Protein AF-A0A4Z0A6S7-F1 (afdb_monomer_lite)

Organism: NCBI:txid135208

Foldseek 3Di:
DAAELAPGQDDLVVLVVLVVVDPDDQLVQQCPCNHYNPRDNLLSQQLLLLLLVDDPVCSSVSSSVSNNVSVVVCVVVVNPLCPDDQLGQSVVQPPDPPPCPDLPPDFFRQHPVRDGFHWDWDADPNGIDIHTVVSVDDPDPPPDPPVVVPVVPPPDDDDDDDDDDDDDDDDDDDDDDDDDDDDDDPPDPVNVVVLVVLVVVLVVLVVVLVPDDPVCNVVSVVVSVVSVVVNPDDDPCPVVVLVCLVVVVVVVVVVCPPDDPPDDPDPCVVVVVVSVVVVVVVVVVVCVVPVSDDDDDDDDDDPPPVVVVVVVVVVVVDDDDDDDDDDDDDDDDDDDDDDDDDDDPDPDAPPPDDDDDDDDPQKDKDKFKFKFCQAQQLLFLLLQLLVVLQQLVVFLPKDGDWKWKFAQLEIEIADAIDGPGDDPSLVSSLVSCVVLPQCDVQQRHHSVRGYYHYHYYHDDPVLVVLQDPPDLLFGADSAWDKAKAKFALQDPLRADPFLLLNLQLNVLLSVCCVVVVPVFFHSTKMKMWMFIWGDDQQHTHTQATQEIAIDTAGRPPDALVVQQVCSVPRRVPVRDDPRRDDPNYYYHYNVVRHHNNRGSHVDMYIHPPCQCSQAHRPPIGHADCHQCCVVVQFRIKMWMWIHHRSGQATPDIFMDRSRRGPDDRVVVVVQCVVQDDRGPSVVCVQQVVSHSPSSVSSHSYVGSDCVGSRSDHDDTDD

Secondary structure (DSSP, 8-state):
--B-TTT-PPPHHHHHHHHHT--S-HHHHHH-TTTBTT--HHHHHHHHHHHTTS-HHHHHHHHHHHHHHHHHHHHHTTT-GGGS-TT-GGGGSSS-TTS--STT-PPPEE-TTS-EE-EEEEEETTEEEEEESGGGPPPPTT---GGGGSSSSS----------------------------------HHHHHHHHHHHHHHHHHHHHHHHS-TTTHHHHHHHHHHHHHHHH--STTTTHHHHHHHHHHHHHHHHHHHT--SS-----HHHHHHHHHHHHHHHHHHHHHHTTS----------HHHHHHHHHHHHTTS-PPPP---------------PPPPPP----PPPTT-PPPPPPTTEEEEEEEEE-TTSHHHHHHHHHHHHHHHHHHH-TT-EEEEEEEEETTEEEEEEEEE-S----HHHHHHHHHHHHT-EEGGGTEETTT-EEEEEEEPPPHHHHHHH--SSSTTPPBSS-EEEEEEEETTSTTSS-HHHHHHHHHHHHHHHHHHTTSSTTEEEEEEEEEEEEEEEETTEEEEEEEEEEEEEEEE-TTS-HHHHHHHHIIIIIHHHS-GGG--TT-EEEESTTS---S-HHHHS-EETTS-HHHHTTTTS-SSS--HHHHHTTS-SEEEEEEEE-BT--S-SEEEEE-TT--SS-HHHHHHHHHHH----HHHHHHHHTTTSS-GGGTSSS-SSS-TTSGGGSPPPP--

pLDDT: mean 75.09, std 25.9, range [22.33, 98.94]

Sequence (718 aa):
MGFDPLLSMPDFEDYKKGVLKRSCPIKALLLDQSFSAGVGNWVAESTLNSVATRSPTEQLRALHRQTAEVPRIAVEVNADDSKFPEDWLFRHRWDKGKKKKNAKEVEPLLLASGEKATIKWLTVGGRTSAYVAELQKLPSKSHLPASAKDEAEDAGEESDLTPLSASDTEVVVGTSIPKSRKRKPYINATYVLLIAFLAALVFRLLRLVVDEPIQCRPILVALVILTIVLVLKDALLQIIFVLVLIALPTQLHILNTACLAPHFDLDVHPILAFLLAFALDGRARRRTQLDLLQHHVEPARKPQERLLQRHARRQRRMQPRQPRNQIRHLHTPSVSSHPPHPPSFVLTMPANGSARPALAPGHFLFTSESVGEGHPDKICDQISDAILDACLEQDPSSKVACETATKTGMIMVFGEITTKAHLDYQKVIRNAIKDIGYDDSSKGFDYKTCNILVAIEQQSPDIAQGLDHGSLEEHGAGDQGIMFGYATDETEELMPLTIMLAHKLNAAMAVARRTGALPWLRPDSKTQVTIEYKKDDGATIPLRVDTVVISTQHAEEISTEDLRKELLEKIVKKVIPANLLDDRTVYHIQPSGRFVIGGPQGDAGLTGRKIIVDTYGGWGAHGGAKSLVAAGLARRVLVQLSYAIGVAEPLSIYVDTYGTGKKSDEELVEIIRKNWDLRPGVIVKELDLQKPIYRKTAAYGHFGNPAYNWEKPKKLIL

Radius of gyration: 36.39 Å; chains: 1; bounding box: 95×100×98 Å

Structure (mmCIF, N/CA/C/O backbone):
data_AF-A0A4Z0A6S7-F1
#
_entry.id   AF-A0A4Z0A6S7-F1
#
loop_
_atom_site.group_PDB
_atom_site.id
_atom_site.type_symbol
_atom_site.label_atom_id
_atom_site.label_alt_id
_atom_site.label_comp_id
_atom_site.label_asym_id
_atom_site.label_entity_id
_atom_site.label_seq_id
_atom_site.pdbx_PDB_ins_code
_atom_site.Cartn_x
_atom_site.Cartn_y
_atom_site.Cartn_z
_atom_site.occupancy
_atom_site.B_iso_or_equiv
_atom_site.auth_seq_id
_atom_site.auth_comp_id
_atom_site.auth_asym_id
_atom_site.auth_atom_id
_atom_site.pdbx_PDB_model_num
ATOM 1 N N . MET A 1 1 ? -12.362 26.678 -1.080 1.00 67.81 1 MET A N 1
ATOM 2 C CA . MET A 1 1 ? -11.878 27.139 -2.401 1.00 67.81 1 MET A CA 1
ATOM 3 C C . MET A 1 1 ? -12.432 28.534 -2.651 1.00 67.81 1 MET A C 1
ATOM 5 O O . MET A 1 1 ? -13.378 28.902 -1.964 1.00 67.81 1 MET A O 1
ATOM 9 N N . GLY A 1 2 ? -11.815 29.309 -3.543 1.00 87.94 2 GLY A N 1
ATOM 10 C CA . GLY A 1 2 ? -12.313 30.622 -3.962 1.00 87.94 2 GLY A CA 1
ATOM 11 C C . GLY A 1 2 ? -13.622 30.533 -4.752 1.00 87.94 2 GLY A C 1
ATOM 12 O O . GLY A 1 2 ? -14.193 29.449 -4.883 1.00 87.94 2 GLY A O 1
ATOM 13 N N . PHE A 1 3 ? -14.093 31.661 -5.285 1.00 92.19 3 PHE A N 1
ATOM 14 C CA . PHE A 1 3 ? -15.326 31.686 -6.079 1.00 92.19 3 PHE A CA 1
ATOM 15 C C . PHE A 1 3 ? -15.142 30.960 -7.421 1.00 92.19 3 PHE A C 1
ATOM 17 O O . PHE A 1 3 ? -14.042 30.954 -7.981 1.00 92.19 3 PHE A O 1
ATOM 24 N N . ASP A 1 4 ? -16.217 30.368 -7.942 1.00 92.38 4 ASP A N 1
ATOM 25 C CA . ASP A 1 4 ? -16.258 29.771 -9.279 1.00 92.38 4 ASP A CA 1
ATOM 26 C C . ASP A 1 4 ? -16.691 30.855 -10.286 1.00 92.38 4 ASP A C 1
ATOM 28 O O . ASP A 1 4 ? -17.788 31.404 -10.142 1.00 92.38 4 ASP A O 1
ATOM 32 N N . PRO A 1 5 ? -15.874 31.196 -11.300 1.00 90.38 5 PRO A N 1
ATOM 33 C CA . PRO A 1 5 ? -16.217 32.252 -12.252 1.00 90.38 5 PRO A CA 1
ATOM 34 C C . PRO A 1 5 ? -17.482 32.013 -13.090 1.00 90.38 5 PRO A C 1
ATOM 36 O O . PRO A 1 5 ? -18.006 32.971 -13.656 1.00 90.38 5 PRO A O 1
ATOM 39 N N . LEU A 1 6 ? -17.956 30.767 -13.206 1.00 86.12 6 LEU A N 1
ATOM 40 C CA . LEU A 1 6 ? -19.172 30.402 -13.942 1.00 86.12 6 LEU A CA 1
ATOM 41 C C . LEU A 1 6 ? -20.400 30.335 -13.036 1.00 86.12 6 LEU A C 1
ATOM 43 O O . LEU A 1 6 ? -21.492 30.708 -13.458 1.00 86.12 6 LEU A O 1
ATOM 47 N N . LEU A 1 7 ? -20.231 29.819 -11.818 1.00 88.50 7 LEU A N 1
ATOM 48 C CA . LEU A 1 7 ? -21.354 29.453 -10.950 1.00 88.50 7 LEU A CA 1
ATOM 49 C C . LEU A 1 7 ? -21.588 30.435 -9.799 1.00 88.50 7 LEU A C 1
ATOM 51 O O . LEU A 1 7 ? -22.701 30.507 -9.283 1.00 88.50 7 LEU A O 1
ATOM 55 N N . SER A 1 8 ? -20.559 31.164 -9.365 1.00 91.62 8 SER A N 1
ATOM 56 C CA . SER A 1 8 ? -20.610 31.980 -8.146 1.00 91.62 8 SER A CA 1
ATOM 57 C C . SER A 1 8 ? -19.748 33.243 -8.221 1.00 91.62 8 SER A C 1
ATOM 59 O O . SER A 1 8 ? -19.122 33.635 -7.238 1.00 91.62 8 SER A O 1
ATOM 61 N N . MET A 1 9 ? -19.722 33.905 -9.383 1.00 92.69 9 MET A N 1
ATOM 62 C CA . MET A 1 9 ? -18.986 35.158 -9.565 1.00 92.69 9 MET A CA 1
ATOM 63 C C . MET A 1 9 ? -19.491 36.237 -8.580 1.00 92.69 9 MET A C 1
ATOM 65 O O . MET A 1 9 ? -20.672 36.587 -8.635 1.00 92.69 9 MET A O 1
ATOM 69 N N . PRO A 1 10 ? -18.631 36.784 -7.699 1.00 92.44 10 PRO A N 1
ATOM 70 C CA . PRO A 1 10 ? -19.026 37.829 -6.758 1.00 92.44 10 PRO A CA 1
ATOM 71 C C . PRO A 1 10 ? -19.392 39.117 -7.498 1.00 92.44 10 PRO A C 1
ATOM 73 O O . PRO A 1 10 ? -18.966 39.332 -8.639 1.00 92.44 10 PRO A O 1
ATOM 76 N N . ASP A 1 11 ? -20.141 40.005 -6.844 1.00 95.12 11 ASP A N 1
ATOM 77 C CA . ASP A 1 11 ? -20.377 41.339 -7.390 1.00 95.12 11 ASP A CA 1
ATOM 78 C C . ASP A 1 11 ? -19.067 42.140 -7.523 1.00 95.12 11 ASP A C 1
ATOM 80 O O . ASP A 1 11 ? -17.995 41.746 -7.050 1.00 95.12 11 ASP A O 1
ATOM 84 N N . PHE A 1 12 ? -19.138 43.263 -8.238 1.00 91.88 12 PHE A N 1
ATOM 85 C CA . PHE A 1 12 ? -17.947 44.049 -8.540 1.00 91.88 12 PHE A CA 1
ATOM 86 C C . PHE A 1 12 ? -17.265 44.612 -7.285 1.00 91.88 12 PHE A C 1
ATOM 88 O O . PHE A 1 12 ? -16.034 44.656 -7.247 1.00 91.88 12 PHE A O 1
ATOM 95 N N . GLU A 1 13 ? -18.018 45.032 -6.267 1.00 91.31 13 GLU A N 1
ATOM 96 C CA . GLU A 1 13 ? -17.437 45.663 -5.080 1.00 91.31 13 GLU A CA 1
ATOM 97 C C . GLU A 1 13 ? -16.742 44.631 -4.189 1.00 91.31 13 GLU A C 1
ATOM 99 O O . GLU A 1 13 ? -15.632 44.877 -3.707 1.00 91.31 13 GLU A O 1
ATOM 104 N N . ASP A 1 14 ? -17.315 43.439 -4.045 1.00 91.31 14 ASP A N 1
ATOM 105 C CA . ASP A 1 14 ? -16.687 42.350 -3.300 1.00 91.31 14 ASP A CA 1
ATOM 106 C C . ASP A 1 14 ? -15.489 41.752 -4.045 1.00 91.31 14 ASP A C 1
ATOM 108 O O . ASP A 1 14 ? -14.440 41.496 -3.441 1.00 91.31 14 ASP A O 1
ATOM 112 N N . TYR A 1 15 ? -15.570 41.638 -5.374 1.00 91.62 15 TYR A N 1
ATOM 113 C CA . TYR A 1 15 ? -14.416 41.278 -6.197 1.00 91.62 15 TYR A CA 1
ATOM 114 C C . TYR A 1 15 ? -13.284 42.302 -6.062 1.00 91.62 15 TYR A C 1
ATOM 116 O O . TYR A 1 15 ? -12.128 41.934 -5.839 1.00 91.62 15 TYR A O 1
ATOM 124 N N . LYS A 1 16 ? -13.605 43.598 -6.153 1.00 88.44 16 LYS A N 1
ATOM 125 C CA . LYS A 1 16 ? -12.647 44.702 -6.012 1.00 88.44 16 LYS A CA 1
ATOM 126 C C . LYS A 1 16 ? -11.964 44.670 -4.648 1.00 88.44 16 LYS A C 1
ATOM 128 O O . LYS A 1 16 ? -10.736 44.737 -4.597 1.00 88.44 16 LYS A O 1
ATOM 133 N N . LYS A 1 17 ? -12.717 44.505 -3.553 1.00 89.06 17 LYS A N 1
ATOM 134 C CA . LYS A 1 17 ? -12.147 44.326 -2.205 1.00 89.06 17 LYS A CA 1
ATOM 135 C C . LYS A 1 17 ? -11.206 43.122 -2.155 1.00 89.06 17 LYS A C 1
ATOM 137 O O . LYS A 1 17 ? -10.109 43.227 -1.607 1.00 89.06 17 LYS A O 1
ATOM 142 N N . GLY A 1 18 ? -11.604 41.999 -2.754 1.00 86.94 18 GLY A N 1
ATOM 143 C CA . GLY A 1 18 ? -10.792 40.784 -2.826 1.00 86.94 18 GLY A CA 1
ATOM 144 C C . GLY A 1 18 ? -9.460 40.988 -3.553 1.00 86.94 18 GLY A C 1
ATOM 145 O O . GLY A 1 18 ? -8.422 40.543 -3.060 1.00 86.94 18 GLY A O 1
ATOM 146 N N . VAL A 1 19 ? -9.475 41.709 -4.679 1.00 86.00 19 VAL A N 1
ATOM 147 C CA . VAL A 1 19 ? -8.265 42.053 -5.441 1.00 86.00 19 VAL A CA 1
ATOM 148 C C . VAL A 1 19 ? -7.362 43.002 -4.655 1.00 86.00 19 VAL A C 1
ATOM 150 O O . VAL A 1 19 ? -6.171 42.734 -4.512 1.00 86.00 19 VAL A O 1
ATOM 153 N N . LEU A 1 20 ? -7.918 44.082 -4.100 1.00 84.12 20 LEU A N 1
ATOM 154 C CA . LEU A 1 20 ? -7.144 45.108 -3.391 1.00 84.12 20 LEU A CA 1
ATOM 155 C C . LEU A 1 20 ? -6.549 44.611 -2.063 1.00 84.12 20 LEU A C 1
ATOM 157 O O . LEU A 1 20 ? -5.508 45.106 -1.638 1.00 84.12 20 LEU A O 1
ATOM 161 N N . LYS A 1 21 ? -7.158 43.604 -1.423 1.00 87.06 21 LYS A N 1
ATOM 162 C CA . LYS A 1 21 ? -6.653 42.996 -0.178 1.00 87.06 21 LYS A CA 1
ATOM 163 C C . LYS A 1 21 ? -5.358 42.191 -0.373 1.00 87.06 21 LYS A C 1
ATOM 165 O O . LYS A 1 21 ? -4.681 41.878 0.607 1.00 87.06 21 LYS A O 1
ATOM 170 N N . ARG A 1 22 ? -5.006 41.805 -1.605 1.00 80.00 22 ARG A N 1
ATOM 171 C CA . ARG A 1 22 ? -3.890 40.889 -1.889 1.00 80.00 22 ARG A CA 1
ATOM 172 C C . ARG A 1 22 ? -2.722 41.626 -2.550 1.00 80.00 22 ARG A C 1
ATOM 174 O O . ARG A 1 22 ? -2.785 42.004 -3.713 1.00 80.00 22 ARG A O 1
ATOM 181 N N . SER A 1 23 ? -1.601 41.736 -1.839 1.00 77.88 23 SER A N 1
ATOM 182 C CA . SER A 1 23 ? -0.365 42.360 -2.342 1.00 77.88 23 SER A CA 1
ATOM 183 C C . SER A 1 23 ? 0.449 41.420 -3.244 1.00 77.88 23 SER A C 1
ATOM 185 O O . SER A 1 23 ? 1.582 41.060 -2.923 1.00 77.88 23 SER A O 1
ATOM 187 N N . CYS A 1 24 ? -0.124 40.982 -4.367 1.00 76.44 24 CYS A N 1
ATOM 188 C CA . CYS A 1 24 ? 0.547 40.111 -5.336 1.00 76.44 24 CYS A CA 1
ATOM 189 C C . CYS A 1 24 ? 0.192 40.485 -6.789 1.00 76.44 24 CYS A C 1
ATOM 191 O O . CYS A 1 24 ? -0.797 41.182 -7.018 1.00 76.44 24 CYS A O 1
ATOM 193 N N . PRO A 1 25 ? 0.978 40.051 -7.794 1.00 83.19 25 PRO A N 1
ATOM 194 C CA . PRO A 1 25 ? 0.639 40.287 -9.197 1.00 83.19 25 PRO A CA 1
ATOM 195 C C . PRO A 1 25 ? -0.727 39.685 -9.564 1.00 83.19 25 PRO A C 1
ATOM 197 O O . PRO A 1 25 ? -1.001 38.541 -9.211 1.00 83.19 25 PRO A O 1
ATOM 200 N N . ILE A 1 26 ? -1.544 40.395 -10.353 1.00 82.62 26 ILE A N 1
ATOM 201 C CA . ILE A 1 26 ? -2.913 39.963 -10.712 1.00 82.62 26 ILE A CA 1
ATOM 202 C C . ILE A 1 26 ? -2.948 38.561 -11.338 1.00 82.62 26 ILE A C 1
ATOM 204 O O . ILE A 1 26 ? -3.837 37.774 -11.038 1.00 82.62 26 ILE A O 1
ATOM 208 N N . LYS A 1 27 ? -1.950 38.194 -12.154 1.00 82.38 27 LYS A N 1
ATOM 209 C CA . LYS A 1 27 ? -1.853 36.831 -12.701 1.00 82.38 27 LYS A CA 1
ATOM 210 C C . LYS A 1 27 ? -1.717 35.769 -11.607 1.00 82.38 27 LYS A C 1
ATOM 212 O O . LYS A 1 27 ? -2.335 34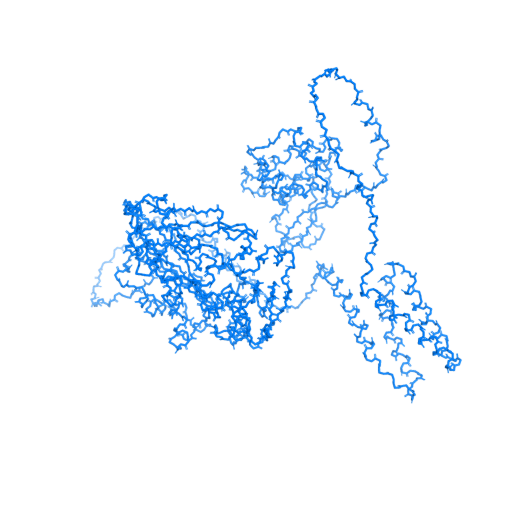.718 -11.705 1.00 82.38 27 LYS A O 1
ATOM 217 N N . ALA A 1 28 ? -0.897 36.036 -10.591 1.00 77.81 28 ALA A N 1
ATOM 218 C CA . ALA A 1 28 ? -0.711 35.125 -9.466 1.00 77.81 28 ALA A CA 1
ATOM 219 C C . ALA A 1 28 ? -1.988 35.039 -8.622 1.00 77.81 28 ALA A C 1
ATOM 221 O O . ALA A 1 28 ? -2.365 33.946 -8.219 1.00 77.81 28 ALA A O 1
ATOM 222 N N . LEU A 1 29 ? -2.684 36.166 -8.444 1.00 87.06 29 LEU A N 1
ATOM 223 C CA . LEU A 1 29 ? -3.977 36.211 -7.769 1.00 87.06 29 LEU A CA 1
ATOM 224 C C . LEU A 1 29 ? -5.046 35.381 -8.496 1.00 87.06 29 LEU A C 1
ATOM 226 O O . LEU A 1 29 ? -5.738 34.597 -7.862 1.00 87.06 29 LEU A O 1
ATOM 230 N N . LEU A 1 30 ? -5.163 35.511 -9.821 1.00 86.50 30 LEU A N 1
ATOM 231 C CA . LEU A 1 30 ? -6.120 34.729 -10.616 1.00 86.50 30 LEU A CA 1
ATOM 232 C C . LEU A 1 30 ? -5.821 33.223 -10.594 1.00 86.50 30 LEU A C 1
ATOM 234 O O . LEU A 1 30 ? -6.734 32.425 -10.751 1.00 86.50 30 LEU A O 1
ATOM 238 N N . LEU A 1 31 ? -4.556 32.830 -10.420 1.00 85.25 31 LEU A N 1
ATOM 239 C CA . LEU A 1 31 ? -4.150 31.423 -10.327 1.00 85.25 31 LEU A CA 1
ATOM 240 C C . LEU A 1 31 ? -4.296 30.840 -8.913 1.00 85.25 31 LEU A C 1
ATOM 242 O O . LEU A 1 31 ? -4.254 29.616 -8.752 1.00 85.25 31 LEU A O 1
ATOM 246 N N . ASP A 1 32 ? -4.460 31.693 -7.901 1.00 88.44 32 ASP A N 1
ATOM 247 C CA . ASP A 1 32 ? -4.688 31.288 -6.519 1.00 88.44 32 ASP A CA 1
ATOM 248 C C . ASP A 1 32 ? -6.090 30.672 -6.393 1.00 88.44 32 ASP A C 1
ATOM 250 O O . ASP A 1 32 ? -7.106 31.368 -6.419 1.00 88.44 32 ASP A O 1
ATOM 254 N N . GLN A 1 33 ? -6.142 29.350 -6.209 1.00 90.25 33 GLN A N 1
ATOM 255 C CA . GLN A 1 33 ? -7.395 28.599 -6.066 1.00 90.25 33 GLN A CA 1
ATOM 256 C C . GLN A 1 33 ? -8.174 28.968 -4.791 1.00 90.25 33 GLN A C 1
ATOM 258 O O . GLN A 1 33 ? -9.338 28.587 -4.653 1.00 90.25 33 GLN A O 1
ATOM 263 N N . SER A 1 34 ? -7.563 29.697 -3.845 1.00 88.44 34 SER A N 1
ATOM 264 C CA . SER A 1 34 ? -8.262 30.297 -2.701 1.00 88.44 34 SER A CA 1
ATOM 265 C C . SER A 1 34 ? -8.984 31.601 -3.056 1.00 88.44 34 SER A C 1
ATOM 267 O O . SER A 1 34 ? -9.894 31.996 -2.333 1.00 88.44 34 SER A O 1
ATOM 269 N N . PHE A 1 35 ? -8.609 32.249 -4.164 1.00 90.81 35 PHE A N 1
ATOM 270 C CA . PHE A 1 35 ? -9.252 33.453 -4.687 1.00 90.81 35 PHE A CA 1
ATOM 271 C C . PHE A 1 35 ? -10.263 33.113 -5.787 1.00 90.81 35 PHE A C 1
ATOM 273 O O . PHE A 1 35 ? -11.438 33.427 -5.631 1.00 90.81 35 PHE A O 1
ATOM 280 N N . SER A 1 36 ? -9.838 32.412 -6.843 1.00 89.44 36 SER A N 1
ATOM 281 C CA . SER A 1 36 ? -10.701 31.991 -7.952 1.00 89.44 36 SER A CA 1
ATOM 282 C C . SER A 1 36 ? -10.457 30.522 -8.295 1.00 89.44 36 SER A C 1
ATOM 284 O O . SER A 1 36 ? -9.360 30.129 -8.696 1.00 89.44 36 SER A O 1
ATOM 286 N N . ALA A 1 37 ? -11.474 29.692 -8.087 1.00 88.94 37 ALA A N 1
ATOM 287 C CA . ALA A 1 37 ? -11.393 28.257 -8.310 1.00 88.94 37 ALA A CA 1
ATOM 288 C C . ALA A 1 37 ? -11.546 27.923 -9.802 1.00 88.94 37 ALA A C 1
ATOM 290 O O . ALA A 1 37 ? -12.353 28.519 -10.510 1.00 88.94 37 ALA A O 1
ATOM 291 N N . GLY A 1 38 ? -10.759 26.964 -10.295 1.00 80.56 38 GLY A N 1
ATOM 292 C CA . GLY A 1 38 ? -10.869 26.470 -11.674 1.00 80.56 38 GLY A CA 1
ATOM 293 C C . GLY A 1 38 ? -10.207 27.358 -12.735 1.00 80.56 38 GLY A C 1
ATOM 294 O O . GLY A 1 38 ? -10.159 26.985 -13.909 1.00 80.56 38 GLY A O 1
ATOM 295 N N . VAL A 1 39 ? -9.622 28.496 -12.346 1.00 85.94 39 VAL A N 1
ATOM 296 C CA . VAL A 1 39 ? -8.858 29.356 -13.257 1.00 85.94 39 VAL A CA 1
ATOM 297 C C . VAL A 1 39 ? -7.451 28.791 -13.457 1.00 85.94 39 VAL A C 1
ATOM 299 O O . VAL A 1 39 ? -6.589 28.838 -12.581 1.00 85.94 39 VAL A O 1
ATOM 302 N N . GLY A 1 40 ? -7.212 28.241 -14.649 1.00 80.81 40 GLY A N 1
ATOM 303 C CA . GLY A 1 40 ? -5.895 27.785 -15.094 1.00 80.81 40 GLY A CA 1
ATOM 304 C C . GLY A 1 40 ? -5.073 28.885 -15.775 1.00 80.81 40 GLY A C 1
ATOM 305 O O . GLY A 1 40 ? -5.593 29.924 -16.179 1.00 80.81 40 GLY A O 1
ATOM 306 N N . ASN A 1 41 ? -3.776 28.629 -15.986 1.00 80.31 41 ASN A N 1
ATOM 307 C CA . ASN A 1 41 ? -2.818 29.623 -16.507 1.00 80.31 41 ASN A CA 1
ATOM 308 C C . ASN A 1 41 ? -3.271 30.334 -17.797 1.00 80.31 41 ASN A C 1
ATOM 310 O O . ASN A 1 41 ? -3.004 31.517 -17.971 1.00 80.31 41 ASN A O 1
ATOM 314 N N . TRP A 1 42 ? -3.963 29.630 -18.691 1.00 76.69 42 TRP A N 1
ATOM 315 C CA . TRP A 1 42 ? -4.381 30.184 -19.981 1.00 76.69 42 TRP A CA 1
ATOM 316 C C . TRP A 1 42 ? -5.638 31.051 -19.897 1.00 76.69 42 TRP A C 1
ATOM 318 O O . TRP A 1 42 ? -5.763 32.012 -20.657 1.00 76.69 42 TRP A O 1
ATOM 328 N N . VAL A 1 43 ? -6.537 30.735 -18.961 1.00 81.44 43 VAL A N 1
ATOM 329 C CA . VAL A 1 43 ? -7.697 31.573 -18.642 1.00 81.44 43 VAL A CA 1
ATOM 330 C C . VAL A 1 43 ? -7.172 32.887 -18.083 1.00 81.44 43 VAL A C 1
ATOM 332 O O . VAL A 1 43 ? -7.472 33.938 -18.632 1.00 81.44 43 VAL A O 1
ATOM 335 N N . ALA A 1 44 ? -6.270 32.821 -17.096 1.00 82.81 44 ALA A N 1
ATOM 336 C CA . ALA A 1 44 ? -5.646 34.002 -16.505 1.00 82.81 44 ALA A CA 1
ATOM 337 C C . ALA A 1 44 ? -4.908 34.872 -17.544 1.00 82.81 44 ALA A C 1
ATOM 339 O O . ALA A 1 44 ? -5.000 36.096 -17.507 1.00 82.81 44 ALA A O 1
ATOM 340 N N . GLU A 1 45 ? -4.197 34.264 -18.499 1.00 76.06 45 GLU A N 1
ATOM 341 C CA . GLU A 1 45 ? -3.531 34.988 -19.593 1.00 76.06 45 GLU A CA 1
ATOM 342 C C . GLU A 1 45 ? -4.523 35.661 -20.552 1.00 76.06 45 GLU A C 1
ATOM 344 O O . GLU A 1 45 ? -4.308 36.811 -20.933 1.00 76.06 45 GLU A O 1
ATOM 349 N N . SER A 1 46 ? -5.613 34.980 -20.913 1.00 77.94 46 SER A N 1
ATOM 350 C CA . SER A 1 46 ? -6.640 35.522 -21.817 1.00 77.94 46 SER A CA 1
ATOM 351 C C . SER A 1 46 ? -7.427 36.653 -21.149 1.00 77.94 46 SER A C 1
ATOM 353 O O . SER A 1 46 ? -7.626 37.710 -21.751 1.00 77.94 46 SER A O 1
ATOM 355 N N . THR A 1 47 ? -7.765 36.484 -19.867 1.00 82.19 47 THR A N 1
ATOM 356 C CA . THR A 1 47 ? -8.372 37.519 -19.025 1.00 82.19 47 THR A CA 1
ATOM 357 C C . THR A 1 47 ? -7.477 38.758 -18.968 1.00 82.19 47 THR A C 1
ATOM 359 O O . THR A 1 47 ? -7.943 39.855 -19.257 1.00 82.19 47 THR A O 1
ATOM 362 N N . LEU A 1 48 ? -6.176 38.614 -18.698 1.00 77.94 48 LEU A N 1
ATOM 363 C CA . LEU A 1 48 ? -5.253 39.755 -18.635 1.00 77.94 48 LEU A CA 1
ATOM 364 C C . LEU A 1 48 ? -5.023 40.437 -19.988 1.00 77.94 48 LEU A C 1
ATOM 366 O O . LEU A 1 48 ? -4.946 41.663 -20.038 1.00 77.94 48 LEU A O 1
ATOM 370 N N . ASN A 1 49 ? -4.944 39.669 -21.078 1.00 71.88 49 ASN A N 1
ATOM 371 C CA . ASN A 1 49 ? -4.776 40.210 -22.429 1.00 71.88 49 ASN A CA 1
ATOM 372 C C . ASN A 1 49 ? -5.920 41.153 -22.800 1.00 71.88 49 ASN A C 1
ATOM 374 O O . ASN A 1 49 ? -5.688 42.253 -23.292 1.00 71.88 49 ASN A O 1
ATOM 378 N N . SER A 1 50 ? -7.151 40.741 -22.496 1.00 66.56 50 SER A N 1
ATOM 379 C CA . SER A 1 50 ? -8.323 41.560 -22.774 1.00 66.56 50 SER A CA 1
ATOM 380 C C . SER A 1 50 ? -8.324 42.866 -21.973 1.00 66.56 50 SER A C 1
ATOM 382 O O . SER A 1 50 ? -8.858 43.851 -22.462 1.00 66.56 50 SER A O 1
ATOM 384 N N . VAL A 1 51 ? -7.726 42.901 -20.773 1.00 69.81 51 VAL A N 1
ATOM 385 C CA . VAL A 1 51 ? -7.748 44.041 -19.832 1.00 69.81 51 VAL A CA 1
ATOM 386 C C . VAL A 1 51 ? -6.629 45.055 -20.094 1.00 69.81 51 VAL A C 1
ATOM 388 O O . VAL A 1 51 ? -6.812 46.241 -19.819 1.00 69.81 51 VAL A O 1
ATOM 391 N N . ALA A 1 52 ? -5.498 44.615 -20.650 1.00 62.34 52 ALA A N 1
ATOM 392 C CA . ALA A 1 52 ? -4.269 45.402 -20.784 1.00 62.34 52 ALA A CA 1
ATOM 393 C C . ALA A 1 52 ? -4.389 46.672 -21.653 1.00 62.34 52 ALA A C 1
ATOM 395 O O . ALA A 1 52 ? -3.553 47.562 -21.541 1.00 62.34 52 ALA A O 1
ATOM 396 N N . THR A 1 53 ? -5.421 46.786 -22.493 1.00 57.88 53 THR A N 1
ATOM 397 C CA . THR A 1 53 ? -5.631 47.930 -23.399 1.00 57.88 53 THR A CA 1
ATOM 398 C C . THR A 1 53 ? -6.496 49.051 -22.808 1.00 57.88 53 THR A C 1
ATOM 400 O O . THR A 1 53 ? -6.864 49.974 -23.530 1.00 57.88 53 THR A O 1
ATOM 403 N N . ARG A 1 54 ? -6.877 48.971 -21.524 1.00 64.12 54 ARG A N 1
ATOM 404 C CA . ARG A 1 54 ? -7.785 49.932 -20.867 1.00 64.12 54 ARG A CA 1
ATOM 405 C C . ARG A 1 54 ? -7.066 50.869 -19.904 1.00 64.12 54 ARG A C 1
ATOM 407 O O . ARG A 1 54 ? -5.995 50.536 -19.390 1.00 64.12 54 ARG A O 1
ATOM 414 N N . SER A 1 55 ? -7.684 52.021 -19.631 1.00 61.94 55 SER A N 1
ATOM 415 C CA . SER A 1 55 ? -7.172 52.982 -18.648 1.00 61.94 55 SER A CA 1
ATOM 416 C C . SER A 1 55 ? -7.079 52.351 -17.245 1.00 61.94 55 SER A C 1
ATOM 418 O O . SER A 1 55 ? -7.872 51.458 -16.933 1.00 61.94 55 SER A O 1
ATOM 420 N N . PRO A 1 56 ? -6.149 52.790 -16.371 1.00 61.69 56 PRO A N 1
ATOM 421 C CA . PRO A 1 56 ? -5.984 52.221 -15.027 1.00 61.69 56 PRO A CA 1
ATOM 422 C C . PRO A 1 56 ? -7.287 52.129 -14.212 1.00 61.69 56 PRO A C 1
ATOM 424 O O . PRO A 1 56 ? -7.512 51.140 -13.517 1.00 61.69 56 PRO A O 1
ATOM 427 N N . THR A 1 57 ? -8.183 53.109 -14.353 1.00 58.56 57 THR A N 1
ATOM 428 C CA . THR A 1 57 ? -9.478 53.164 -13.653 1.00 58.56 57 THR A CA 1
ATOM 429 C C . THR A 1 57 ? -10.481 52.125 -14.177 1.00 58.56 57 THR A C 1
ATOM 431 O O . THR A 1 57 ? -11.295 51.591 -13.424 1.00 58.56 57 THR A O 1
ATOM 434 N N . GLU A 1 58 ? -10.404 51.765 -15.459 1.00 71.06 58 GLU A N 1
ATOM 435 C CA . GLU A 1 58 ? -11.299 50.795 -16.107 1.00 71.06 58 GLU A CA 1
ATOM 436 C C . GLU A 1 58 ? -10.810 49.345 -15.990 1.00 71.06 58 GLU A C 1
ATOM 438 O O . GLU A 1 58 ? -11.586 48.402 -16.187 1.00 71.06 58 GLU A O 1
ATOM 443 N N . GLN A 1 59 ? -9.532 49.146 -15.654 1.00 78.62 59 GLN A N 1
ATOM 444 C CA . GLN A 1 59 ? -8.901 47.827 -15.612 1.00 78.62 59 GLN A CA 1
ATOM 445 C C . GLN A 1 59 ? -9.572 46.878 -14.615 1.00 78.62 59 GLN A C 1
ATOM 447 O O . GLN A 1 59 ? -9.770 45.714 -14.950 1.00 78.62 59 GLN A O 1
ATOM 452 N N . LEU A 1 60 ? -9.994 47.344 -13.433 1.00 82.69 60 LEU A N 1
ATOM 453 C CA . LEU A 1 60 ? -10.632 46.477 -12.429 1.00 82.69 60 LEU A CA 1
ATOM 454 C C . LEU A 1 60 ? -12.028 45.999 -12.852 1.00 82.69 60 LEU A C 1
ATOM 456 O O . LEU A 1 60 ? -12.350 44.824 -12.677 1.00 82.69 60 LEU A O 1
ATOM 460 N N . ARG A 1 61 ? -12.851 46.875 -13.446 1.00 83.62 61 ARG A N 1
ATOM 461 C CA . ARG A 1 61 ? -14.179 46.487 -13.965 1.00 83.62 61 ARG A CA 1
ATOM 462 C C . ARG A 1 61 ? -14.053 45.530 -15.144 1.00 83.62 61 ARG A C 1
ATOM 464 O O . ARG A 1 61 ? -14.819 44.575 -15.258 1.00 83.62 61 ARG A O 1
ATOM 471 N N . ALA A 1 62 ? -13.071 45.764 -16.009 1.00 82.44 62 ALA A N 1
ATOM 472 C CA . ALA A 1 62 ? -12.775 44.855 -17.103 1.00 82.44 62 ALA A CA 1
ATOM 473 C C . ALA A 1 62 ? -12.259 43.505 -16.592 1.00 82.44 62 ALA A C 1
ATOM 475 O O . ALA A 1 62 ? -12.698 42.473 -17.084 1.00 82.44 62 ALA A O 1
ATOM 476 N N . LEU A 1 63 ? -11.391 43.501 -15.578 1.00 87.12 63 LEU A N 1
ATOM 477 C CA . LEU A 1 63 ? -10.859 42.288 -14.962 1.00 87.12 63 LEU A CA 1
ATOM 478 C C . LEU A 1 63 ? -11.969 41.432 -14.346 1.00 87.12 63 LEU A C 1
ATOM 480 O O . LEU A 1 63 ? -12.019 40.230 -14.600 1.00 87.12 63 LEU A O 1
ATOM 484 N N . HIS A 1 64 ? -12.890 42.057 -13.610 1.00 91.31 64 HIS A N 1
ATOM 485 C CA . HIS A 1 64 ? -14.082 41.403 -13.066 1.00 91.31 64 HIS A CA 1
ATOM 486 C C . HIS A 1 64 ? -14.902 40.730 -14.172 1.00 91.31 64 HIS A C 1
ATOM 488 O O . HIS A 1 64 ? -15.074 39.513 -14.158 1.00 91.31 64 HIS A O 1
ATOM 494 N N . ARG A 1 65 ? -15.297 41.487 -15.204 1.00 89.19 65 ARG A N 1
ATOM 495 C CA . ARG A 1 65 ? -16.078 40.963 -16.337 1.00 89.19 65 ARG A CA 1
ATOM 496 C C . ARG A 1 65 ? -15.373 39.807 -17.056 1.00 89.19 65 ARG A C 1
ATOM 498 O O . ARG A 1 65 ? -15.990 38.797 -17.370 1.00 89.19 65 ARG A O 1
ATOM 505 N N . GLN A 1 66 ? -14.079 39.954 -17.319 1.00 88.38 66 GLN A N 1
ATOM 506 C CA . GLN A 1 66 ? -13.299 39.007 -18.122 1.00 88.38 66 GLN A CA 1
ATOM 507 C C . GLN A 1 66 ? -12.899 37.752 -17.343 1.00 88.38 66 GLN A C 1
ATOM 509 O O . GLN A 1 66 ? -12.582 36.729 -17.947 1.00 88.38 66 GLN A O 1
ATOM 514 N N . THR A 1 67 ? -12.937 37.802 -16.010 1.00 89.75 67 THR A N 1
ATOM 515 C CA . THR A 1 67 ? -12.770 36.609 -15.171 1.00 89.75 67 THR A CA 1
ATOM 516 C C . THR A 1 67 ? -13.951 35.651 -15.345 1.00 89.75 67 THR A C 1
ATOM 518 O O . THR A 1 67 ? -13.728 34.448 -15.364 1.00 89.75 67 THR A O 1
ATOM 521 N N . ALA A 1 68 ? -15.169 36.164 -15.553 1.00 89.50 68 ALA A N 1
ATOM 522 C CA . ALA A 1 68 ? -16.361 35.351 -15.818 1.00 89.50 68 ALA A CA 1
ATOM 523 C C . ALA A 1 68 ? -16.504 34.965 -17.304 1.00 89.50 68 ALA A C 1
ATOM 525 O O . ALA A 1 68 ? -16.811 33.822 -17.645 1.00 89.50 68 ALA A O 1
ATOM 526 N N . GLU A 1 69 ? -16.240 35.913 -18.205 1.00 88.94 69 GLU A N 1
ATOM 527 C CA . GLU A 1 69 ? -16.531 35.750 -19.632 1.00 88.94 69 GLU A CA 1
ATOM 528 C C . GLU A 1 69 ? -15.595 34.758 -20.342 1.00 88.94 69 GLU A C 1
ATOM 530 O O . GLU A 1 69 ? -16.034 33.982 -21.192 1.00 88.94 69 GLU A O 1
ATOM 535 N N . VAL A 1 70 ? -14.308 34.736 -19.976 1.00 88.12 70 VAL A N 1
ATOM 536 C CA . VAL A 1 70 ? -13.320 33.833 -20.590 1.00 88.12 70 VAL A CA 1
ATOM 537 C C . VAL A 1 70 ? -13.654 32.355 -20.332 1.00 88.12 70 VAL A C 1
ATOM 539 O O . VAL A 1 70 ? -13.710 31.593 -21.302 1.00 88.12 70 VAL A O 1
ATOM 542 N N . PRO A 1 71 ? -13.925 31.917 -19.085 1.00 89.06 71 PRO A N 1
ATOM 543 C CA . PRO A 1 71 ? -14.430 30.571 -18.819 1.00 89.06 71 PRO A CA 1
ATOM 544 C C . PRO A 1 71 ? -15.747 30.258 -19.533 1.00 89.06 71 PRO A C 1
ATOM 546 O O . PRO A 1 71 ? -15.881 29.161 -20.073 1.00 89.06 71 PRO A O 1
ATOM 549 N N . ARG A 1 72 ? -16.698 31.206 -19.578 1.00 89.75 72 ARG A N 1
ATOM 550 C CA . ARG A 1 72 ? -18.013 30.998 -20.211 1.00 89.75 72 ARG A CA 1
ATOM 551 C C . ARG A 1 72 ? -17.866 30.667 -21.691 1.00 89.75 72 ARG A C 1
ATOM 553 O O . ARG A 1 72 ? -18.335 29.623 -22.137 1.00 89.75 72 ARG A O 1
ATOM 560 N N . ILE A 1 73 ? -17.140 31.509 -22.425 1.00 87.06 73 ILE A N 1
ATOM 561 C CA . ILE A 1 73 ? -16.870 31.302 -23.852 1.00 87.06 73 ILE A CA 1
ATOM 562 C C . ILE A 1 73 ? -16.134 29.979 -24.067 1.00 87.06 73 ILE A C 1
ATOM 564 O O . ILE A 1 73 ? -16.458 29.239 -24.991 1.00 87.06 73 ILE A O 1
ATOM 568 N N . ALA A 1 74 ? -15.180 29.636 -23.200 1.00 84.94 74 ALA A N 1
ATOM 569 C CA . ALA A 1 74 ? -14.433 28.393 -23.336 1.00 84.94 74 ALA A CA 1
ATOM 570 C C . ALA A 1 74 ? -15.287 27.130 -23.188 1.00 84.94 74 ALA A C 1
ATOM 572 O O . ALA A 1 74 ? -15.054 26.156 -23.910 1.00 84.94 74 ALA A O 1
ATOM 573 N N . VAL A 1 75 ? -16.268 27.148 -22.282 1.00 86.12 75 VAL A N 1
ATOM 574 C CA . VAL A 1 75 ? -17.250 26.068 -22.140 1.00 86.12 75 VAL A CA 1
ATOM 575 C C . VAL A 1 75 ? -18.162 26.016 -23.367 1.00 86.12 75 VAL A C 1
ATOM 577 O O . VAL A 1 75 ? -18.352 24.940 -23.930 1.00 86.12 75 VAL A O 1
ATOM 580 N N . GLU A 1 76 ? -18.659 27.162 -23.839 1.00 87.50 76 GLU A N 1
ATOM 581 C CA . GLU A 1 76 ? -19.556 27.242 -25.003 1.00 87.50 76 GLU A CA 1
ATOM 582 C C . GLU A 1 76 ? -18.924 26.720 -26.292 1.00 87.50 76 GLU A C 1
ATOM 584 O O . GLU A 1 76 ? -19.564 25.996 -27.055 1.00 87.50 76 GLU A O 1
ATOM 589 N N . VAL A 1 77 ? -17.651 27.038 -26.529 1.00 84.00 77 VAL A N 1
ATOM 590 C CA . VAL A 1 77 ? -16.928 26.558 -27.715 1.00 84.00 77 VAL A CA 1
ATOM 591 C C . VAL A 1 77 ? -16.272 25.192 -27.503 1.00 84.00 77 VAL A C 1
ATOM 593 O O . VAL A 1 77 ? -15.577 24.709 -28.396 1.00 84.00 77 VAL A O 1
ATOM 596 N N . ASN A 1 78 ? -16.487 24.554 -26.346 1.00 83.19 78 ASN A N 1
ATOM 597 C CA . ASN A 1 78 ? -15.887 23.275 -25.957 1.00 83.19 78 ASN A CA 1
ATOM 598 C C . ASN A 1 78 ? -14.356 23.248 -26.156 1.00 83.19 78 ASN A C 1
ATOM 600 O O . ASN A 1 78 ? -13.794 22.284 -26.678 1.00 83.19 78 ASN A O 1
ATOM 604 N N . ALA A 1 79 ? -13.696 24.350 -25.787 1.00 74.69 79 ALA A N 1
ATOM 605 C CA . ALA A 1 79 ? -12.258 24.579 -25.948 1.00 74.69 79 ALA A CA 1
ATOM 606 C C . ALA A 1 79 ? -11.704 24.432 -27.388 1.00 74.69 79 ALA A C 1
ATOM 608 O O . ALA A 1 79 ? -10.503 24.224 -27.560 1.00 74.69 79 ALA A O 1
ATOM 609 N N . ASP A 1 80 ? -12.545 24.573 -28.419 1.00 79.12 80 ASP A N 1
ATOM 610 C CA . ASP A 1 80 ? -12.132 24.637 -29.828 1.00 79.12 80 ASP A CA 1
ATOM 611 C C . ASP A 1 80 ? -11.431 25.974 -30.119 1.00 79.12 80 ASP A C 1
ATOM 613 O O . ASP A 1 80 ? -12.076 27.022 -30.193 1.00 79.12 80 ASP A O 1
ATOM 617 N N . ASP A 1 81 ? -10.106 25.941 -30.282 1.00 72.62 81 ASP A N 1
ATOM 618 C CA . ASP A 1 81 ? -9.248 27.119 -30.444 1.00 72.62 81 ASP A CA 1
ATOM 619 C C . ASP A 1 81 ? -9.627 27.979 -31.657 1.00 72.62 81 ASP A C 1
ATOM 621 O O . ASP A 1 81 ? -9.514 29.204 -31.597 1.00 72.62 81 ASP A O 1
ATOM 625 N N . SER A 1 82 ? -10.167 27.369 -32.718 1.00 75.88 82 SER A N 1
ATOM 626 C CA . SER A 1 82 ? -10.590 28.074 -33.935 1.00 75.88 82 SER A CA 1
ATOM 627 C C . SER A 1 82 ? -11.813 28.977 -33.742 1.00 75.88 82 SER A C 1
ATOM 629 O O . SER A 1 82 ? -12.053 29.875 -34.552 1.00 75.88 82 SER A O 1
ATOM 631 N N . LYS A 1 83 ? -12.583 28.753 -32.672 1.00 80.19 83 LYS A N 1
ATOM 632 C CA . LYS A 1 83 ? -13.839 29.458 -32.384 1.00 80.19 83 LYS A CA 1
ATOM 633 C C . LYS A 1 83 ? -13.687 30.597 -31.379 1.00 80.19 83 LYS A C 1
ATOM 635 O O . LYS A 1 83 ? -14.654 31.314 -31.135 1.00 80.19 83 LYS A O 1
ATOM 640 N N . PHE A 1 84 ? -12.499 30.784 -30.807 1.00 78.06 84 PHE A N 1
ATOM 641 C CA . PHE A 1 84 ? -12.228 31.926 -29.936 1.00 78.06 84 PHE A CA 1
ATOM 642 C C . PHE A 1 84 ? -12.029 33.223 -30.748 1.00 78.06 84 PHE A C 1
ATOM 644 O O . PHE A 1 84 ? -11.646 33.165 -31.928 1.00 78.06 84 PHE A O 1
ATOM 651 N N . PRO A 1 85 ? -12.259 34.401 -30.131 1.00 79.56 85 PRO A N 1
ATOM 652 C CA . PRO A 1 85 ? -12.017 35.696 -30.769 1.00 79.56 85 PRO A CA 1
ATOM 653 C C . PRO A 1 85 ? -10.593 35.845 -31.334 1.00 79.56 85 PRO A C 1
ATOM 655 O O . PRO A 1 85 ? -9.632 35.280 -30.806 1.00 79.56 85 PRO A O 1
ATOM 658 N N . GLU A 1 86 ? -10.449 36.595 -32.431 1.00 73.75 86 GLU A N 1
ATOM 659 C CA . GLU A 1 86 ? -9.174 36.755 -33.159 1.00 73.75 86 GLU A CA 1
ATOM 660 C C . GLU A 1 86 ? -8.077 37.447 -32.355 1.00 73.75 86 GLU A C 1
ATOM 662 O O . GLU A 1 86 ? -6.891 37.137 -32.510 1.00 73.75 86 GLU A O 1
ATOM 667 N N . ASP A 1 87 ? -8.496 38.341 -31.469 1.00 70.06 87 ASP A N 1
ATOM 668 C CA . ASP A 1 87 ? -7.676 39.138 -30.568 1.00 70.06 87 ASP A CA 1
ATOM 669 C C . ASP A 1 87 ? -7.289 38.389 -29.282 1.00 70.06 87 ASP A C 1
ATOM 671 O O . ASP A 1 87 ? -6.542 38.912 -28.448 1.00 70.06 87 ASP A O 1
ATOM 675 N N . TRP A 1 88 ? -7.747 37.143 -29.107 1.00 77.31 88 TRP A N 1
ATOM 676 C CA . TRP A 1 88 ? -7.408 36.323 -27.947 1.00 77.31 88 TRP A CA 1
ATOM 677 C C . TRP A 1 88 ? -6.170 35.470 -28.195 1.00 77.31 88 TRP A C 1
ATOM 679 O O . TRP A 1 88 ? -6.091 34.683 -29.138 1.00 77.31 88 TRP A O 1
ATOM 689 N N . LEU A 1 89 ? -5.233 35.526 -27.246 1.00 71.69 89 LEU A N 1
ATOM 690 C CA . LEU A 1 89 ? -4.021 34.702 -27.241 1.00 71.69 89 LEU A CA 1
ATOM 691 C C . LEU A 1 89 ? -4.299 33.195 -27.374 1.00 71.69 89 LEU A C 1
ATOM 693 O O . LEU A 1 89 ? -3.478 32.470 -27.934 1.00 71.69 89 LEU A O 1
ATOM 697 N N . PHE A 1 90 ? -5.444 32.716 -26.872 1.00 72.62 90 PHE A N 1
ATOM 698 C CA . PHE A 1 90 ? -5.796 31.296 -26.894 1.00 72.62 90 PHE A CA 1
ATOM 699 C C . PHE A 1 90 ? -5.990 30.739 -28.312 1.00 72.62 90 PHE A C 1
ATOM 701 O O . PHE A 1 90 ? -5.537 29.625 -28.578 1.00 72.62 90 PHE A O 1
ATOM 708 N N . ARG A 1 91 ? -6.554 31.531 -29.238 1.00 72.19 91 ARG A N 1
ATOM 709 C CA . ARG A 1 91 ? -6.736 31.146 -30.650 1.00 72.19 91 ARG A CA 1
ATOM 710 C C . ARG A 1 91 ? -5.417 30.775 -31.331 1.00 72.19 91 ARG A C 1
ATOM 712 O O . ARG A 1 91 ? -5.374 29.942 -32.225 1.00 72.19 91 ARG A O 1
ATOM 719 N N . HIS A 1 92 ? -4.317 31.366 -30.873 1.00 69.06 92 HIS A N 1
ATOM 720 C CA . HIS A 1 92 ? -2.987 31.214 -31.468 1.00 69.06 92 HIS A CA 1
ATOM 721 C C . HIS A 1 92 ? -2.116 30.173 -30.747 1.00 69.06 92 HIS A C 1
ATOM 723 O O . HIS A 1 92 ? -0.907 30.095 -30.979 1.00 69.06 92 HIS A O 1
ATOM 729 N N . ARG A 1 93 ? -2.696 29.388 -29.827 1.00 65.56 93 ARG A N 1
ATOM 730 C CA . ARG A 1 93 ? -1.937 28.495 -28.940 1.00 65.56 93 ARG A CA 1
ATOM 731 C C . ARG A 1 93 ? -1.702 27.097 -29.510 1.00 65.56 93 ARG A C 1
ATOM 733 O O . ARG A 1 93 ? -0.653 26.516 -29.231 1.00 65.56 93 ARG A O 1
ATOM 740 N N . TRP A 1 94 ? -2.659 26.547 -30.257 1.00 58.66 94 TRP A N 1
ATOM 741 C CA . TRP A 1 94 ? -2.616 25.150 -30.714 1.00 58.66 94 TRP A CA 1
ATOM 742 C C . TRP A 1 94 ? -2.262 24.982 -32.191 1.00 58.66 94 TRP A C 1
ATOM 744 O O . TRP A 1 94 ? -1.975 23.862 -32.642 1.00 58.66 94 TRP A O 1
ATOM 754 N N . ASP A 1 95 ? -2.200 26.089 -32.931 1.00 53.50 95 ASP A N 1
ATOM 755 C CA . ASP A 1 95 ? -1.828 26.046 -34.329 1.00 53.50 95 ASP A CA 1
ATOM 756 C C . ASP A 1 95 ? -0.330 25.746 -34.480 1.00 53.50 95 ASP A C 1
ATOM 758 O O . ASP A 1 95 ? 0.559 26.323 -33.845 1.00 53.50 95 ASP A O 1
ATOM 762 N N . LYS A 1 96 ? -0.036 24.719 -35.270 1.00 48.19 96 LYS A N 1
ATOM 763 C CA . LYS A 1 96 ? 1.258 24.037 -35.256 1.00 48.19 96 LYS A CA 1
ATOM 764 C C . LYS A 1 96 ? 2.371 24.983 -35.707 1.00 48.19 96 LYS A C 1
ATOM 766 O O . LYS A 1 96 ? 2.577 25.179 -36.907 1.00 48.19 96 LYS A O 1
ATOM 771 N N . GLY A 1 97 ? 3.251 25.345 -34.773 1.00 44.56 97 GLY A N 1
ATOM 772 C CA . GLY A 1 97 ? 4.626 25.822 -35.003 1.00 44.56 97 GLY A CA 1
ATOM 773 C C . GLY A 1 97 ? 5.539 24.847 -35.779 1.00 44.56 97 GLY A C 1
ATOM 774 O O . GLY A 1 97 ? 6.753 24.839 -35.599 1.00 44.56 97 GLY A O 1
ATOM 775 N N . LYS A 1 98 ? 4.986 23.994 -36.652 1.00 46.25 98 LYS A N 1
ATOM 776 C CA . LYS A 1 98 ? 5.733 23.183 -37.620 1.00 46.25 98 LYS A CA 1
ATOM 777 C C . LYS A 1 98 ? 5.846 23.833 -39.003 1.00 46.25 98 LYS A C 1
ATOM 779 O O . LYS A 1 98 ? 6.667 23.351 -39.776 1.00 46.25 98 LYS A O 1
ATOM 784 N N . LYS A 1 99 ? 5.095 24.901 -39.323 1.00 44.19 99 LYS A N 1
ATOM 785 C CA . LYS A 1 99 ? 5.208 25.592 -40.629 1.00 44.19 99 LYS A CA 1
ATOM 786 C C . LYS A 1 99 ? 5.842 26.986 -40.615 1.00 44.19 99 LYS A C 1
ATOM 788 O O . LYS A 1 99 ? 6.324 27.395 -41.659 1.00 44.19 99 LYS A O 1
ATOM 793 N N . LYS A 1 100 ? 5.945 27.676 -39.478 1.00 46.50 100 LYS A N 1
ATOM 794 C CA . LYS A 1 100 ? 6.559 29.017 -39.405 1.00 46.50 100 LYS A CA 1
ATOM 795 C C . LYS A 1 100 ? 7.808 28.989 -38.522 1.00 46.50 100 LYS A C 1
ATOM 797 O O . LYS A 1 100 ? 7.822 29.507 -37.415 1.00 46.50 100 LYS A O 1
ATOM 802 N N . LYS A 1 101 ? 8.853 28.293 -38.988 1.00 40.41 101 LYS A N 1
ATOM 803 C CA . LYS A 1 101 ? 10.158 28.202 -38.296 1.00 40.41 101 LYS A CA 1
ATOM 804 C C . LYS A 1 101 ? 11.062 29.422 -38.511 1.00 40.41 101 LYS A C 1
ATOM 806 O O . LYS A 1 101 ? 12.108 29.507 -37.880 1.00 40.41 101 LYS A O 1
ATOM 811 N N . ASN A 1 102 ? 10.641 30.375 -39.339 1.00 41.06 102 ASN A N 1
ATOM 812 C CA . ASN A 1 102 ? 11.312 31.656 -39.492 1.00 41.06 102 ASN A CA 1
ATOM 813 C C . ASN A 1 102 ? 10.453 32.727 -38.818 1.00 41.06 102 ASN A C 1
ATOM 815 O O . ASN A 1 102 ? 9.285 32.886 -39.163 1.00 41.06 102 ASN A O 1
ATOM 819 N N . ALA A 1 103 ? 11.036 33.488 -37.890 1.00 45.59 103 ALA A N 1
ATOM 820 C CA . ALA A 1 103 ? 10.380 34.553 -37.122 1.00 45.59 103 ALA A CA 1
ATOM 821 C C . ALA A 1 103 ? 9.773 35.703 -37.969 1.00 45.59 103 ALA A C 1
ATOM 823 O O . ALA A 1 103 ? 9.295 36.682 -37.411 1.00 45.59 103 ALA A O 1
ATOM 824 N N . LYS A 1 104 ? 9.795 35.605 -39.305 1.00 40.69 104 LYS A N 1
ATOM 825 C CA . LYS A 1 104 ? 9.324 36.622 -40.255 1.00 40.69 104 LYS A CA 1
ATOM 826 C C . LYS A 1 104 ? 7.890 36.414 -40.771 1.00 40.69 104 LYS A C 1
ATOM 828 O O . LYS A 1 104 ? 7.393 37.302 -41.447 1.00 40.69 104 LYS A O 1
ATOM 833 N N . GLU A 1 105 ? 7.222 35.295 -40.470 1.00 45.59 105 GLU A N 1
ATOM 834 C CA . GLU A 1 105 ? 5.890 34.974 -41.040 1.00 45.59 105 GLU A CA 1
ATOM 835 C C . GLU A 1 105 ? 4.753 34.829 -40.012 1.00 45.59 105 GLU A C 1
ATOM 837 O O . GLU A 1 105 ? 3.667 34.360 -40.350 1.00 45.59 105 GLU A O 1
ATOM 842 N N . VAL A 1 106 ? 4.956 35.188 -38.746 1.00 55.75 106 VAL A N 1
ATOM 843 C CA . VAL A 1 106 ? 3.878 35.141 -37.742 1.00 55.75 106 VAL A CA 1
ATOM 844 C C . VAL A 1 106 ? 2.935 36.321 -37.976 1.00 55.75 106 VAL A C 1
ATOM 846 O O . VAL A 1 106 ? 3.392 37.462 -38.000 1.00 55.75 106 VAL A O 1
ATOM 849 N N . GLU A 1 107 ? 1.638 36.060 -38.164 1.00 58.25 107 GLU A N 1
ATOM 850 C CA . GLU A 1 107 ? 0.661 37.151 -38.198 1.00 58.25 107 GLU A CA 1
ATOM 851 C C . GLU A 1 107 ? 0.586 37.776 -36.798 1.00 58.25 107 GLU A C 1
ATOM 853 O O . GLU A 1 107 ? 0.472 37.039 -35.815 1.00 58.25 107 GLU A O 1
ATOM 858 N N . PRO A 1 108 ? 0.725 39.105 -36.672 1.00 66.38 108 PRO A N 1
ATOM 859 C CA . PRO A 1 108 ? 0.656 39.762 -35.376 1.00 66.38 108 PRO A CA 1
ATOM 860 C C . PRO A 1 108 ? -0.752 39.631 -34.789 1.00 66.38 108 PRO A C 1
ATOM 862 O O . PRO A 1 108 ? -1.738 39.685 -35.524 1.00 66.38 108 PRO A O 1
ATOM 865 N N . LEU A 1 109 ? -0.842 39.508 -33.462 1.00 71.75 109 LEU A N 1
ATOM 866 C CA . LEU A 1 109 ? -2.115 39.566 -32.752 1.00 71.75 109 LEU A CA 1
ATOM 867 C C . LEU A 1 109 ? -2.725 40.946 -32.986 1.00 71.75 109 LEU A C 1
ATOM 869 O O . LEU A 1 109 ? -2.110 41.950 -32.626 1.00 71.75 109 LEU A O 1
ATOM 873 N N . LEU A 1 110 ? -3.909 41.004 -33.587 1.00 69.38 110 LEU A N 1
ATOM 874 C CA . LEU A 1 110 ? -4.670 42.243 -33.640 1.00 69.38 110 LEU A CA 1
ATOM 875 C C . LEU A 1 110 ? -5.291 42.450 -32.262 1.00 69.38 110 LEU A C 1
ATOM 877 O O . LEU A 1 110 ? -6.133 41.668 -31.840 1.00 69.38 110 LEU A O 1
ATOM 881 N N . LEU A 1 111 ? -4.829 43.455 -31.533 1.00 65.38 111 LEU A N 1
ATOM 882 C CA . LEU A 1 111 ? -5.385 43.801 -30.236 1.00 65.38 111 LEU A CA 1
ATOM 883 C C . LEU A 1 111 ? -6.783 44.391 -30.407 1.00 65.38 111 LEU A C 1
ATOM 885 O O . LEU A 1 111 ? -7.099 44.973 -31.444 1.00 65.38 111 LEU A O 1
ATOM 889 N N . ALA A 1 112 ? -7.588 44.344 -29.347 1.00 59.72 112 ALA A N 1
ATOM 890 C CA . ALA A 1 112 ? -8.885 45.020 -29.311 1.00 59.72 112 ALA A CA 1
ATOM 891 C C . ALA A 1 112 ? -8.788 46.540 -29.585 1.00 59.72 112 ALA A C 1
ATOM 893 O O . ALA A 1 112 ? -9.771 47.154 -29.987 1.00 59.72 112 ALA A O 1
ATOM 894 N N . SER A 1 113 ? -7.607 47.150 -29.399 1.00 59.97 113 SER A N 1
ATOM 895 C CA . SER A 1 113 ? -7.309 48.546 -29.758 1.00 59.97 113 SER A CA 1
ATOM 896 C C . SER A 1 113 ? -7.099 48.782 -31.263 1.00 59.97 113 SER A C 1
ATOM 898 O O . SER A 1 113 ? -6.934 49.924 -31.680 1.00 59.97 113 SER A O 1
ATOM 900 N N . GLY A 1 114 ? -7.065 47.727 -32.084 1.00 60.34 114 GLY A N 1
ATOM 901 C CA . GLY A 1 114 ? -6.701 47.779 -33.504 1.00 60.34 114 GLY A CA 1
ATOM 902 C C . GLY A 1 114 ? -5.189 47.779 -33.765 1.00 60.34 114 GLY A C 1
ATOM 903 O O . GLY A 1 114 ? -4.759 47.714 -34.918 1.00 60.34 114 GLY A O 1
ATOM 904 N N . GLU A 1 115 ? -4.366 47.817 -32.715 1.00 66.00 115 GLU A N 1
ATOM 905 C CA . GLU A 1 115 ? -2.910 47.733 -32.828 1.00 66.00 115 GLU A CA 1
ATOM 906 C C . GLU A 1 115 ? -2.442 46.294 -33.061 1.00 66.00 115 GLU A C 1
ATOM 908 O O . GLU A 1 115 ? -3.056 45.328 -32.614 1.00 66.00 115 GLU A O 1
ATOM 913 N N . LYS A 1 116 ? -1.314 46.139 -33.752 1.00 71.06 116 LYS A N 1
ATOM 914 C CA . LYS A 1 116 ? -0.702 44.836 -34.024 1.00 71.06 116 LYS A CA 1
ATOM 915 C C . LYS A 1 116 ? 0.378 44.544 -32.989 1.00 71.06 116 LYS A C 1
ATOM 917 O O . LYS A 1 116 ? 1.349 45.291 -32.893 1.00 71.06 116 LYS A O 1
ATOM 922 N N . ALA A 1 117 ? 0.246 43.437 -32.266 1.00 70.31 117 ALA A N 1
ATOM 923 C CA . ALA A 1 117 ? 1.194 43.019 -31.243 1.00 70.31 117 ALA A CA 1
ATOM 924 C C . ALA A 1 117 ? 1.900 41.706 -31.594 1.00 70.31 117 ALA A C 1
ATOM 926 O O . ALA A 1 117 ? 1.352 40.819 -32.251 1.00 70.31 117 ALA A O 1
ATOM 927 N N . THR A 1 118 ? 3.150 41.571 -31.151 1.00 76.00 118 THR A N 1
ATOM 928 C CA . THR A 1 118 ? 3.965 40.397 -31.479 1.00 76.00 118 THR A CA 1
ATOM 929 C C . THR A 1 118 ? 3.744 39.299 -30.444 1.00 76.00 118 THR A C 1
ATOM 931 O O . THR A 1 118 ? 4.111 39.449 -29.279 1.00 76.00 118 THR A O 1
ATOM 934 N N . ILE A 1 119 ? 3.192 38.161 -30.874 1.00 72.88 119 ILE A N 1
ATOM 935 C CA . ILE A 1 119 ? 3.080 36.973 -30.022 1.00 72.88 119 ILE A CA 1
ATOM 936 C C . ILE A 1 119 ? 4.461 36.330 -29.885 1.00 72.88 119 ILE A C 1
ATOM 938 O O . ILE A 1 119 ? 5.133 36.027 -30.872 1.00 72.88 119 ILE A O 1
ATOM 942 N N . LYS A 1 120 ? 4.878 36.091 -28.645 1.00 70.56 120 LYS A N 1
ATOM 943 C CA . LYS A 1 120 ? 6.059 35.305 -28.296 1.00 70.56 120 LYS A CA 1
ATOM 944 C C . LYS A 1 120 ? 5.625 33.995 -27.662 1.00 70.56 120 LYS A C 1
ATOM 946 O O . LYS A 1 120 ? 4.658 33.953 -26.910 1.00 70.56 120 LYS A O 1
ATOM 951 N N . TRP A 1 121 ? 6.370 32.928 -27.923 1.00 68.56 121 TRP A N 1
ATOM 952 C CA . TRP A 1 121 ? 6.136 31.634 -27.290 1.00 68.56 121 TRP A CA 1
ATOM 953 C C . TRP A 1 121 ? 7.301 31.279 -26.381 1.00 68.56 121 TRP A C 1
ATOM 955 O O . TRP A 1 121 ? 8.460 31.336 -26.789 1.00 68.56 121 TRP A O 1
ATOM 965 N N . LEU A 1 122 ? 6.981 30.886 -25.153 1.00 58.78 122 LEU A N 1
ATOM 966 C CA . LEU A 1 122 ? 7.933 30.391 -24.172 1.00 58.78 122 LEU A CA 1
ATOM 967 C C . LEU A 1 122 ? 7.568 28.949 -23.831 1.00 58.78 122 LEU A C 1
ATOM 969 O O . LEU A 1 122 ? 6.420 28.659 -23.506 1.00 58.78 122 LEU A O 1
ATOM 973 N N . THR A 1 123 ? 8.539 28.042 -23.898 1.00 52.28 123 THR A N 1
ATOM 974 C CA . THR A 1 123 ? 8.348 26.666 -23.427 1.00 52.28 123 THR A CA 1
ATOM 975 C C . THR A 1 123 ? 9.069 26.492 -22.100 1.00 52.28 123 THR A C 1
ATOM 977 O O . THR A 1 123 ? 10.286 26.628 -22.044 1.00 52.28 123 THR A O 1
ATOM 980 N N . VAL A 1 124 ? 8.319 26.189 -21.039 1.00 47.34 124 VAL A N 1
ATOM 981 C CA . VAL A 1 124 ? 8.855 25.937 -19.692 1.00 47.34 124 VAL A CA 1
ATOM 982 C C . VAL A 1 124 ? 8.324 24.592 -19.211 1.00 47.34 124 VAL A C 1
ATOM 984 O O . VAL A 1 124 ? 7.119 24.346 -19.266 1.00 47.34 124 VAL A O 1
ATOM 987 N N . GLY A 1 125 ? 9.214 23.689 -18.788 1.00 36.47 125 GLY A N 1
ATOM 988 C CA . GLY A 1 125 ? 8.824 22.374 -18.259 1.00 36.47 125 GLY A CA 1
ATOM 989 C C . GLY A 1 125 ? 7.995 21.518 -19.231 1.00 36.47 125 GLY A C 1
ATOM 990 O O . GLY A 1 125 ? 7.071 20.832 -18.808 1.00 36.47 125 GLY A O 1
ATOM 991 N N . GLY A 1 126 ? 8.265 21.602 -20.541 1.00 44.31 126 GLY A N 1
ATOM 992 C CA . GLY A 1 126 ? 7.546 20.834 -21.571 1.00 44.31 126 GLY A CA 1
ATOM 993 C C . GLY A 1 126 ? 6.171 21.389 -21.970 1.00 44.31 126 GLY A C 1
ATOM 994 O O . GLY A 1 126 ? 5.474 20.758 -22.761 1.00 44.31 126 GLY A O 1
ATOM 995 N N . ARG A 1 127 ? 5.776 22.568 -21.467 1.00 44.94 127 ARG A N 1
ATOM 996 C CA . ARG A 1 127 ? 4.527 23.257 -21.830 1.00 44.94 127 ARG A CA 1
ATOM 997 C C . ARG A 1 127 ? 4.837 24.560 -22.562 1.00 44.94 127 ARG A C 1
ATOM 999 O O . ARG A 1 127 ? 5.630 25.360 -22.071 1.00 44.94 127 ARG A O 1
ATOM 1006 N N . THR A 1 128 ? 4.210 24.779 -23.716 1.00 55.72 128 THR A N 1
ATOM 1007 C CA . THR A 1 128 ? 4.345 26.020 -24.493 1.00 55.72 128 THR A CA 1
ATOM 1008 C C . THR A 1 128 ? 3.243 27.013 -24.106 1.00 55.72 128 THR A C 1
ATOM 1010 O O . THR A 1 128 ? 2.049 26.699 -24.160 1.00 55.72 128 THR A O 1
ATOM 1013 N N . SER A 1 129 ? 3.648 28.220 -23.718 1.00 58.44 129 SER A N 1
ATOM 1014 C CA . SER A 1 129 ? 2.777 29.360 -23.418 1.00 58.44 129 SER A CA 1
ATOM 1015 C C . SER A 1 129 ? 3.017 30.475 -24.434 1.00 58.44 129 SER A C 1
ATOM 1017 O O . SER A 1 129 ? 4.165 30.753 -24.779 1.00 58.44 129 SER A O 1
ATOM 1019 N N . ALA A 1 130 ? 1.945 31.105 -24.914 1.00 66.81 130 ALA A N 1
ATOM 1020 C CA . ALA A 1 130 ? 1.995 32.280 -25.783 1.00 66.81 130 ALA A CA 1
ATOM 1021 C C . ALA A 1 130 ? 1.803 33.547 -24.934 1.00 66.81 130 ALA A C 1
ATOM 1023 O O . ALA A 1 130 ? 0.965 33.559 -24.036 1.00 66.81 130 ALA A O 1
ATOM 1024 N N . TYR A 1 131 ? 2.571 34.604 -25.188 1.00 67.50 131 TYR A N 1
ATOM 1025 C CA . TYR A 1 131 ? 2.479 35.869 -24.459 1.00 67.50 131 TYR A CA 1
ATOM 1026 C C . TYR A 1 131 ? 2.832 37.063 -25.356 1.00 67.50 131 TYR A C 1
ATOM 1028 O O . TYR A 1 131 ? 3.572 36.916 -26.325 1.00 67.50 131 TYR A O 1
ATOM 1036 N N . VAL A 1 132 ? 2.327 38.252 -25.019 1.00 70.00 132 VAL A N 1
ATOM 1037 C CA . VAL A 1 132 ? 2.657 39.521 -25.692 1.00 70.00 132 VAL A CA 1
ATOM 1038 C C . VAL A 1 132 ? 3.483 40.373 -24.735 1.00 70.00 132 VAL A C 1
ATOM 1040 O O . VAL A 1 132 ? 2.981 40.818 -23.703 1.00 70.00 132 VAL A O 1
ATOM 1043 N N . ALA A 1 133 ? 4.763 40.580 -25.044 1.00 65.50 133 ALA A N 1
ATOM 1044 C CA . ALA A 1 133 ? 5.690 41.256 -24.133 1.00 65.50 133 ALA A CA 1
ATOM 1045 C C . ALA A 1 133 ? 5.350 42.743 -23.953 1.00 65.50 133 ALA A C 1
ATOM 1047 O O . ALA A 1 133 ? 5.586 43.308 -22.890 1.00 65.50 133 ALA A O 1
ATOM 1048 N N . GLU A 1 134 ? 4.804 43.372 -24.991 1.00 63.38 134 GLU A N 1
ATOM 1049 C CA . GLU A 1 134 ? 4.436 44.786 -25.034 1.00 63.38 134 GLU A CA 1
ATOM 1050 C C . GLU A 1 134 ? 3.291 45.112 -24.068 1.00 63.38 134 GLU A C 1
ATOM 1052 O O . GLU A 1 134 ? 3.312 46.170 -23.447 1.00 63.38 134 GLU A O 1
ATOM 1057 N N . LEU A 1 135 ? 2.363 44.171 -23.865 1.00 61.22 135 LEU A N 1
ATOM 1058 C CA . LEU A 1 135 ? 1.217 44.305 -22.957 1.00 61.22 135 LEU A CA 1
ATOM 1059 C C . LEU A 1 135 ? 1.528 43.933 -21.500 1.00 61.22 135 LEU A C 1
ATOM 1061 O O . LEU A 1 135 ? 0.689 44.105 -20.623 1.00 61.22 135 LEU A O 1
ATOM 1065 N N . GLN A 1 136 ? 2.722 43.397 -21.232 1.00 58.94 136 GLN A N 1
ATOM 1066 C CA . GLN A 1 136 ? 3.121 42.874 -19.919 1.00 58.94 136 GLN A CA 1
ATOM 1067 C C . GLN A 1 136 ? 4.254 43.684 -19.270 1.00 58.94 136 GLN A C 1
ATOM 1069 O O . GLN A 1 136 ? 4.853 43.244 -18.286 1.00 58.94 136 GLN A O 1
ATOM 1074 N N . LYS A 1 137 ? 4.567 44.873 -19.801 1.00 53.09 137 LYS A N 1
ATOM 1075 C CA . LYS A 1 137 ? 5.526 45.793 -19.180 1.00 53.09 137 LYS A CA 1
ATOM 1076 C C . LYS A 1 137 ? 4.862 46.524 -18.013 1.00 53.09 137 LYS A C 1
ATOM 1078 O O . LYS A 1 137 ? 3.836 47.171 -18.185 1.00 53.09 137 LYS A O 1
ATOM 1083 N N . LEU A 1 138 ? 5.491 46.480 -16.839 1.00 42.34 138 LEU A N 1
ATOM 1084 C CA . LEU A 1 138 ? 5.242 47.478 -15.796 1.00 42.34 138 LEU A CA 1
ATOM 1085 C C . LEU A 1 138 ? 5.630 48.856 -16.360 1.00 42.34 138 LEU A C 1
ATOM 1087 O O . LEU A 1 138 ? 6.725 48.963 -16.927 1.00 42.34 138 LEU A O 1
ATOM 1091 N N . PRO A 1 139 ? 4.797 49.903 -16.222 1.00 41.22 139 PRO A N 1
ATOM 1092 C CA . PRO A 1 139 ? 5.219 51.242 -16.600 1.00 41.22 139 PRO A CA 1
ATOM 1093 C C . PRO A 1 139 ? 6.478 51.603 -15.805 1.00 41.22 139 PRO A C 1
ATOM 1095 O O . PRO A 1 139 ? 6.578 51.327 -14.604 1.00 41.22 139 PRO A O 1
ATOM 1098 N N . SER A 1 140 ? 7.475 52.191 -16.473 1.00 36.09 140 SER A N 1
ATOM 1099 C CA . SER A 1 140 ? 8.623 52.757 -15.770 1.00 36.09 140 SER A CA 1
ATOM 1100 C C . SER A 1 140 ? 8.106 53.788 -14.766 1.00 36.09 140 SER A C 1
ATOM 1102 O O . SER A 1 140 ? 7.172 54.536 -15.056 1.00 36.09 140 SER A O 1
ATOM 1104 N N . LYS A 1 141 ? 8.726 53.864 -13.583 1.00 38.41 141 LYS A N 1
ATOM 1105 C CA . LYS A 1 141 ? 8.370 54.817 -12.508 1.00 38.41 141 LYS A CA 1
ATOM 1106 C C . LYS A 1 141 ? 8.352 56.303 -12.936 1.00 38.41 141 LYS A C 1
ATOM 1108 O O . LYS A 1 141 ? 8.026 57.153 -12.121 1.00 38.41 141 LYS A O 1
ATOM 1113 N N . SER A 1 142 ? 8.701 56.618 -14.182 1.00 33.50 142 SER A N 1
ATOM 1114 C CA . SER A 1 142 ? 8.744 57.953 -14.779 1.00 33.50 142 SER A CA 1
ATOM 1115 C C . SER A 1 142 ? 7.451 58.399 -15.483 1.00 33.50 142 SER A C 1
ATOM 1117 O O . SER A 1 142 ? 7.424 59.516 -15.988 1.00 33.50 142 SER A O 1
ATOM 1119 N N . HIS A 1 143 ? 6.402 57.568 -15.552 1.00 33.84 143 HIS A N 1
ATOM 1120 C CA . HIS A 1 143 ? 5.151 57.896 -16.266 1.00 33.84 143 HIS A CA 1
ATOM 1121 C C . HIS A 1 143 ? 3.870 57.735 -15.433 1.00 33.84 143 HIS A C 1
ATOM 1123 O O . HIS A 1 143 ? 2.797 57.508 -15.985 1.00 33.84 143 HIS A O 1
ATOM 1129 N N . LEU A 1 144 ? 3.948 57.886 -14.110 1.00 31.91 144 LEU A N 1
ATOM 1130 C CA . LEU A 1 144 ? 2.743 58.199 -13.338 1.00 31.91 144 LEU A CA 1
ATOM 1131 C C . LEU A 1 144 ? 2.402 59.680 -13.578 1.00 31.91 144 LEU A C 1
ATOM 1133 O O . LEU A 1 144 ? 3.262 60.525 -13.314 1.00 31.91 144 LEU A O 1
ATOM 1137 N N . PRO A 1 145 ? 1.203 60.022 -14.084 1.00 28.33 145 PRO A N 1
ATOM 1138 C CA . PRO A 1 145 ? 0.759 61.408 -14.121 1.00 28.33 145 PRO A CA 1
ATOM 1139 C C . PRO A 1 145 ? 0.726 61.953 -12.692 1.00 28.33 145 PRO A C 1
ATOM 1141 O O . PRO A 1 145 ? 0.296 61.260 -11.768 1.00 28.33 145 PRO A O 1
ATOM 1144 N N . ALA A 1 146 ? 1.158 63.200 -12.509 1.00 34.91 146 ALA A N 1
ATOM 1145 C CA . ALA A 1 146 ? 1.153 63.873 -11.212 1.00 34.91 146 ALA A CA 1
ATOM 1146 C C . ALA A 1 146 ? -0.257 64.033 -10.596 1.00 34.91 146 ALA A C 1
ATOM 1148 O O . ALA A 1 146 ? -0.352 64.409 -9.439 1.00 34.91 146 ALA A O 1
ATOM 1149 N N . SER A 1 147 ? -1.331 63.688 -11.316 1.00 36.38 147 SER A N 1
ATOM 1150 C CA . SER A 1 147 ? -2.717 63.774 -10.842 1.00 36.38 147 SER A CA 1
ATOM 1151 C C . SER A 1 147 ? -3.195 62.581 -10.003 1.00 36.38 147 SER A C 1
ATOM 1153 O O . SER A 1 147 ? -4.267 62.647 -9.424 1.00 36.38 147 SER A O 1
ATOM 1155 N N . ALA A 1 148 ? -2.424 61.494 -9.875 1.00 34.41 148 ALA A N 1
ATOM 1156 C CA . ALA A 1 148 ? -2.819 60.343 -9.045 1.00 34.41 148 ALA A CA 1
ATOM 1157 C C . ALA A 1 148 ? -2.442 60.489 -7.553 1.00 34.41 148 ALA A C 1
ATOM 1159 O O . ALA A 1 148 ? -2.431 59.501 -6.816 1.00 34.41 148 ALA A O 1
ATOM 1160 N N . LYS A 1 149 ? -2.081 61.703 -7.116 1.00 31.11 149 LYS A N 1
ATOM 1161 C CA . LYS A 1 149 ? -1.890 62.047 -5.700 1.00 31.11 149 LYS A CA 1
ATOM 1162 C C . LYS A 1 149 ? -2.990 62.939 -5.126 1.00 31.11 149 LYS A C 1
ATOM 1164 O O . LYS A 1 149 ? -3.109 62.960 -3.909 1.00 31.11 149 LYS A O 1
ATOM 1169 N N . ASP A 1 150 ? -3.824 63.551 -5.965 1.00 31.22 150 ASP A N 1
ATOM 1170 C CA . ASP A 1 150 ? -4.785 64.568 -5.515 1.00 31.22 150 ASP A CA 1
ATOM 1171 C C . ASP A 1 150 ? -6.244 64.063 -5.461 1.00 31.22 150 ASP A C 1
ATOM 1173 O O . ASP A 1 150 ? -7.129 64.792 -5.040 1.00 31.22 150 ASP A O 1
ATOM 1177 N N . GLU A 1 151 ? -6.519 62.797 -5.803 1.00 31.84 151 GLU A N 1
ATOM 1178 C CA . GLU A 1 151 ? -7.870 62.195 -5.691 1.00 31.84 151 GLU A CA 1
ATOM 1179 C C . GLU A 1 151 ? -8.028 61.251 -4.479 1.00 31.84 151 GLU A C 1
ATOM 1181 O O . GLU A 1 151 ? -9.011 60.522 -4.364 1.00 31.84 151 GLU A O 1
ATOM 1186 N N . ALA A 1 152 ? -7.061 61.250 -3.555 1.00 31.38 152 ALA A N 1
ATOM 1187 C CA . ALA A 1 152 ? -7.142 60.512 -2.288 1.00 31.38 152 ALA A CA 1
ATOM 1188 C C . ALA A 1 152 ? -7.502 61.404 -1.081 1.00 31.38 152 ALA A C 1
ATOM 1190 O O . ALA A 1 152 ? -7.574 60.891 0.034 1.00 31.38 152 ALA A O 1
ATOM 1191 N N . GLU A 1 153 ? -7.738 62.704 -1.294 1.00 31.16 153 GLU A N 1
ATOM 1192 C CA . GLU A 1 153 ? -8.049 63.672 -0.229 1.00 31.16 153 GLU A CA 1
ATOM 1193 C C . GLU A 1 153 ? -9.481 64.245 -0.277 1.00 31.16 153 GLU A C 1
ATOM 1195 O O . GLU A 1 153 ? -9.845 64.961 0.646 1.00 31.16 153 GLU A O 1
ATOM 1200 N N . ASP A 1 154 ? -10.330 63.878 -1.251 1.00 29.58 154 ASP A N 1
ATOM 1201 C CA . ASP A 1 154 ? -11.665 64.499 -1.430 1.00 29.58 154 ASP A CA 1
ATOM 1202 C C . ASP A 1 154 ? -12.859 63.522 -1.329 1.00 29.58 154 ASP A C 1
ATOM 1204 O O . ASP A 1 154 ? -13.910 63.699 -1.939 1.00 29.58 154 ASP A O 1
ATOM 1208 N N . ALA A 1 155 ? -12.712 62.444 -0.555 1.00 29.89 155 ALA A N 1
ATOM 1209 C CA . ALA A 1 155 ? -13.816 61.530 -0.235 1.00 29.89 155 ALA A CA 1
ATOM 1210 C C . ALA A 1 155 ? -13.958 61.361 1.281 1.00 29.89 155 ALA A C 1
ATOM 1212 O O . ALA A 1 155 ? -13.866 60.261 1.826 1.00 29.89 155 ALA A O 1
ATOM 1213 N N . GLY A 1 156 ? -14.160 62.484 1.961 1.00 28.34 156 GLY A N 1
ATOM 1214 C CA . GLY A 1 156 ? -14.593 62.532 3.345 1.00 28.34 156 GLY A CA 1
ATOM 1215 C C . GLY A 1 156 ? -15.530 63.710 3.536 1.00 28.34 156 GLY A C 1
ATOM 1216 O O . GLY A 1 156 ? -15.044 64.810 3.722 1.00 28.34 156 GLY A O 1
ATOM 1217 N N . GLU A 1 157 ? -16.839 63.461 3.460 1.00 29.31 157 GLU A N 1
ATOM 1218 C CA . GLU A 1 157 ? -17.881 64.044 4.323 1.00 29.31 157 GLU A CA 1
ATOM 1219 C C . GLU A 1 157 ? -19.270 63.663 3.791 1.00 29.31 157 GLU A C 1
ATOM 1221 O O . GLU A 1 157 ? -19.732 64.190 2.790 1.00 29.31 157 GLU A O 1
ATOM 1226 N N . GLU A 1 158 ? -19.905 62.685 4.443 1.00 27.14 158 GLU A N 1
ATOM 1227 C CA . GLU A 1 158 ? -21.295 62.756 4.927 1.00 27.14 158 GLU A CA 1
ATOM 1228 C C . GLU A 1 158 ? -21.713 61.382 5.469 1.00 27.14 158 GLU A C 1
ATOM 1230 O O . GLU A 1 158 ? -21.931 60.435 4.719 1.00 27.14 158 GLU A O 1
ATOM 1235 N N . SER A 1 159 ? -21.814 61.269 6.794 1.00 27.28 159 SER A N 1
ATOM 1236 C CA . SER A 1 159 ? -23.081 60.950 7.468 1.00 27.28 159 SER A CA 1
ATOM 1237 C C . SER A 1 159 ? -22.833 60.767 8.965 1.00 27.28 159 SER A C 1
ATOM 1239 O O . SER A 1 159 ? -22.111 59.858 9.383 1.00 27.28 159 SER A O 1
ATOM 1241 N N . ASP A 1 160 ? -23.468 61.641 9.741 1.00 26.92 160 ASP A N 1
ATOM 1242 C CA . ASP A 1 160 ? -23.770 61.500 11.162 1.00 26.92 160 ASP A CA 1
ATOM 1243 C C . ASP A 1 160 ? -24.171 60.074 11.546 1.00 26.92 160 ASP A C 1
ATOM 1245 O O . ASP A 1 160 ? -25.019 59.484 10.884 1.00 26.92 160 ASP A O 1
ATOM 1249 N N . LEU A 1 161 ? -23.632 59.584 12.666 1.00 26.16 161 LEU A N 1
ATOM 1250 C CA . LEU A 1 161 ? -24.366 58.877 13.725 1.00 26.16 161 LEU A CA 1
ATOM 1251 C C . LEU A 1 161 ? -23.450 58.785 14.963 1.00 26.16 161 LEU A C 1
ATOM 1253 O O . LEU A 1 161 ? -22.388 58.164 14.943 1.00 26.16 161 LEU A O 1
ATOM 1257 N N . THR A 1 162 ? -23.855 59.462 16.037 1.00 24.89 162 THR A N 1
ATOM 1258 C CA . THR A 1 162 ? -23.173 59.538 17.340 1.00 24.89 162 THR A CA 1
ATOM 1259 C C . THR A 1 162 ? -23.514 58.344 18.260 1.00 24.89 162 THR A C 1
ATOM 1261 O O . THR A 1 162 ? -24.429 57.577 17.961 1.00 24.89 162 THR A O 1
ATOM 1264 N N . PRO A 1 163 ? -22.747 58.138 19.354 1.00 39.06 163 PRO A N 1
ATOM 1265 C CA . PRO A 1 163 ? -22.506 56.838 19.987 1.00 39.06 163 PRO A CA 1
ATOM 1266 C C . PRO A 1 163 ? -23.333 56.614 21.262 1.00 39.06 163 PRO A C 1
ATOM 1268 O O . PRO A 1 163 ? -23.974 57.541 21.735 1.00 39.06 163 PRO A O 1
ATOM 1271 N N . LEU A 1 164 ? -23.239 55.404 21.834 1.00 22.33 164 LEU A N 1
ATOM 1272 C CA . LEU A 1 164 ? -23.360 54.996 23.257 1.00 22.33 164 LEU A CA 1
ATOM 1273 C C . LEU A 1 164 ? -23.366 53.448 23.259 1.00 22.33 164 LEU A C 1
ATOM 1275 O O . LEU A 1 164 ? -23.898 52.851 22.333 1.00 22.33 164 LEU A O 1
ATOM 1279 N N . SER A 1 165 ? -22.897 52.663 24.221 1.00 25.69 165 SER A N 1
ATOM 1280 C CA . SER A 1 165 ? -21.994 52.762 25.368 1.00 25.69 165 SER A CA 1
ATOM 1281 C C . SER A 1 165 ? -21.917 51.326 25.902 1.00 25.69 165 SER A C 1
ATOM 1283 O O . SER A 1 165 ? -22.964 50.691 26.019 1.00 25.69 165 SER A O 1
ATOM 1285 N N . ALA A 1 166 ? -20.744 50.827 26.275 1.00 25.28 166 ALA A N 1
ATOM 1286 C CA . ALA A 1 166 ? -20.645 49.784 27.294 1.00 25.28 166 ALA A CA 1
ATOM 1287 C C . ALA A 1 166 ? -19.263 49.851 27.942 1.00 25.28 166 ALA A C 1
ATOM 1289 O O . ALA A 1 166 ? -18.233 49.638 27.302 1.00 25.28 166 ALA A O 1
ATOM 1290 N N . SER A 1 167 ? -19.298 50.243 29.207 1.00 26.83 167 SER A N 1
ATOM 1291 C CA . SER A 1 167 ? -18.242 50.139 30.193 1.00 26.83 167 SER A CA 1
ATOM 1292 C C . SER A 1 167 ? -17.877 48.673 30.435 1.00 26.83 167 SER A C 1
ATOM 1294 O O . SER A 1 167 ? -18.739 47.801 30.382 1.00 26.83 167 SER A O 1
ATOM 1296 N N . ASP A 1 168 ? -16.596 48.401 30.669 1.00 25.25 168 ASP A N 1
ATOM 1297 C CA . ASP A 1 168 ? -16.097 47.969 31.980 1.00 25.25 168 ASP A CA 1
ATOM 1298 C C . ASP A 1 168 ? -14.584 47.678 31.884 1.00 25.25 168 ASP A C 1
ATOM 1300 O O . ASP A 1 168 ? -14.113 46.825 31.136 1.00 25.25 168 ASP A O 1
ATOM 1304 N N . THR A 1 169 ? -13.832 48.505 32.618 1.00 24.83 169 THR A N 1
ATOM 1305 C CA . THR A 1 169 ? -12.670 48.186 33.475 1.00 24.83 169 THR A CA 1
ATOM 1306 C C . THR A 1 169 ? -12.393 46.687 33.676 1.00 24.83 169 THR A C 1
ATOM 1308 O O . THR A 1 169 ? -13.317 45.921 33.896 1.00 24.83 169 THR A O 1
ATOM 1311 N N . GLU A 1 170 ? -11.175 46.156 33.758 1.00 23.53 170 GLU A N 1
ATOM 1312 C CA . GLU A 1 170 ? -9.810 46.670 33.894 1.00 23.53 170 GLU A CA 1
ATOM 1313 C C . GLU A 1 170 ? -8.882 45.429 33.804 1.00 23.53 170 GLU A C 1
ATOM 1315 O O . GLU A 1 170 ? -9.331 44.308 34.043 1.00 23.53 170 GLU A O 1
ATOM 1320 N N . VAL A 1 171 ? -7.593 45.634 33.513 1.00 23.09 171 VAL A N 1
ATOM 1321 C CA . VAL A 1 171 ? -6.403 44.954 34.084 1.00 23.09 171 VAL A CA 1
ATOM 1322 C C . VAL A 1 171 ? -5.275 44.783 33.049 1.00 23.09 171 VAL A C 1
ATOM 1324 O O . VAL A 1 171 ? -5.416 44.283 31.937 1.00 23.09 171 VAL A O 1
ATOM 1327 N N . VAL A 1 172 ? -4.131 45.279 33.508 1.00 27.53 172 VAL A N 1
ATOM 1328 C CA . VAL A 1 172 ? -2.829 45.585 32.913 1.00 27.53 172 VAL A CA 1
ATOM 1329 C C . VAL A 1 172 ? -2.007 44.348 32.528 1.00 27.53 172 VAL A C 1
ATOM 1331 O O . VAL A 1 172 ? -1.796 43.512 33.395 1.00 27.53 172 VAL A O 1
ATOM 1334 N N . VAL A 1 173 ? -1.385 44.333 31.333 1.00 23.41 173 VAL A N 1
ATOM 1335 C CA . VAL A 1 173 ? 0.016 43.881 31.115 1.00 23.41 173 VAL A CA 1
ATOM 1336 C C . VAL A 1 173 ? 0.628 44.652 29.931 1.00 23.41 173 VAL A C 1
ATOM 1338 O O . VAL A 1 173 ? 0.017 44.796 28.876 1.00 23.41 173 VAL A O 1
ATOM 1341 N N . GLY A 1 174 ? 1.832 45.195 30.134 1.00 25.02 174 GLY A N 1
ATOM 1342 C CA . GLY A 1 174 ? 2.477 46.194 29.283 1.00 25.02 174 GLY A CA 1
ATOM 1343 C C . GLY A 1 174 ? 2.832 45.762 27.857 1.00 25.02 174 GLY A C 1
ATOM 1344 O O . GLY A 1 174 ? 3.410 44.707 27.610 1.00 25.02 174 GLY A O 1
ATOM 1345 N N . THR A 1 175 ? 2.579 46.667 26.914 1.00 23.77 175 THR A N 1
ATOM 1346 C CA . THR A 1 175 ? 3.090 46.599 25.546 1.00 23.77 175 THR A CA 1
ATOM 1347 C C . THR A 1 175 ? 4.439 47.309 25.443 1.00 23.77 175 THR A C 1
ATOM 1349 O O . THR A 1 175 ? 4.509 48.536 25.396 1.00 23.77 175 THR A O 1
ATOM 1352 N N . SER A 1 176 ? 5.518 46.541 25.318 1.00 25.80 176 SER A N 1
ATOM 1353 C CA . SER A 1 176 ? 6.743 46.985 24.648 1.00 25.80 176 SER A CA 1
ATOM 1354 C C . SER A 1 176 ? 7.068 46.011 23.512 1.00 25.80 176 SER A C 1
ATOM 1356 O O . SER A 1 176 ? 7.897 45.116 23.629 1.00 25.80 176 SER A O 1
ATOM 1358 N N . ILE A 1 177 ? 6.391 46.178 22.371 1.00 26.06 177 ILE A N 1
ATOM 1359 C CA . ILE A 1 177 ? 6.785 45.502 21.127 1.00 26.06 177 ILE A CA 1
ATOM 1360 C C . ILE A 1 177 ? 7.939 46.310 20.502 1.00 26.06 177 ILE A C 1
ATOM 1362 O O . ILE A 1 177 ? 7.767 47.502 20.224 1.00 26.06 177 ILE A O 1
ATOM 1366 N N . PRO A 1 178 ? 9.127 45.715 20.276 1.00 25.81 178 PRO A N 1
ATOM 1367 C CA . PRO A 1 178 ? 10.272 46.420 19.715 1.00 25.81 178 PRO A CA 1
ATOM 1368 C C . PRO A 1 178 ? 10.031 46.823 18.259 1.00 25.81 178 PRO A C 1
ATOM 1370 O O . PRO A 1 178 ? 9.579 46.027 17.436 1.00 25.81 178 PRO A O 1
ATOM 1373 N N . LYS A 1 179 ? 10.446 48.049 17.923 1.00 26.67 179 LYS A N 1
ATOM 1374 C CA . LYS A 1 179 ? 10.637 48.521 16.545 1.00 26.67 179 LYS A CA 1
ATOM 1375 C C . LYS A 1 179 ? 11.387 47.462 15.730 1.00 26.67 179 LYS A C 1
ATOM 1377 O O . LYS A 1 179 ? 12.471 47.024 16.119 1.00 26.67 179 LYS A O 1
ATOM 1382 N N . SER A 1 180 ? 10.830 47.096 14.577 1.00 26.58 180 SER A N 1
ATOM 1383 C CA . SER A 1 180 ? 11.429 46.181 13.606 1.00 26.58 180 SER A CA 1
ATOM 1384 C C . SER A 1 180 ? 12.900 46.533 13.341 1.00 26.58 180 SER A C 1
ATOM 1386 O O . SER A 1 180 ? 13.210 47.576 12.754 1.00 26.58 180 SER A O 1
ATOM 1388 N N . ARG A 1 181 ? 13.822 45.655 13.752 1.00 27.14 181 ARG A N 1
ATOM 1389 C CA . ARG A 1 181 ? 15.224 45.707 13.323 1.00 27.14 181 ARG A CA 1
ATOM 1390 C C . ARG A 1 181 ? 15.260 45.591 11.799 1.00 27.14 181 ARG A C 1
ATOM 1392 O O . ARG A 1 181 ? 14.827 44.586 11.240 1.00 27.14 181 ARG A O 1
ATOM 1399 N N . LYS A 1 182 ? 15.819 46.605 11.132 1.00 28.61 182 LYS A N 1
ATOM 1400 C CA . LYS A 1 182 ? 16.266 46.511 9.735 1.00 28.61 182 LYS A CA 1
ATOM 1401 C C . LYS A 1 182 ? 17.089 45.225 9.582 1.00 28.61 182 LYS A C 1
ATOM 1403 O O . LYS A 1 182 ? 18.087 45.058 10.285 1.00 28.61 182 LYS A O 1
ATOM 1408 N N . ARG A 1 183 ? 16.665 44.315 8.697 1.00 25.83 183 ARG A N 1
ATOM 1409 C CA . ARG A 1 183 ? 17.430 43.109 8.344 1.00 25.83 183 ARG A CA 1
ATOM 1410 C C . ARG A 1 183 ? 18.818 43.543 7.855 1.00 25.83 183 ARG A C 1
ATOM 1412 O O . ARG A 1 183 ? 18.921 44.215 6.832 1.00 25.83 183 ARG A O 1
ATOM 1419 N N . LYS A 1 184 ? 19.875 43.185 8.592 1.00 27.41 184 LYS A N 1
ATOM 1420 C CA . LYS A 1 184 ? 21.247 43.210 8.066 1.00 27.41 184 LYS A CA 1
ATOM 1421 C C . LYS A 1 184 ? 21.358 42.122 6.986 1.00 27.41 184 LYS A C 1
ATOM 1423 O O . LYS A 1 184 ? 20.771 41.055 7.173 1.00 27.41 184 LYS A O 1
ATOM 1428 N N . PRO A 1 185 ? 22.071 42.360 5.874 1.00 32.81 185 PRO A N 1
ATOM 1429 C CA . PRO A 1 185 ? 22.284 41.327 4.872 1.00 32.81 185 PRO A CA 1
ATOM 1430 C C . PRO A 1 185 ? 23.133 40.205 5.483 1.00 32.81 185 PRO A C 1
ATOM 1432 O O . PRO A 1 185 ? 24.182 40.464 6.074 1.00 32.81 185 PRO A O 1
ATOM 1435 N N . TYR A 1 186 ? 22.663 38.964 5.364 1.00 33.09 186 TYR A N 1
ATOM 1436 C CA . TYR A 1 186 ? 23.461 37.780 5.672 1.00 33.09 186 TYR A CA 1
ATOM 1437 C C . TYR A 1 186 ? 24.628 37.723 4.679 1.00 33.09 186 TYR A C 1
ATOM 1439 O O . TYR A 1 186 ? 24.424 37.488 3.489 1.00 33.09 186 TYR A O 1
ATOM 1447 N N . ILE A 1 187 ? 25.850 37.957 5.157 1.00 42.28 187 ILE A N 1
ATOM 1448 C CA . ILE A 1 187 ? 27.058 37.645 4.391 1.00 42.28 187 ILE A CA 1
ATOM 1449 C C . ILE A 1 187 ? 27.232 36.129 4.475 1.00 42.28 187 ILE A C 1
ATOM 1451 O O . ILE A 1 187 ? 27.420 35.573 5.554 1.00 42.28 187 ILE A O 1
ATOM 1455 N N . ASN A 1 188 ? 27.101 35.463 3.331 1.00 44.38 188 ASN A N 1
ATOM 1456 C CA . ASN A 1 188 ? 27.206 34.014 3.206 1.00 44.38 188 ASN A CA 1
ATOM 1457 C C . ASN A 1 188 ? 28.607 33.545 3.660 1.00 44.38 188 ASN A C 1
ATOM 1459 O O . ASN A 1 188 ? 29.602 34.172 3.288 1.00 44.38 188 ASN A O 1
ATOM 1463 N N . ALA A 1 189 ? 28.715 32.459 4.434 1.00 41.91 189 ALA A N 1
ATOM 1464 C CA . ALA A 1 189 ? 29.994 31.966 4.973 1.00 41.91 189 ALA A CA 1
ATOM 1465 C C . ALA A 1 189 ? 31.034 31.690 3.865 1.00 41.91 189 ALA A C 1
ATOM 1467 O O . ALA A 1 189 ? 32.230 31.922 4.035 1.00 41.91 189 ALA A O 1
ATOM 1468 N N . THR A 1 190 ? 30.564 31.307 2.677 1.00 44.53 190 THR A N 1
ATOM 1469 C CA . THR A 1 190 ? 31.374 31.131 1.463 1.00 44.53 190 THR A CA 1
ATOM 1470 C C . THR A 1 190 ? 32.003 32.439 0.966 1.00 44.53 190 THR A C 1
ATOM 1472 O O . THR A 1 190 ? 33.114 32.436 0.443 1.00 44.53 190 THR A O 1
ATOM 1475 N N . TYR A 1 191 ? 31.317 33.570 1.147 1.00 49.41 191 TYR A N 1
ATOM 1476 C CA . TYR A 1 191 ? 31.793 34.895 0.739 1.00 49.41 191 TYR A CA 1
ATOM 1477 C C . TYR A 1 191 ? 32.897 35.401 1.676 1.00 49.41 191 TYR A C 1
ATOM 1479 O O . TYR A 1 191 ? 33.881 35.979 1.224 1.00 49.41 191 TYR A O 1
ATOM 1487 N N . VAL A 1 192 ? 32.774 35.108 2.976 1.00 54.25 192 VAL A N 1
ATOM 1488 C CA . VAL A 1 192 ? 33.812 35.403 3.979 1.00 54.25 192 VAL A CA 1
ATOM 1489 C C . VAL A 1 192 ? 35.084 34.597 3.697 1.00 54.25 192 VAL A C 1
ATOM 1491 O O . VAL A 1 192 ? 36.178 35.157 3.709 1.00 54.25 192 VAL A O 1
ATOM 1494 N N . LEU A 1 193 ? 34.944 33.309 3.363 1.00 56.12 193 LEU A N 1
ATOM 1495 C CA . LEU A 1 193 ? 36.068 32.441 2.992 1.00 56.12 193 LEU A CA 1
ATOM 1496 C C . LEU A 1 193 ? 36.769 32.901 1.703 1.00 56.12 193 LEU A C 1
ATOM 1498 O O . LEU A 1 193 ? 37.997 32.889 1.636 1.00 56.12 193 LEU A O 1
ATOM 1502 N N . LEU A 1 194 ? 36.013 33.364 0.702 1.00 57.16 194 LEU A N 1
ATOM 1503 C CA . LEU A 1 194 ? 36.575 33.886 -0.547 1.00 57.16 194 LEU A CA 1
ATOM 1504 C C . LEU A 1 194 ? 37.363 35.187 -0.328 1.00 57.16 194 LEU A C 1
ATOM 1506 O O . LEU A 1 194 ? 38.457 35.340 -0.871 1.00 57.16 194 LEU A O 1
ATOM 1510 N N . ILE A 1 195 ? 36.845 36.106 0.493 1.00 63.06 195 ILE A N 1
ATOM 1511 C CA . ILE A 1 195 ? 37.543 37.354 0.837 1.00 63.06 195 ILE A CA 1
ATOM 1512 C C . ILE A 1 195 ? 38.829 37.052 1.618 1.00 63.06 195 ILE A C 1
ATOM 1514 O O . ILE A 1 195 ? 39.875 37.621 1.308 1.00 63.06 195 ILE A O 1
ATOM 1518 N N . ALA A 1 196 ? 38.784 36.121 2.578 1.00 65.94 196 ALA A N 1
ATOM 1519 C CA . ALA A 1 196 ? 39.964 35.701 3.335 1.00 65.94 196 ALA A CA 1
ATOM 1520 C C . ALA A 1 196 ? 41.042 35.074 2.430 1.00 65.94 196 ALA A C 1
ATOM 1522 O O . ALA A 1 196 ? 42.227 35.385 2.569 1.00 65.94 196 ALA A O 1
ATOM 1523 N N . PHE A 1 197 ? 40.638 34.249 1.459 1.00 68.25 197 PHE A N 1
ATOM 1524 C CA . PHE A 1 197 ? 41.548 33.650 0.481 1.00 68.25 197 PHE A CA 1
ATOM 1525 C C . PHE A 1 197 ? 42.198 34.697 -0.435 1.00 68.25 197 PHE A C 1
ATOM 1527 O O . PHE A 1 197 ? 43.417 34.693 -0.615 1.00 68.25 197 PHE A O 1
ATOM 1534 N N . LEU A 1 198 ? 41.411 35.631 -0.981 1.00 64.12 198 LEU A N 1
ATOM 1535 C CA . LEU A 1 198 ? 41.928 36.694 -1.848 1.00 64.12 198 LEU A CA 1
ATOM 1536 C C . LEU A 1 198 ? 42.862 37.646 -1.090 1.00 64.12 198 LEU A C 1
ATOM 1538 O O . LEU A 1 198 ? 43.894 38.041 -1.629 1.00 64.12 198 LEU A O 1
ATOM 1542 N N . ALA A 1 199 ? 42.564 37.956 0.174 1.00 69.44 199 ALA A N 1
ATOM 1543 C CA . ALA A 1 199 ? 43.447 38.748 1.028 1.00 69.44 199 ALA A CA 1
ATOM 1544 C C . ALA A 1 199 ? 44.790 38.038 1.293 1.00 69.44 199 ALA A C 1
ATOM 1546 O O . ALA A 1 199 ? 45.850 38.661 1.196 1.00 69.44 199 ALA A O 1
ATOM 1547 N N . ALA A 1 200 ? 44.769 36.726 1.556 1.00 68.94 200 ALA A N 1
ATOM 1548 C CA . ALA A 1 200 ? 45.984 35.927 1.726 1.00 68.94 200 ALA A CA 1
ATOM 1549 C C . ALA A 1 200 ? 46.826 35.863 0.436 1.00 68.94 200 ALA A C 1
ATOM 1551 O O . ALA A 1 200 ? 48.057 35.932 0.490 1.00 68.94 200 ALA A O 1
ATOM 1552 N N . LEU A 1 201 ? 46.171 35.791 -0.728 1.00 67.62 201 LEU A N 1
ATOM 1553 C CA . LEU A 1 201 ? 46.832 35.799 -2.032 1.00 67.62 201 LEU A CA 1
ATOM 1554 C C . LEU A 1 201 ? 47.507 37.147 -2.328 1.00 67.62 201 LEU A C 1
ATOM 1556 O O . LEU A 1 201 ? 48.662 37.161 -2.750 1.00 67.62 201 LEU A O 1
ATOM 1560 N N . VAL A 1 202 ? 46.839 38.271 -2.039 1.00 72.31 202 VAL A N 1
ATOM 1561 C CA . VAL A 1 202 ? 47.430 39.619 -2.152 1.00 72.31 202 VAL A CA 1
ATOM 1562 C C . VAL A 1 202 ? 48.681 39.735 -1.286 1.00 72.31 202 VAL A C 1
ATOM 1564 O O . VAL A 1 202 ? 49.705 40.233 -1.749 1.00 72.31 202 VAL A O 1
ATOM 1567 N N . PHE A 1 203 ? 48.634 39.227 -0.053 1.00 71.38 203 PHE A N 1
ATOM 1568 C CA . PHE A 1 203 ? 49.770 39.289 0.864 1.00 71.38 203 PHE A CA 1
ATOM 1569 C C . PHE A 1 203 ? 50.967 38.457 0.378 1.00 71.38 203 PHE A C 1
ATOM 1571 O O . PHE A 1 203 ? 52.115 38.889 0.488 1.00 71.38 203 PHE A O 1
ATOM 1578 N N . ARG A 1 204 ? 50.712 37.285 -0.221 1.00 66.25 204 ARG A N 1
ATOM 1579 C CA . ARG A 1 204 ? 51.754 36.451 -0.843 1.00 66.25 204 ARG A CA 1
ATOM 1580 C C . ARG A 1 204 ? 52.374 37.114 -2.072 1.00 66.25 204 ARG A C 1
ATOM 1582 O O . ARG A 1 204 ? 53.593 37.122 -2.198 1.00 66.25 204 ARG A O 1
ATOM 1589 N N . LEU A 1 205 ? 51.550 37.697 -2.943 1.00 64.25 205 LEU A N 1
ATOM 1590 C CA . LEU A 1 205 ? 52.018 38.391 -4.145 1.00 64.25 205 LEU A CA 1
ATOM 1591 C C . LEU A 1 205 ? 52.816 39.656 -3.800 1.00 64.25 205 LEU A C 1
ATOM 1593 O O . LEU A 1 205 ? 53.834 39.916 -4.429 1.00 64.25 205 LEU A O 1
ATOM 1597 N N . LEU A 1 206 ? 52.414 40.403 -2.767 1.00 69.12 206 LEU A N 1
ATOM 1598 C CA . LEU A 1 206 ? 53.160 41.569 -2.283 1.00 69.12 206 LEU A CA 1
ATOM 1599 C C . LEU A 1 206 ? 54.545 41.202 -1.735 1.00 69.12 206 LEU A C 1
ATOM 1601 O O . LEU A 1 206 ? 55.492 41.940 -1.986 1.00 69.12 206 LEU A O 1
ATO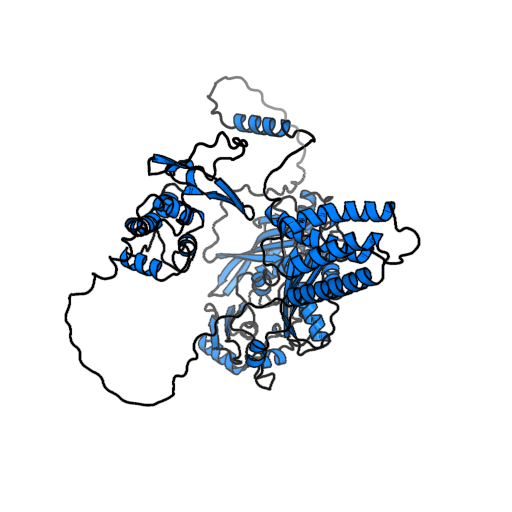M 1605 N N . ARG A 1 207 ? 54.691 40.065 -1.039 1.00 68.06 207 ARG A N 1
ATOM 1606 C CA . ARG A 1 207 ? 56.017 39.570 -0.620 1.00 68.06 207 ARG A CA 1
ATOM 1607 C C . ARG A 1 207 ? 56.896 39.221 -1.823 1.00 68.06 207 ARG A C 1
ATOM 1609 O O . ARG A 1 207 ? 58.037 39.657 -1.889 1.00 68.06 207 ARG A O 1
ATOM 1616 N N . LEU A 1 208 ? 56.324 38.557 -2.827 1.00 61.31 208 LEU A N 1
ATOM 1617 C CA . LEU A 1 208 ? 57.025 38.229 -4.074 1.00 61.31 208 LEU A CA 1
ATOM 1618 C C . LEU A 1 208 ? 57.462 39.475 -4.872 1.00 61.31 208 LEU A C 1
ATOM 1620 O O . LEU A 1 208 ? 58.494 39.444 -5.528 1.00 61.31 208 LEU A O 1
ATOM 1624 N N . VAL A 1 209 ? 56.737 40.599 -4.799 1.00 66.88 209 VAL A N 1
ATOM 1625 C CA . VAL A 1 209 ? 57.173 41.871 -5.422 1.00 66.88 209 VAL A CA 1
ATOM 1626 C C . VAL A 1 209 ? 58.466 42.407 -4.791 1.00 66.88 209 VAL A C 1
ATOM 1628 O O . VAL A 1 209 ? 59.271 43.036 -5.483 1.00 66.88 209 VAL A O 1
ATOM 1631 N N . VAL A 1 210 ? 58.651 42.196 -3.485 1.00 67.25 210 VAL A N 1
ATOM 1632 C CA . VAL A 1 210 ? 59.797 42.713 -2.721 1.00 67.25 210 VAL A CA 1
ATOM 1633 C C . VAL A 1 210 ? 61.044 41.857 -2.950 1.00 67.25 210 VAL A C 1
ATOM 1635 O O . VAL A 1 210 ? 62.125 42.418 -3.145 1.00 67.25 210 VAL A O 1
ATOM 1638 N N . ASP A 1 211 ? 60.877 40.535 -3.003 1.00 60.81 211 ASP A N 1
ATOM 1639 C CA . ASP A 1 211 ? 61.984 39.570 -3.003 1.00 60.81 211 ASP A CA 1
ATOM 1640 C C . ASP A 1 211 ? 62.539 39.236 -4.409 1.00 60.81 211 ASP A C 1
ATOM 1642 O O . ASP A 1 211 ? 63.636 38.694 -4.522 1.00 60.81 211 ASP A O 1
ATOM 1646 N N . GLU A 1 212 ? 61.843 39.606 -5.493 1.00 56.12 212 GLU A N 1
ATOM 1647 C CA . GLU A 1 212 ? 62.207 39.235 -6.875 1.00 56.12 212 GLU A CA 1
ATOM 1648 C C . GLU A 1 212 ? 62.946 40.350 -7.667 1.00 56.12 212 GLU A C 1
ATOM 1650 O O . GLU A 1 212 ? 62.774 41.555 -7.393 1.00 56.12 212 GLU A O 1
ATOM 1655 N N . PRO A 1 213 ? 63.756 39.986 -8.691 1.00 55.47 213 PRO A N 1
ATOM 1656 C CA . PRO A 1 213 ? 64.534 40.924 -9.496 1.00 55.47 213 PRO A CA 1
ATOM 1657 C C . PRO A 1 213 ? 63.654 41.886 -10.313 1.00 55.47 213 PRO A C 1
ATOM 1659 O O . PRO A 1 213 ? 62.527 41.582 -10.710 1.00 55.47 213 PRO A O 1
ATOM 1662 N N . ILE A 1 214 ? 64.198 43.081 -10.584 1.00 53.66 214 ILE A N 1
ATOM 1663 C CA . ILE A 1 214 ? 63.477 44.279 -11.074 1.00 53.66 214 ILE A CA 1
ATOM 1664 C C . ILE A 1 214 ? 62.617 44.021 -12.327 1.00 53.66 214 ILE A C 1
ATOM 1666 O O . ILE A 1 214 ? 61.578 44.658 -12.494 1.00 53.66 214 ILE A O 1
ATOM 1670 N N . GLN A 1 215 ? 62.995 43.066 -13.178 1.00 52.22 215 GLN A N 1
ATOM 1671 C CA . GLN A 1 215 ? 62.307 42.769 -14.439 1.00 52.22 215 GLN A CA 1
ATOM 1672 C C . GLN A 1 215 ? 60.921 42.114 -14.267 1.00 52.22 215 GLN A C 1
ATOM 1674 O O . GLN A 1 215 ? 60.059 42.310 -15.120 1.00 52.22 215 GLN A O 1
ATOM 1679 N N . CYS A 1 216 ? 60.657 41.412 -13.158 1.00 53.44 216 CYS A N 1
ATOM 1680 C CA . CYS A 1 216 ? 59.369 40.739 -12.913 1.00 53.44 216 CYS A CA 1
ATOM 1681 C C . CYS A 1 216 ? 58.367 41.604 -12.125 1.00 53.44 216 CYS A C 1
ATOM 1683 O O . CYS A 1 216 ? 57.163 41.326 -12.102 1.00 53.44 216 CYS A O 1
ATOM 1685 N N . ARG A 1 217 ? 58.845 42.689 -11.504 1.00 60.97 217 ARG A N 1
ATOM 1686 C CA . ARG A 1 217 ? 58.045 43.576 -10.645 1.00 60.97 217 ARG A CA 1
ATOM 1687 C C . ARG A 1 217 ? 56.841 44.227 -11.343 1.00 60.97 217 ARG A C 1
ATOM 1689 O O . ARG A 1 217 ? 55.794 44.282 -10.704 1.00 60.97 217 ARG A O 1
ATOM 1696 N N . PRO A 1 218 ? 56.894 44.664 -12.619 1.00 60.34 218 PRO A N 1
ATOM 1697 C CA . PRO A 1 218 ? 55.735 45.279 -13.276 1.00 60.34 218 PRO A CA 1
ATOM 1698 C C . PRO A 1 218 ? 54.541 44.323 -13.399 1.00 60.34 218 PRO A C 1
ATOM 1700 O O . PRO A 1 218 ? 53.393 44.727 -13.221 1.00 60.34 218 PRO A O 1
ATOM 1703 N N . ILE A 1 219 ? 54.815 43.041 -13.652 1.00 61.75 219 ILE A N 1
ATOM 1704 C CA . ILE A 1 219 ? 53.795 41.998 -13.824 1.00 61.75 219 ILE A CA 1
ATOM 1705 C C . ILE A 1 219 ? 53.199 41.615 -12.466 1.00 61.75 219 ILE A C 1
ATOM 1707 O O . ILE A 1 219 ? 51.979 41.537 -12.319 1.00 61.75 219 ILE A O 1
ATOM 1711 N N . LEU A 1 220 ? 54.047 41.445 -11.450 1.00 61.88 220 LEU A N 1
ATOM 1712 C CA . LEU A 1 220 ? 53.607 41.158 -10.085 1.00 61.88 220 LEU A CA 1
ATOM 1713 C C . LEU A 1 220 ? 52.788 42.317 -9.487 1.00 61.88 220 LEU A C 1
ATOM 1715 O O . LEU A 1 220 ? 51.750 42.080 -8.874 1.00 61.88 220 LEU A O 1
ATOM 1719 N N . VAL A 1 221 ? 53.179 43.572 -9.734 1.00 69.00 221 VAL A N 1
ATOM 1720 C CA . VAL A 1 221 ? 52.412 44.760 -9.317 1.00 69.00 221 VAL A CA 1
ATOM 1721 C C . VAL A 1 221 ? 51.058 44.828 -10.033 1.00 69.00 221 VAL A C 1
ATOM 1723 O O . VAL A 1 221 ? 50.045 45.099 -9.387 1.00 69.00 221 VAL A O 1
ATOM 1726 N N . ALA A 1 222 ? 50.995 44.513 -11.331 1.00 65.75 222 ALA A N 1
ATOM 1727 C CA . ALA A 1 222 ? 49.730 44.455 -12.068 1.00 65.75 222 ALA A CA 1
ATOM 1728 C C . ALA A 1 222 ? 48.776 43.378 -11.515 1.00 65.75 222 ALA A C 1
ATOM 1730 O O . ALA A 1 222 ? 47.576 43.624 -11.382 1.00 65.75 222 ALA A O 1
ATOM 1731 N N . LEU A 1 223 ? 49.304 42.214 -11.122 1.00 63.59 223 LEU A N 1
ATOM 1732 C CA . LEU A 1 223 ? 48.529 41.135 -10.498 1.00 63.59 223 LEU A CA 1
ATOM 1733 C C . LEU A 1 223 ? 48.018 41.510 -9.101 1.00 63.59 223 LEU A C 1
ATOM 1735 O O . LEU A 1 223 ? 46.869 41.211 -8.764 1.00 63.59 223 LEU A O 1
ATOM 1739 N N . VAL A 1 224 ? 48.826 42.210 -8.301 1.00 69.81 224 VAL A N 1
ATOM 1740 C CA . VAL A 1 224 ? 48.408 42.733 -6.991 1.00 69.81 224 VAL A CA 1
ATOM 1741 C C . VAL A 1 224 ? 47.289 43.764 -7.148 1.00 69.81 224 VAL A C 1
ATOM 1743 O O . VAL A 1 224 ? 46.265 43.651 -6.475 1.00 69.81 224 VAL A O 1
ATOM 1746 N N . ILE A 1 225 ? 47.430 44.724 -8.069 1.00 67.06 225 ILE A N 1
ATOM 1747 C CA . ILE A 1 225 ? 46.406 45.748 -8.335 1.00 67.06 225 ILE A CA 1
ATOM 1748 C C . ILE A 1 225 ? 45.102 45.096 -8.800 1.00 67.06 225 ILE A C 1
ATOM 1750 O O . ILE A 1 225 ? 44.034 45.426 -8.285 1.00 67.06 225 ILE A O 1
ATOM 1754 N N . LEU A 1 226 ? 45.177 44.130 -9.719 1.00 63.72 226 LEU A N 1
ATOM 1755 C CA . LEU A 1 226 ? 44.007 43.402 -10.204 1.00 63.72 226 LEU A CA 1
ATOM 1756 C C . LEU A 1 226 ? 43.293 42.660 -9.064 1.00 63.72 226 LEU A C 1
ATOM 1758 O O . LEU A 1 226 ? 42.071 42.728 -8.955 1.00 63.72 226 LEU A O 1
ATOM 1762 N N . THR A 1 227 ? 44.047 42.010 -8.176 1.00 63.09 227 THR A N 1
ATOM 1763 C CA . THR A 1 227 ? 43.482 41.256 -7.046 1.00 63.09 227 THR A CA 1
ATOM 1764 C C . THR A 1 227 ? 42.867 42.184 -5.991 1.00 63.09 227 THR A C 1
ATOM 1766 O O . THR A 1 227 ? 41.795 41.892 -5.468 1.00 63.09 227 THR A O 1
ATOM 1769 N N . ILE A 1 228 ? 43.466 43.351 -5.732 1.00 65.44 228 ILE A N 1
ATOM 1770 C CA . ILE A 1 228 ? 42.912 44.376 -4.832 1.00 65.44 228 ILE A CA 1
ATOM 1771 C C . ILE A 1 228 ? 41.619 44.981 -5.403 1.00 65.44 228 ILE A C 1
ATOM 1773 O O . ILE A 1 228 ? 40.640 45.147 -4.676 1.00 65.44 228 ILE A O 1
ATOM 1777 N N . VAL A 1 229 ? 41.568 45.257 -6.710 1.00 61.25 229 VAL A N 1
ATOM 1778 C CA . VAL A 1 229 ? 40.354 45.752 -7.386 1.00 61.25 229 VAL A CA 1
ATOM 1779 C C . VAL A 1 229 ? 39.209 44.735 -7.297 1.00 61.25 229 VAL A C 1
ATOM 1781 O O . VAL A 1 229 ? 38.056 45.135 -7.133 1.00 61.25 229 VAL A O 1
ATOM 1784 N N . LEU A 1 230 ? 39.519 43.434 -7.338 1.00 58.59 230 LEU A N 1
ATOM 1785 C CA . LEU A 1 230 ? 38.542 42.351 -7.173 1.00 58.59 230 LEU A CA 1
ATOM 1786 C C . LEU A 1 230 ? 37.992 42.239 -5.742 1.00 58.59 230 LEU A C 1
ATOM 1788 O O . LEU A 1 230 ? 36.855 41.808 -5.570 1.00 58.59 230 LEU A O 1
ATOM 1792 N N . VAL A 1 231 ? 38.760 42.646 -4.727 1.00 59.69 231 VAL A N 1
ATOM 1793 C CA . VAL A 1 231 ? 38.322 42.655 -3.318 1.00 59.69 231 VAL A CA 1
ATOM 1794 C C . VAL A 1 231 ? 37.479 43.897 -2.986 1.00 59.69 231 VAL A C 1
ATOM 1796 O O . VAL A 1 231 ? 36.628 43.837 -2.102 1.00 59.69 231 VAL A O 1
ATOM 1799 N N . LEU A 1 232 ? 37.682 45.019 -3.690 1.00 54.38 232 LEU A N 1
ATOM 1800 C CA . LEU A 1 232 ? 37.154 46.332 -3.290 1.00 54.38 232 LEU A CA 1
ATOM 1801 C C . LEU A 1 232 ? 35.865 46.812 -3.992 1.00 54.38 232 LEU A C 1
ATOM 1803 O O . LEU A 1 232 ? 35.348 47.850 -3.578 1.00 54.38 232 LEU A O 1
ATOM 1807 N N . LYS A 1 233 ? 35.318 46.149 -5.029 1.00 45.91 233 LYS A N 1
ATOM 1808 C CA . LYS A 1 233 ? 34.119 46.670 -5.738 1.00 45.91 233 LYS A CA 1
ATOM 1809 C C . LYS A 1 233 ? 32.991 45.667 -6.001 1.00 45.91 233 LYS A C 1
ATOM 1811 O O . LYS A 1 233 ? 33.207 44.538 -6.428 1.00 45.91 233 LYS A O 1
ATOM 1816 N N . ASP A 1 234 ? 31.771 46.168 -5.797 1.00 50.88 234 ASP A N 1
ATOM 1817 C CA . ASP A 1 234 ? 30.492 45.455 -5.832 1.00 50.88 234 ASP A CA 1
ATOM 1818 C C . ASP A 1 234 ? 30.000 45.105 -7.252 1.00 50.88 234 ASP A C 1
ATOM 1820 O O . ASP A 1 234 ? 30.138 45.905 -8.178 1.00 50.88 234 ASP A O 1
ATOM 1824 N N . ALA A 1 235 ? 29.397 43.913 -7.360 1.00 44.81 235 ALA A N 1
ATOM 1825 C CA . ALA A 1 235 ? 28.538 43.275 -8.381 1.00 44.81 235 ALA A CA 1
ATOM 1826 C C . ALA A 1 235 ? 28.689 43.537 -9.907 1.00 44.81 235 ALA A C 1
ATOM 1828 O O . ALA A 1 235 ? 28.323 42.659 -10.691 1.00 44.81 235 ALA A O 1
ATOM 1829 N N . LEU A 1 236 ? 29.215 44.665 -10.389 1.00 43.94 236 LEU A N 1
ATOM 1830 C CA . LEU A 1 236 ? 29.172 45.034 -11.814 1.00 43.94 236 LEU A CA 1
ATOM 1831 C C . LEU A 1 236 ? 30.347 44.494 -12.656 1.00 43.94 236 LEU A C 1
ATOM 1833 O O . LEU A 1 236 ? 30.307 44.567 -13.883 1.00 43.94 236 LEU A O 1
ATOM 1837 N N . LEU A 1 237 ? 31.382 43.911 -12.038 1.00 47.56 237 LEU A N 1
ATOM 1838 C CA . LEU A 1 237 ? 32.584 43.437 -12.746 1.00 47.56 237 LEU A CA 1
ATOM 1839 C C . LEU A 1 237 ? 32.540 41.962 -13.196 1.00 47.56 237 LEU A C 1
ATOM 1841 O O . LEU A 1 237 ? 33.549 41.416 -13.638 1.00 47.56 237 LEU A O 1
ATOM 1845 N N . GLN A 1 238 ? 31.377 41.304 -13.149 1.00 49.47 238 GLN A N 1
ATOM 1846 C CA . GLN A 1 238 ? 31.235 39.896 -13.558 1.00 49.47 238 GLN A CA 1
ATOM 1847 C C . GLN A 1 238 ? 31.413 39.647 -15.071 1.00 49.47 238 GLN A C 1
ATOM 1849 O O . GLN A 1 238 ? 31.471 38.493 -15.499 1.00 49.47 238 GLN A O 1
ATOM 1854 N N . ILE A 1 239 ? 31.469 40.699 -15.895 1.00 43.78 239 ILE A N 1
ATOM 1855 C CA . ILE A 1 239 ? 31.674 40.597 -17.352 1.00 43.78 239 ILE A CA 1
ATOM 1856 C C . ILE A 1 239 ? 33.164 40.710 -17.706 1.00 43.78 239 ILE A C 1
ATOM 1858 O O . ILE A 1 239 ? 33.663 39.926 -18.512 1.00 43.78 239 ILE A O 1
ATOM 1862 N N . ILE A 1 240 ? 33.903 41.598 -17.036 1.00 47.03 240 ILE A N 1
ATOM 1863 C CA . ILE A 1 240 ? 35.360 41.732 -17.208 1.00 47.03 240 ILE A CA 1
ATOM 1864 C C . ILE A 1 240 ? 36.080 40.511 -16.610 1.00 47.03 240 ILE A C 1
ATOM 1866 O O . ILE A 1 240 ? 37.036 40.018 -17.199 1.00 47.03 240 ILE A O 1
ATOM 1870 N N . PHE A 1 241 ? 35.556 39.940 -15.518 1.00 48.69 241 PHE A N 1
ATOM 1871 C CA . PHE A 1 241 ? 36.070 38.715 -14.889 1.00 48.69 241 PHE A CA 1
ATOM 1872 C C . PHE A 1 241 ? 36.133 37.511 -15.847 1.00 48.69 241 PHE A C 1
ATOM 1874 O O . PHE A 1 241 ? 37.098 36.753 -15.827 1.00 48.69 241 PHE A O 1
ATOM 1881 N N . VAL A 1 242 ? 35.148 37.361 -16.741 1.00 48.12 242 VAL A N 1
ATOM 1882 C CA . VAL A 1 242 ? 35.115 36.259 -17.719 1.00 48.12 242 VAL A CA 1
ATOM 1883 C C . VAL A 1 242 ? 36.107 36.493 -18.860 1.00 48.12 242 VAL A C 1
ATOM 1885 O O . VAL A 1 242 ? 36.747 35.548 -19.309 1.00 48.12 242 VAL A O 1
ATOM 1888 N N . LEU A 1 243 ? 36.284 37.739 -19.303 1.00 45.94 243 LEU A N 1
ATOM 1889 C CA . LEU A 1 243 ? 37.238 38.076 -20.364 1.00 45.94 243 LEU A CA 1
ATOM 1890 C C . LEU A 1 243 ? 38.693 37.967 -19.885 1.00 45.94 243 LEU A C 1
ATOM 1892 O O . LEU A 1 243 ? 39.541 37.462 -20.617 1.00 45.94 243 LEU A O 1
ATOM 1896 N N . VAL A 1 244 ? 38.968 38.346 -18.635 1.00 51.47 244 VAL A N 1
ATOM 1897 C CA . VAL A 1 244 ? 40.298 38.207 -18.026 1.00 51.47 244 VAL A CA 1
ATOM 1898 C C . VAL A 1 244 ? 40.635 36.735 -17.756 1.00 51.47 244 VAL A C 1
ATOM 1900 O O . VAL A 1 244 ? 41.737 36.313 -18.084 1.00 51.47 244 VAL A O 1
ATOM 1903 N N . LEU A 1 245 ? 39.690 35.911 -17.279 1.00 49.28 245 LEU A N 1
ATOM 1904 C CA . LEU A 1 245 ? 39.899 34.464 -17.078 1.00 49.28 245 LEU A CA 1
ATOM 1905 C C . LEU A 1 245 ? 40.068 33.660 -18.376 1.00 49.28 245 LEU A C 1
ATOM 1907 O O . LEU A 1 245 ? 40.631 32.570 -18.341 1.00 49.28 245 LEU A O 1
ATOM 1911 N N . ILE A 1 246 ? 39.599 34.177 -19.514 1.00 51.97 246 ILE A N 1
ATOM 1912 C CA . ILE A 1 246 ? 39.840 33.565 -20.830 1.00 51.97 246 ILE A CA 1
ATOM 1913 C C . ILE A 1 246 ? 41.227 33.953 -21.372 1.00 51.97 246 ILE A C 1
ATOM 1915 O O . ILE A 1 246 ? 41.843 33.160 -22.078 1.00 51.97 246 ILE A O 1
ATOM 1919 N N . ALA A 1 247 ? 41.748 35.133 -21.019 1.00 47.22 247 ALA A N 1
ATOM 1920 C CA . ALA A 1 247 ? 43.063 35.605 -21.461 1.00 47.22 247 ALA A CA 1
ATOM 1921 C C . ALA A 1 247 ? 44.230 35.125 -20.570 1.00 47.22 247 ALA A C 1
ATOM 1923 O O . ALA A 1 247 ? 45.350 34.959 -21.055 1.00 47.22 247 ALA A O 1
ATOM 1924 N N . LEU A 1 248 ? 43.975 34.878 -19.279 1.00 48.94 248 LEU A N 1
ATOM 1925 C CA . LEU A 1 248 ? 44.995 34.528 -18.283 1.00 48.94 248 LEU A CA 1
ATOM 1926 C C . LEU A 1 248 ? 45.725 33.194 -18.551 1.00 48.94 248 LEU A C 1
ATOM 1928 O O . LEU A 1 248 ? 46.943 33.170 -18.401 1.00 48.94 248 LEU A O 1
ATOM 1932 N N . PRO A 1 249 ? 45.063 32.104 -18.995 1.00 50.81 249 PRO A N 1
ATOM 1933 C CA . PRO A 1 249 ? 45.747 30.846 -19.307 1.00 50.81 249 PRO A CA 1
ATOM 1934 C C . PRO A 1 249 ? 46.694 30.992 -20.500 1.00 50.81 249 PRO A C 1
ATOM 1936 O O . PRO A 1 249 ? 47.789 30.440 -20.498 1.00 50.81 249 PRO A O 1
ATOM 1939 N N . THR A 1 250 ? 46.302 31.793 -21.492 1.00 47.94 250 THR A N 1
ATOM 1940 C CA . THR A 1 250 ? 47.094 32.065 -22.694 1.00 47.94 250 THR A CA 1
ATOM 1941 C C . THR A 1 250 ? 48.323 32.912 -22.364 1.00 47.94 250 THR A C 1
ATOM 1943 O O . THR A 1 250 ? 49.399 32.656 -22.893 1.00 47.94 250 THR A O 1
ATOM 1946 N N . GLN A 1 251 ? 48.206 33.870 -21.437 1.00 48.22 251 GLN A N 1
ATOM 1947 C CA . GLN A 1 251 ? 49.347 34.671 -20.983 1.00 48.22 251 GLN A CA 1
ATOM 1948 C C . GLN A 1 251 ? 50.258 33.941 -19.984 1.00 48.22 251 GLN A C 1
ATOM 1950 O O . GLN A 1 251 ? 51.473 34.107 -20.066 1.00 48.22 251 GLN A O 1
ATOM 1955 N N . LEU A 1 252 ? 49.722 33.087 -19.100 1.00 48.34 252 LEU A N 1
ATOM 1956 C CA . LEU A 1 252 ? 50.542 32.233 -18.229 1.00 48.34 252 LEU A CA 1
ATOM 1957 C C . LEU A 1 252 ? 51.295 31.160 -19.019 1.00 48.34 252 LEU A C 1
ATOM 1959 O O . LEU A 1 252 ? 52.436 30.863 -18.682 1.00 48.34 252 LEU A O 1
ATOM 1963 N N . HIS A 1 253 ? 50.700 30.608 -20.079 1.00 49.78 253 HIS A N 1
ATOM 1964 C CA . HIS A 1 253 ? 51.395 29.662 -20.949 1.00 49.78 253 HIS A CA 1
ATOM 1965 C C . HIS A 1 253 ? 52.555 30.341 -21.690 1.00 49.78 253 HIS A C 1
ATOM 1967 O O . HIS A 1 253 ? 53.654 29.799 -21.699 1.00 49.78 253 HIS A O 1
ATOM 1973 N N . ILE A 1 254 ? 52.348 31.569 -22.190 1.00 47.34 254 ILE A N 1
ATOM 1974 C CA . ILE A 1 254 ? 53.403 32.387 -22.811 1.00 47.34 254 ILE A CA 1
ATOM 1975 C C . ILE A 1 254 ? 54.520 32.724 -21.806 1.00 47.34 254 ILE A C 1
ATOM 1977 O O . ILE A 1 254 ? 55.692 32.617 -22.162 1.00 47.34 254 ILE A O 1
ATOM 1981 N N . LEU A 1 255 ? 54.194 33.050 -20.546 1.00 45.41 255 LEU A N 1
ATOM 1982 C CA . LEU A 1 255 ? 55.199 33.281 -19.496 1.00 45.41 255 LEU A CA 1
ATOM 1983 C C . LEU A 1 255 ? 55.988 32.010 -19.133 1.00 45.41 255 LEU A C 1
ATOM 1985 O O . LEU A 1 255 ? 57.199 32.087 -18.922 1.00 45.41 255 LEU A O 1
ATOM 1989 N N . ASN A 1 256 ? 55.324 30.850 -19.099 1.00 48.59 256 ASN A N 1
ATOM 1990 C CA . ASN A 1 256 ? 55.958 29.572 -18.771 1.00 48.59 256 ASN A CA 1
ATOM 1991 C C . ASN A 1 256 ? 56.896 29.087 -19.892 1.00 48.59 256 ASN A C 1
ATOM 1993 O O . ASN A 1 256 ? 57.906 28.446 -19.624 1.00 48.59 256 ASN A O 1
ATOM 1997 N N . THR A 1 257 ? 56.606 29.445 -21.149 1.00 49.31 257 THR A N 1
ATOM 1998 C CA . THR A 1 257 ? 57.470 29.130 -22.299 1.00 49.31 257 THR A CA 1
ATOM 1999 C C . THR A 1 257 ? 58.575 30.154 -22.570 1.00 49.31 257 THR A C 1
ATOM 2001 O O . THR A 1 257 ? 59.501 29.828 -23.307 1.00 49.31 257 THR A O 1
ATOM 2004 N N . ALA A 1 258 ? 58.510 31.371 -22.012 1.00 48.75 258 ALA A N 1
ATOM 2005 C CA . ALA A 1 258 ? 59.418 32.453 -22.408 1.00 48.75 258 ALA A CA 1
ATOM 2006 C C . ALA A 1 258 ? 60.472 32.882 -21.371 1.00 48.75 258 ALA A C 1
ATOM 2008 O O . ALA A 1 258 ? 61.440 33.499 -21.800 1.00 48.75 258 ALA A O 1
ATOM 2009 N N . CYS A 1 259 ? 60.364 32.593 -20.060 1.00 46.91 259 CYS A N 1
ATOM 2010 C CA . CYS A 1 259 ? 61.372 33.153 -19.131 1.00 46.91 259 CYS A CA 1
ATOM 2011 C C . CYS A 1 259 ? 61.702 32.438 -17.806 1.00 46.91 259 CYS A C 1
ATOM 2013 O O . CYS A 1 259 ? 62.625 32.900 -17.143 1.00 46.91 259 CYS A O 1
ATOM 2015 N N . LEU A 1 260 ? 61.028 31.369 -17.361 1.00 48.56 260 LEU A N 1
ATOM 2016 C CA . LEU A 1 260 ? 61.189 30.903 -15.961 1.00 48.56 260 LEU A CA 1
ATOM 2017 C C . LEU A 1 260 ? 61.286 29.379 -15.788 1.00 48.56 260 LEU A C 1
ATOM 2019 O O . LEU A 1 260 ? 60.681 28.804 -14.890 1.00 48.56 260 LEU A O 1
ATOM 2023 N N . ALA A 1 261 ? 62.073 28.714 -16.631 1.00 42.00 261 ALA A N 1
ATOM 2024 C CA . ALA A 1 261 ? 62.151 27.254 -16.640 1.00 42.00 261 ALA A CA 1
ATOM 2025 C C . ALA A 1 261 ? 63.108 26.548 -15.642 1.00 42.00 261 ALA A C 1
ATOM 2027 O O . ALA A 1 261 ? 62.997 25.327 -15.595 1.00 42.00 261 ALA A O 1
ATOM 2028 N N . PRO A 1 262 ? 64.004 27.171 -14.832 1.00 42.75 262 PRO A N 1
ATOM 2029 C CA . PRO A 1 262 ? 64.819 26.350 -13.921 1.00 42.75 262 PRO A CA 1
ATOM 2030 C C . PRO A 1 262 ? 64.582 26.476 -12.405 1.00 42.75 262 PRO A C 1
ATOM 2032 O O . PRO A 1 262 ? 65.213 25.710 -11.683 1.00 42.75 262 PRO A O 1
ATOM 2035 N N . HIS A 1 263 ? 63.730 27.365 -11.870 1.00 46.25 263 HIS A N 1
ATOM 2036 C CA . HIS A 1 263 ? 63.771 27.646 -10.412 1.00 46.25 263 HIS A CA 1
ATOM 2037 C C . HIS A 1 263 ? 62.453 27.651 -9.619 1.00 46.25 263 HIS A C 1
ATOM 2039 O O . HIS A 1 263 ? 62.484 28.011 -8.446 1.00 46.25 263 HIS A O 1
ATOM 2045 N N . PHE A 1 264 ? 61.319 27.209 -10.168 1.00 41.50 264 PHE A N 1
ATOM 2046 C CA . PHE A 1 264 ? 60.063 27.193 -9.402 1.00 41.50 264 PHE A CA 1
ATOM 2047 C C . PHE A 1 264 ? 59.385 25.823 -9.386 1.00 41.50 264 PHE A C 1
ATOM 2049 O O . PHE A 1 264 ? 58.871 25.362 -10.399 1.00 41.50 264 PHE A O 1
ATOM 2056 N N . ASP A 1 265 ? 59.329 25.226 -8.195 1.00 41.81 265 ASP A N 1
ATOM 2057 C CA . ASP A 1 265 ? 58.550 24.028 -7.874 1.00 41.81 265 ASP A CA 1
ATOM 2058 C C . ASP A 1 265 ? 57.215 24.461 -7.239 1.00 41.81 265 ASP A C 1
ATOM 2060 O O . ASP A 1 265 ? 56.949 24.284 -6.049 1.00 41.81 265 ASP A O 1
ATOM 2064 N N . LEU A 1 266 ? 56.406 25.182 -8.022 1.00 42.97 266 LEU A N 1
ATOM 2065 C CA . LEU A 1 266 ? 55.053 25.568 -7.635 1.00 42.97 266 LEU A CA 1
ATOM 2066 C C . LEU A 1 266 ? 54.081 24.775 -8.501 1.00 42.97 266 LEU A C 1
ATOM 2068 O O . LEU A 1 266 ? 53.914 25.070 -9.684 1.00 42.97 266 LEU A O 1
ATOM 2072 N N . ASP A 1 267 ? 53.439 23.765 -7.921 1.00 45.75 267 ASP A N 1
ATOM 2073 C CA . ASP A 1 267 ? 52.448 22.977 -8.641 1.00 45.75 267 ASP A CA 1
ATOM 2074 C C . ASP A 1 267 ? 51.201 23.842 -8.895 1.00 45.75 267 ASP A C 1
ATOM 2076 O O . ASP A 1 267 ? 50.404 24.128 -7.999 1.00 45.75 267 ASP A O 1
ATOM 2080 N N . VAL A 1 268 ? 51.086 24.357 -10.122 1.00 43.38 268 VAL A N 1
ATOM 2081 C CA . VAL A 1 268 ? 50.031 25.290 -10.553 1.00 43.38 268 VAL A CA 1
ATOM 2082 C C . VAL A 1 268 ? 48.725 24.556 -10.885 1.00 43.38 268 VAL A C 1
ATOM 2084 O O . VAL A 1 268 ? 47.674 25.190 -11.022 1.00 43.38 268 VAL A O 1
ATOM 2087 N N . HIS A 1 269 ? 48.760 23.223 -10.986 1.00 47.47 269 HIS A N 1
ATOM 2088 C CA . HIS A 1 269 ? 47.609 22.389 -11.331 1.00 47.47 269 HIS A CA 1
ATOM 2089 C C . HIS A 1 269 ? 46.403 22.521 -10.385 1.00 47.47 269 HIS A C 1
ATOM 2091 O O . HIS A 1 269 ? 45.284 22.589 -10.897 1.00 47.47 269 HIS A O 1
ATOM 2097 N N . PRO A 1 270 ? 46.553 22.631 -9.050 1.00 44.59 270 PRO A N 1
ATOM 2098 C CA . PRO A 1 270 ? 45.421 22.779 -8.135 1.00 44.59 270 PRO A CA 1
ATOM 2099 C C . PRO A 1 270 ? 44.739 24.145 -8.267 1.00 44.59 270 PRO A C 1
ATOM 2101 O O . PRO A 1 270 ? 43.516 24.247 -8.186 1.00 44.59 270 PRO A O 1
ATOM 2104 N N . ILE A 1 271 ? 45.520 25.200 -8.521 1.00 45.78 271 ILE A N 1
ATOM 2105 C CA . ILE A 1 271 ? 45.016 26.569 -8.699 1.00 45.78 271 ILE A CA 1
ATOM 2106 C C . ILE A 1 271 ? 44.290 26.681 -10.040 1.00 45.78 271 ILE A C 1
ATOM 2108 O O . ILE A 1 271 ? 43.191 27.236 -10.107 1.00 45.78 271 ILE A O 1
ATOM 2112 N N . LEU A 1 272 ? 44.863 26.096 -11.097 1.00 44.72 272 LEU A N 1
ATOM 2113 C CA . LEU A 1 272 ? 44.225 26.031 -12.406 1.00 44.72 272 LEU A CA 1
ATOM 2114 C C . LEU A 1 272 ? 42.949 25.184 -12.348 1.00 44.72 272 LEU A C 1
ATOM 2116 O O . LEU A 1 272 ? 41.943 25.611 -12.894 1.00 44.72 272 LEU A O 1
ATOM 2120 N N . ALA A 1 273 ? 42.949 24.053 -11.634 1.00 47.06 273 ALA A N 1
ATOM 2121 C CA . ALA A 1 273 ? 41.779 23.193 -11.453 1.00 47.06 273 ALA A CA 1
ATOM 2122 C C . ALA A 1 273 ? 40.664 23.868 -10.639 1.00 47.06 273 ALA A C 1
ATOM 2124 O O . ALA A 1 273 ? 39.496 23.741 -10.998 1.00 47.06 273 ALA A O 1
ATOM 2125 N N . PHE A 1 274 ? 41.002 24.636 -9.598 1.00 46.56 274 PHE A N 1
ATOM 2126 C CA . PHE A 1 274 ? 40.026 25.390 -8.806 1.00 46.56 274 PHE A CA 1
ATOM 2127 C C . PHE A 1 274 ? 39.424 26.559 -9.599 1.00 46.56 274 PHE A C 1
ATOM 2129 O O . PHE A 1 274 ? 38.210 26.757 -9.586 1.00 46.56 274 PHE A O 1
ATOM 2136 N N . LEU A 1 275 ? 40.241 27.295 -10.363 1.00 44.03 275 LEU A N 1
ATOM 2137 C CA . LEU A 1 275 ? 39.762 28.356 -11.254 1.00 44.03 275 LEU A CA 1
ATOM 2138 C C . LEU A 1 275 ? 38.964 27.797 -12.441 1.00 44.03 275 LEU A C 1
ATOM 2140 O O . LEU A 1 275 ? 37.969 28.406 -12.832 1.00 44.03 275 LEU A O 1
ATOM 2144 N N . LEU A 1 276 ? 39.334 26.623 -12.974 1.00 45.50 276 LEU A N 1
ATOM 2145 C CA . LEU A 1 276 ? 38.548 25.914 -13.986 1.00 45.50 276 LEU A CA 1
ATOM 2146 C C . LEU A 1 276 ? 37.215 25.449 -13.399 1.00 45.50 276 LEU A C 1
ATOM 2148 O O . LEU A 1 276 ? 36.192 25.656 -14.032 1.00 45.50 276 LEU A O 1
ATOM 2152 N N . ALA A 1 277 ? 37.199 24.882 -12.190 1.00 47.62 277 ALA A N 1
ATOM 2153 C CA . ALA A 1 277 ? 35.981 24.446 -11.513 1.00 47.62 277 ALA A CA 1
ATOM 2154 C C . ALA A 1 277 ? 35.051 25.626 -11.195 1.00 47.62 277 ALA A C 1
ATOM 2156 O O . ALA A 1 277 ? 33.849 25.528 -11.409 1.00 47.62 277 ALA A O 1
ATOM 2157 N N . PHE A 1 278 ? 35.595 26.775 -10.786 1.00 44.56 278 PHE A N 1
ATOM 2158 C CA . PHE A 1 278 ? 34.824 27.994 -10.531 1.00 44.56 278 PHE A CA 1
ATOM 2159 C C . PHE A 1 278 ? 34.312 28.647 -11.829 1.00 44.56 278 PHE A C 1
ATOM 2161 O O . PHE A 1 278 ? 33.167 29.096 -11.899 1.00 44.56 278 PHE A O 1
ATOM 2168 N N . ALA A 1 279 ? 35.118 28.654 -12.899 1.00 45.47 279 ALA A N 1
ATOM 2169 C CA . ALA A 1 279 ? 34.698 29.108 -14.226 1.00 45.47 279 ALA A CA 1
ATOM 2170 C C . ALA A 1 279 ? 33.683 28.150 -14.875 1.00 45.47 279 ALA A C 1
ATOM 2172 O O . ALA A 1 279 ? 32.812 28.600 -15.620 1.00 45.47 279 ALA A O 1
ATOM 2173 N N . LEU A 1 280 ? 33.768 26.850 -14.579 1.00 44.19 280 LEU A N 1
ATOM 2174 C CA . LEU A 1 280 ? 32.823 25.820 -15.003 1.00 44.19 280 LEU A CA 1
ATOM 2175 C C . LEU A 1 280 ? 31.542 25.837 -14.165 1.00 44.19 280 LEU A C 1
ATOM 2177 O O . LEU A 1 280 ? 30.493 25.620 -14.751 1.00 44.19 280 LEU A O 1
ATOM 2181 N N . ASP A 1 281 ? 31.575 26.194 -12.877 1.00 41.97 281 ASP A N 1
ATOM 2182 C CA . ASP A 1 281 ? 30.374 26.417 -12.051 1.00 41.97 281 ASP A CA 1
ATOM 2183 C C . ASP A 1 281 ? 29.667 27.729 -12.445 1.00 41.97 281 ASP A C 1
ATOM 2185 O O . ASP A 1 281 ? 28.448 27.781 -12.615 1.00 41.97 281 ASP A O 1
ATOM 2189 N N . GLY A 1 282 ? 30.434 28.783 -12.749 1.00 39.03 282 GLY A N 1
ATOM 2190 C CA . GLY A 1 282 ? 29.920 30.023 -13.342 1.00 39.03 282 GLY A CA 1
ATOM 2191 C C . GLY A 1 282 ? 29.370 29.838 -14.766 1.00 39.03 282 GLY A C 1
ATOM 2192 O O . GLY A 1 282 ? 28.342 30.427 -15.114 1.00 39.03 282 GLY A O 1
ATOM 2193 N N . ARG A 1 283 ? 30.004 28.984 -15.590 1.00 36.69 283 ARG A N 1
ATOM 2194 C CA . ARG A 1 283 ? 29.479 28.561 -16.903 1.00 36.69 283 ARG A CA 1
ATOM 2195 C C . ARG A 1 283 ? 28.314 27.592 -16.779 1.00 36.69 283 ARG A C 1
ATOM 2197 O O . ARG A 1 283 ? 27.448 27.673 -17.634 1.00 36.69 283 ARG A O 1
ATOM 2204 N N . ALA A 1 284 ? 28.248 26.730 -15.768 1.00 37.06 284 ALA A N 1
ATOM 2205 C CA . ALA A 1 284 ? 27.129 25.818 -15.542 1.00 37.06 284 ALA A CA 1
ATOM 2206 C C . ALA A 1 284 ? 25.880 26.613 -15.160 1.00 37.06 284 ALA A C 1
ATOM 2208 O O . ALA A 1 284 ? 24.845 26.430 -15.792 1.00 37.06 284 ALA A O 1
ATOM 2209 N N . ARG A 1 285 ? 26.012 27.605 -14.265 1.00 36.81 285 ARG A N 1
ATOM 2210 C CA . ARG A 1 285 ? 24.913 28.519 -13.907 1.00 36.81 285 ARG A CA 1
ATOM 2211 C C . ARG A 1 285 ? 24.444 29.382 -15.084 1.00 36.81 285 ARG A C 1
ATOM 2213 O O . ARG A 1 285 ? 23.241 29.602 -15.213 1.00 36.81 285 ARG A O 1
ATOM 2220 N N . ARG A 1 286 ? 25.345 29.815 -15.984 1.00 35.06 286 ARG A N 1
ATOM 2221 C CA . ARG A 1 286 ? 24.966 30.535 -17.223 1.00 35.06 286 ARG A CA 1
ATOM 2222 C C . ARG A 1 286 ? 24.502 29.614 -18.368 1.00 35.06 286 ARG A C 1
ATOM 2224 O O . ARG A 1 286 ? 23.659 30.042 -19.149 1.00 35.06 286 ARG A O 1
ATOM 2231 N N . ARG A 1 287 ? 24.949 28.353 -18.457 1.00 28.81 287 ARG A N 1
ATOM 2232 C CA . ARG A 1 287 ? 24.468 27.360 -19.446 1.00 28.81 287 ARG A CA 1
ATOM 2233 C C . ARG A 1 287 ? 23.049 26.891 -19.158 1.00 28.81 287 ARG A C 1
ATOM 2235 O O . ARG A 1 287 ? 22.282 26.747 -20.101 1.00 28.81 287 ARG A O 1
ATOM 2242 N N . THR A 1 288 ? 22.644 26.796 -17.890 1.00 34.47 288 THR A N 1
ATOM 2243 C CA . THR A 1 288 ? 21.224 26.613 -17.530 1.00 34.47 288 THR A CA 1
ATOM 2244 C C . THR A 1 288 ? 20.331 27.795 -17.926 1.00 34.47 288 THR A C 1
ATOM 2246 O O . THR A 1 288 ? 19.115 27.634 -17.963 1.00 34.47 288 THR A O 1
ATOM 2249 N N . GLN A 1 289 ? 20.901 28.962 -18.260 1.00 30.55 289 GLN A N 1
ATOM 2250 C CA . GLN A 1 289 ? 20.152 30.129 -18.744 1.00 30.55 289 GLN A CA 1
ATOM 2251 C C . GLN A 1 289 ? 20.255 30.381 -20.260 1.00 30.55 289 GLN A C 1
ATOM 2253 O O . GLN A 1 289 ? 19.352 31.021 -20.793 1.00 30.55 289 GLN A O 1
ATOM 2258 N N . LEU A 1 290 ? 21.287 29.889 -20.966 1.00 27.86 290 LEU A N 1
ATOM 2259 C CA . LEU A 1 290 ? 21.483 30.167 -22.404 1.00 27.86 290 LEU A CA 1
ATOM 2260 C C . LEU A 1 290 ? 21.342 28.967 -23.361 1.00 27.86 290 LEU A C 1
ATOM 2262 O O . LEU A 1 290 ? 20.976 29.201 -24.509 1.00 27.86 290 LEU A O 1
ATOM 2266 N N . ASP A 1 291 ? 21.504 27.707 -22.933 1.00 29.94 291 ASP A N 1
ATOM 2267 C CA . ASP A 1 291 ? 21.281 26.544 -23.829 1.00 29.94 291 ASP A CA 1
ATOM 2268 C C . ASP A 1 291 ? 19.775 26.255 -24.073 1.00 29.94 291 ASP A C 1
ATOM 2270 O O . ASP A 1 291 ? 19.402 25.311 -24.769 1.00 29.94 291 ASP A O 1
ATOM 2274 N N . LEU A 1 292 ? 18.889 27.123 -23.562 1.00 32.72 292 LEU A N 1
ATOM 2275 C CA . LEU A 1 292 ? 17.457 27.175 -23.884 1.00 32.72 292 LEU A CA 1
ATOM 2276 C C . LEU A 1 292 ? 17.130 27.972 -25.165 1.00 32.72 292 LEU A C 1
ATOM 2278 O O . LEU A 1 292 ? 15.957 28.059 -25.532 1.00 32.72 292 LEU A O 1
ATOM 2282 N N . LEU A 1 293 ? 18.117 28.530 -25.880 1.00 28.98 293 LEU A N 1
ATOM 2283 C CA . LEU A 1 293 ? 17.880 29.299 -27.108 1.00 28.98 293 LEU A CA 1
ATOM 2284 C C . LEU A 1 293 ? 18.859 28.939 -28.247 1.00 28.98 293 LEU A C 1
ATOM 2286 O O . LEU A 1 293 ? 19.970 29.444 -28.316 1.00 28.98 293 LEU A O 1
ATOM 2290 N N . GLN A 1 294 ? 18.321 28.171 -29.204 1.00 27.02 294 GLN A N 1
ATOM 2291 C CA . GLN A 1 294 ? 18.668 28.077 -30.638 1.00 27.02 294 GLN A CA 1
ATOM 2292 C C . GLN A 1 294 ? 19.645 26.976 -31.135 1.00 27.02 294 GLN A C 1
ATOM 2294 O O . GLN A 1 294 ? 20.818 26.894 -30.802 1.00 27.02 294 GLN A O 1
ATOM 2299 N N . HIS A 1 295 ? 19.065 26.135 -32.003 1.00 32.56 295 HIS A N 1
ATOM 2300 C CA . HIS A 1 295 ? 19.502 24.883 -32.640 1.00 32.56 295 HIS A CA 1
ATOM 2301 C C . HIS A 1 295 ? 20.264 25.003 -33.997 1.00 32.56 295 HIS A C 1
ATOM 2303 O O . HIS A 1 295 ? 19.996 25.953 -34.722 1.00 32.56 295 HIS A O 1
ATOM 2309 N N . HIS A 1 296 ? 20.987 23.925 -34.411 1.00 33.56 296 HIS A N 1
ATOM 2310 C CA . HIS A 1 296 ? 20.950 23.122 -35.693 1.00 33.56 296 HIS A CA 1
ATOM 2311 C C . HIS A 1 296 ? 22.365 22.678 -36.176 1.00 33.56 296 HIS A C 1
ATOM 2313 O O . HIS A 1 296 ? 23.308 23.390 -35.874 1.00 33.56 296 HIS A O 1
ATOM 2319 N N . VAL A 1 297 ? 22.669 21.613 -36.955 1.00 27.53 297 VAL A N 1
ATOM 2320 C CA . VAL A 1 297 ? 22.098 20.345 -37.518 1.00 27.53 297 VAL A CA 1
ATOM 2321 C C . VAL A 1 297 ? 23.247 19.705 -38.347 1.00 27.53 297 VAL A C 1
ATOM 2323 O O . VAL A 1 297 ? 24.004 20.479 -38.917 1.00 27.53 297 VAL A O 1
ATOM 2326 N N . GLU A 1 298 ? 23.353 18.360 -38.452 1.00 23.83 298 GLU A N 1
ATOM 2327 C CA . GLU A 1 298 ? 23.598 17.548 -39.695 1.00 23.83 298 GLU A CA 1
ATOM 2328 C C . GLU A 1 298 ? 23.995 16.060 -39.400 1.00 23.83 298 GLU A C 1
ATOM 2330 O O . GLU A 1 298 ? 24.367 15.761 -38.268 1.00 23.83 298 GLU A O 1
ATOM 2335 N N . PRO A 1 299 ? 23.878 15.076 -40.334 1.00 39.25 299 PRO A N 1
ATOM 2336 C CA . PRO A 1 299 ? 22.621 14.534 -40.885 1.00 39.25 299 PRO A CA 1
ATOM 2337 C C . PRO A 1 299 ? 22.581 12.973 -40.952 1.00 39.25 299 PRO A C 1
ATOM 2339 O O . PRO A 1 299 ? 23.558 12.338 -41.331 1.00 39.25 299 PRO A O 1
ATOM 2342 N N . ALA A 1 300 ? 21.429 12.310 -40.729 1.00 24.84 300 ALA A N 1
ATOM 2343 C CA . ALA A 1 300 ? 21.239 10.918 -41.200 1.00 24.84 300 ALA A CA 1
ATOM 2344 C C . ALA A 1 300 ? 19.764 10.465 -41.375 1.00 24.84 300 ALA A C 1
ATOM 2346 O O . ALA A 1 300 ? 19.026 10.267 -40.419 1.00 24.84 300 ALA A O 1
ATOM 2347 N N . ARG A 1 301 ? 19.402 10.249 -42.652 1.00 27.25 301 ARG A N 1
ATOM 2348 C CA . ARG A 1 301 ? 18.445 9.290 -43.272 1.00 27.25 301 ARG A CA 1
ATOM 2349 C C . ARG A 1 301 ? 16.939 9.261 -42.877 1.00 27.25 301 ARG A C 1
ATOM 2351 O O . ARG A 1 301 ? 16.479 8.572 -41.979 1.00 27.25 301 ARG A O 1
ATOM 2358 N N . LYS A 1 302 ? 16.188 9.969 -43.739 1.00 32.19 302 LYS A N 1
ATOM 2359 C CA . LYS A 1 302 ? 14.773 9.942 -44.202 1.00 32.19 302 LYS A CA 1
ATOM 2360 C C . LYS A 1 302 ? 13.750 8.925 -43.615 1.00 32.19 302 LYS A C 1
ATOM 2362 O O . LYS A 1 302 ? 13.762 7.754 -43.981 1.00 32.19 302 LYS A O 1
ATOM 2367 N N . PRO A 1 303 ? 12.698 9.433 -42.930 1.00 35.34 303 PRO A N 1
ATOM 2368 C CA . PRO A 1 303 ? 11.436 8.735 -42.608 1.00 35.34 303 PRO A CA 1
ATOM 2369 C C . PRO A 1 303 ? 10.246 9.037 -43.559 1.00 35.34 303 PRO A C 1
ATOM 2371 O O . PRO A 1 303 ? 9.088 8.826 -43.189 1.00 35.34 303 PRO A O 1
ATOM 2374 N N . GLN A 1 304 ? 10.477 9.579 -44.762 1.00 35.72 304 GLN A N 1
ATOM 2375 C CA . GLN A 1 304 ? 9.398 10.104 -45.624 1.00 35.72 304 GLN A CA 1
ATOM 2376 C C . GLN A 1 304 ? 8.555 9.036 -46.351 1.00 35.72 304 GLN A C 1
ATOM 2378 O O . GLN A 1 304 ? 7.389 9.292 -46.645 1.00 35.72 304 GLN A O 1
ATOM 2383 N N . GLU A 1 305 ? 9.053 7.815 -46.558 1.00 35.38 305 GLU A N 1
ATOM 2384 C CA . GLU A 1 305 ? 8.290 6.780 -47.282 1.00 35.38 305 GLU A CA 1
ATOM 2385 C C . GLU A 1 305 ? 7.177 6.127 -46.438 1.00 35.38 305 GLU A C 1
ATOM 2387 O O . GLU A 1 305 ? 6.135 5.736 -46.967 1.00 35.38 305 GLU A O 1
ATOM 2392 N N . ARG A 1 306 ? 7.315 6.081 -45.103 1.00 40.59 306 ARG A N 1
ATOM 2393 C CA . ARG A 1 306 ? 6.331 5.410 -44.221 1.00 40.59 306 ARG A CA 1
ATOM 2394 C C . ARG A 1 306 ? 5.075 6.242 -43.934 1.00 40.59 306 ARG A C 1
ATOM 2396 O O . ARG A 1 306 ? 4.033 5.685 -43.585 1.00 40.59 306 ARG A O 1
ATOM 2403 N N . LEU A 1 307 ? 5.144 7.565 -44.091 1.00 40.91 307 LEU A N 1
ATOM 2404 C CA . LEU A 1 307 ? 4.018 8.477 -43.844 1.00 40.91 307 LEU A CA 1
ATOM 2405 C C . LEU A 1 307 ? 3.106 8.635 -45.069 1.00 40.91 307 LEU A C 1
ATOM 2407 O O . LEU A 1 307 ? 1.883 8.652 -44.913 1.00 40.91 307 LEU A O 1
ATOM 2411 N N . LEU A 1 308 ? 3.672 8.630 -46.281 1.00 38.44 308 LEU A N 1
ATOM 2412 C CA . LEU A 1 308 ? 2.903 8.640 -47.532 1.00 38.44 308 LEU A CA 1
ATOM 2413 C C . LEU A 1 308 ? 2.091 7.344 -47.720 1.00 38.44 308 LEU A C 1
ATOM 2415 O O . LEU A 1 308 ? 0.925 7.399 -48.113 1.00 38.44 308 LEU A O 1
ATOM 2419 N N . GLN A 1 309 ? 2.625 6.187 -47.306 1.00 40.91 309 GLN A N 1
ATOM 2420 C CA . GLN A 1 309 ? 1.886 4.914 -47.335 1.00 40.91 309 GLN A CA 1
ATOM 2421 C C . GLN A 1 309 ? 0.722 4.856 -46.327 1.00 40.91 309 GLN A C 1
ATOM 2423 O O . GLN A 1 309 ? -0.302 4.217 -46.590 1.00 40.91 309 GLN A O 1
ATOM 2428 N N . ARG A 1 310 ? 0.831 5.548 -45.182 1.00 43.56 310 ARG A N 1
ATOM 2429 C CA . ARG A 1 310 ? -0.247 5.631 -44.179 1.00 43.56 310 ARG A CA 1
ATOM 2430 C C . ARG A 1 310 ? -1.363 6.595 -44.590 1.00 43.56 310 ARG A C 1
ATOM 2432 O O . ARG A 1 310 ? -2.527 6.298 -44.324 1.00 43.56 310 ARG A O 1
ATOM 2439 N N . HIS A 1 311 ? -1.044 7.687 -45.287 1.00 42.19 311 HIS A N 1
ATOM 2440 C CA . HIS A 1 311 ? -2.058 8.613 -45.808 1.00 42.19 311 HIS A CA 1
ATOM 2441 C C . HIS A 1 311 ? -2.853 8.018 -46.983 1.00 42.19 311 HIS A C 1
ATOM 2443 O O . HIS A 1 311 ? -4.082 8.113 -46.992 1.00 42.19 311 HIS A O 1
ATOM 2449 N N . ALA A 1 312 ? -2.191 7.294 -47.895 1.00 39.56 312 ALA A N 1
ATOM 2450 C CA . ALA A 1 312 ? -2.854 6.612 -49.011 1.00 39.56 312 ALA A CA 1
ATOM 2451 C C . ALA A 1 312 ? -3.829 5.502 -48.556 1.00 39.56 312 ALA A C 1
ATOM 2453 O O . ALA A 1 312 ? -4.859 5.272 -49.191 1.00 39.56 312 ALA A O 1
ATOM 2454 N N . ARG A 1 313 ? -3.559 4.838 -47.419 1.00 41.53 313 ARG A N 1
ATOM 2455 C CA . ARG A 1 313 ? -4.464 3.829 -46.828 1.00 41.53 313 ARG A CA 1
ATOM 2456 C C . ARG A 1 313 ? -5.680 4.435 -46.122 1.00 41.53 313 ARG A C 1
ATOM 2458 O O . ARG A 1 313 ? -6.721 3.786 -46.062 1.00 41.53 313 ARG A O 1
ATOM 2465 N N . ARG A 1 314 ? -5.573 5.666 -45.609 1.00 39.78 314 ARG A N 1
ATOM 2466 C CA . ARG A 1 314 ? -6.662 6.342 -44.880 1.00 39.78 314 ARG A CA 1
ATOM 2467 C C . ARG A 1 314 ? -7.683 6.991 -45.818 1.00 39.78 314 ARG A C 1
ATOM 2469 O O . ARG A 1 314 ? -8.871 6.935 -45.529 1.00 39.78 314 ARG A O 1
ATOM 2476 N N . GLN A 1 315 ? -7.250 7.507 -46.972 1.00 36.50 315 GLN A N 1
ATOM 2477 C CA . GLN A 1 315 ? -8.159 8.077 -47.979 1.00 36.50 315 GLN A CA 1
ATOM 2478 C C . GLN A 1 315 ? -8.970 7.0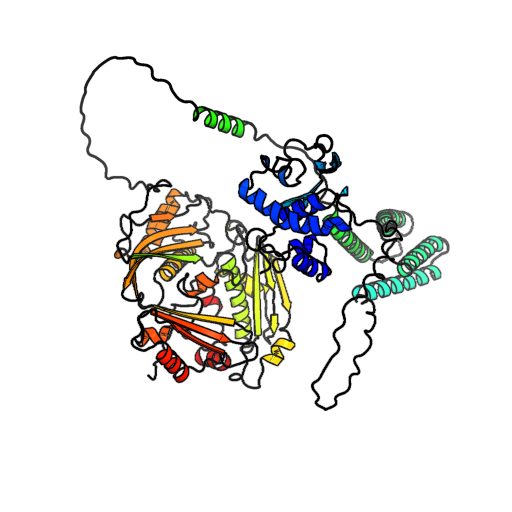20 -48.752 1.00 36.50 315 GLN A C 1
ATOM 2480 O O . GLN A 1 315 ? -10.073 7.312 -49.198 1.00 36.50 315 GLN A O 1
ATOM 2485 N N . ARG A 1 316 ? -8.505 5.762 -48.835 1.00 35.44 316 ARG A N 1
ATOM 2486 C CA . ARG A 1 316 ? -9.271 4.662 -49.461 1.00 35.44 316 ARG A CA 1
ATOM 2487 C C . ARG A 1 316 ? -10.448 4.136 -48.621 1.00 35.44 316 ARG A C 1
ATOM 2489 O O . ARG A 1 316 ? -11.230 3.346 -49.135 1.00 35.44 316 ARG A O 1
ATOM 2496 N N . ARG A 1 317 ? -10.582 4.540 -47.350 1.00 38.19 317 ARG A N 1
ATOM 2497 C CA . ARG A 1 317 ? -11.650 4.072 -46.439 1.00 38.19 317 ARG A CA 1
ATOM 2498 C C . ARG A 1 317 ? -12.872 4.996 -46.352 1.00 38.19 317 ARG A C 1
ATOM 2500 O O . ARG A 1 317 ? -13.831 4.625 -45.692 1.00 38.19 317 ARG A O 1
ATOM 2507 N N . MET A 1 318 ? -12.852 6.160 -47.003 1.00 34.34 318 MET A N 1
ATOM 2508 C CA . MET A 1 318 ? -13.902 7.184 -46.893 1.00 34.34 318 MET A CA 1
ATOM 2509 C C . MET A 1 318 ? -14.399 7.619 -48.282 1.00 34.34 318 MET A C 1
ATOM 2511 O O . MET A 1 318 ? -14.256 8.776 -48.664 1.00 34.34 318 MET A O 1
ATOM 2515 N N . GLN A 1 319 ? -14.958 6.685 -49.058 1.00 30.64 319 GLN A N 1
ATOM 2516 C CA . GLN A 1 319 ? -15.803 7.009 -50.216 1.00 30.64 319 GLN A CA 1
ATOM 2517 C C . GLN A 1 319 ? -17.066 6.129 -50.204 1.00 30.64 319 GLN A C 1
ATOM 2519 O O . GLN A 1 319 ? -16.939 4.916 -50.011 1.00 30.64 319 GLN A O 1
ATOM 2524 N N . PRO A 1 320 ? -18.270 6.691 -50.426 1.00 33.81 320 PRO A N 1
ATOM 2525 C CA . PRO A 1 320 ? -19.490 5.906 -50.573 1.00 33.81 320 PRO A CA 1
ATOM 2526 C C . PRO A 1 320 ? -19.510 5.215 -51.945 1.00 33.81 320 PRO A C 1
ATOM 2528 O O . PRO A 1 320 ? -19.299 5.856 -52.974 1.00 33.81 320 PRO A O 1
ATOM 2531 N N . ARG A 1 321 ? -19.763 3.900 -51.977 1.00 30.28 321 ARG A N 1
ATOM 2532 C CA . ARG A 1 321 ? -19.944 3.138 -53.225 1.00 30.28 321 ARG A CA 1
ATOM 2533 C C . ARG A 1 321 ? -21.410 3.187 -53.669 1.00 30.28 321 ARG A C 1
ATOM 2535 O O . ARG A 1 321 ? -22.291 2.807 -52.908 1.00 30.28 321 ARG A O 1
ATOM 2542 N N . GLN A 1 322 ? -21.644 3.617 -54.909 1.00 29.56 322 GLN A N 1
ATOM 2543 C CA . GLN A 1 322 ? -22.926 3.483 -55.617 1.00 29.56 322 GLN A CA 1
ATOM 2544 C C . GLN A 1 322 ? -23.195 2.025 -56.048 1.00 29.56 322 GLN A C 1
ATOM 2546 O O . GLN A 1 322 ? -22.237 1.269 -56.244 1.00 29.56 322 GLN A O 1
ATOM 2551 N N . PRO A 1 323 ? -24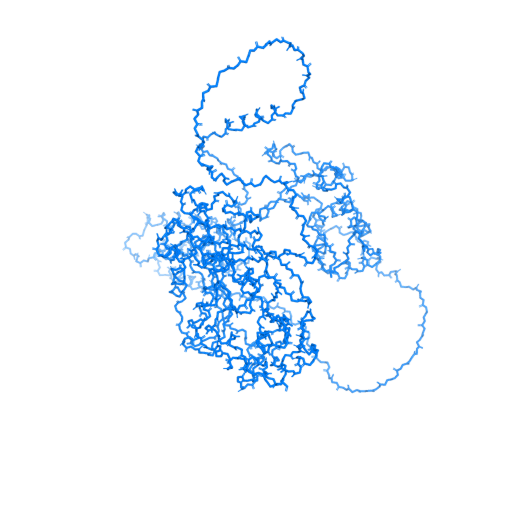.466 1.621 -56.251 1.00 32.94 323 PRO A N 1
ATOM 2552 C CA . PRO A 1 323 ? -24.812 0.267 -56.662 1.00 32.94 323 PRO A CA 1
ATOM 2553 C C . PRO A 1 323 ? -24.731 0.111 -58.188 1.00 32.94 323 PRO A C 1
ATOM 2555 O O . PRO A 1 323 ? -25.235 0.943 -58.941 1.00 32.94 323 PRO A O 1
ATOM 2558 N N . ARG A 1 324 ? -24.140 -0.991 -58.660 1.00 27.38 324 ARG A N 1
ATOM 2559 C CA . ARG A 1 324 ? -24.303 -1.458 -60.044 1.00 27.38 324 ARG A CA 1
ATOM 2560 C C . ARG A 1 324 ? -24.697 -2.931 -60.061 1.00 27.38 324 ARG A C 1
ATOM 2562 O O . ARG A 1 324 ? -23.953 -3.787 -59.593 1.00 27.38 324 ARG A O 1
ATOM 2569 N N . ASN A 1 325 ? -25.872 -3.171 -60.636 1.00 32.28 325 ASN A N 1
ATOM 2570 C CA . ASN A 1 325 ? -26.371 -4.460 -61.096 1.00 32.28 325 ASN A CA 1
ATOM 2571 C C . ASN A 1 325 ? -25.391 -5.105 -62.083 1.00 32.28 325 ASN A C 1
ATOM 2573 O O . ASN A 1 325 ? -24.977 -4.435 -63.028 1.00 32.28 325 ASN A O 1
ATOM 2577 N N . GLN A 1 326 ? -25.142 -6.410 -61.946 1.00 29.52 326 GLN A N 1
ATOM 2578 C CA . GLN A 1 326 ? -25.176 -7.336 -63.082 1.00 29.52 326 GLN A CA 1
ATOM 2579 C C . GLN A 1 326 ? -25.238 -8.801 -62.630 1.00 29.52 326 GLN A C 1
ATOM 2581 O O . GLN A 1 326 ? -24.595 -9.224 -61.675 1.00 29.52 326 GLN A O 1
ATOM 2586 N N . ILE A 1 327 ? -26.090 -9.529 -63.345 1.00 31.41 327 ILE A N 1
ATOM 2587 C CA . ILE A 1 327 ? -26.500 -10.928 -63.204 1.00 31.41 327 ILE A CA 1
ATOM 2588 C C . ILE A 1 327 ? -25.475 -11.859 -63.876 1.00 31.41 327 ILE A C 1
ATOM 2590 O O . ILE A 1 327 ? -24.880 -11.456 -64.874 1.00 31.41 327 ILE A O 1
ATOM 2594 N N . ARG A 1 328 ? -25.399 -13.111 -63.378 1.00 27.45 328 ARG A N 1
ATOM 2595 C CA . ARG A 1 328 ? -25.078 -14.424 -64.021 1.00 27.45 328 ARG A CA 1
ATOM 2596 C C . ARG A 1 328 ? -24.061 -15.196 -63.155 1.00 27.45 328 ARG A C 1
ATOM 2598 O O . ARG A 1 328 ? -23.143 -14.579 -62.643 1.00 27.45 328 ARG A O 1
ATOM 2605 N N . HIS A 1 329 ? -24.085 -16.515 -62.948 1.00 29.50 329 HIS A N 1
ATOM 2606 C CA . HIS A 1 329 ? -25.023 -17.623 -63.184 1.00 29.50 329 HIS A CA 1
ATOM 2607 C C . HIS A 1 329 ? -24.594 -18.790 -62.248 1.00 29.50 329 HIS A C 1
ATOM 2609 O O . HIS A 1 329 ? -23.477 -18.790 -61.738 1.00 29.50 329 HIS A O 1
ATOM 2615 N N . LEU A 1 330 ? -25.485 -19.760 -62.023 1.00 30.89 330 LEU A N 1
ATOM 2616 C CA . LEU A 1 330 ? -25.332 -20.947 -61.163 1.00 30.89 330 LEU A CA 1
ATOM 2617 C C . LEU A 1 330 ? -24.188 -21.906 -61.555 1.00 30.89 330 LEU A C 1
ATOM 2619 O O . LEU A 1 330 ? -24.045 -22.211 -62.733 1.00 30.89 330 LEU A O 1
ATOM 2623 N N . HIS A 1 331 ? -23.526 -22.504 -60.551 1.00 26.72 331 HIS A N 1
ATOM 2624 C CA . HIS A 1 331 ? -23.317 -23.962 -60.456 1.00 26.72 331 HIS A CA 1
ATOM 2625 C C . HIS A 1 331 ? -23.024 -24.410 -59.006 1.00 26.72 331 HIS A C 1
ATOM 2627 O O . HIS A 1 331 ? -22.280 -23.761 -58.275 1.00 26.72 331 HIS A O 1
ATOM 2633 N N . THR A 1 332 ? -23.662 -25.509 -58.600 1.00 27.14 332 THR A N 1
ATOM 2634 C CA . THR A 1 332 ? -23.565 -26.221 -57.309 1.00 27.14 332 THR A CA 1
ATOM 2635 C C . THR A 1 332 ? -22.755 -27.538 -57.500 1.00 27.14 332 THR A C 1
ATOM 2637 O O . THR A 1 332 ? -22.221 -27.739 -58.588 1.00 27.14 332 THR A O 1
ATOM 2640 N N . PRO A 1 333 ? -22.550 -28.416 -56.491 1.00 38.69 333 PRO A N 1
ATOM 2641 C CA . PRO A 1 333 ? -21.283 -28.538 -55.760 1.00 38.69 333 PRO A CA 1
ATOM 2642 C C . PRO A 1 333 ? -20.664 -29.957 -55.837 1.00 38.69 333 PRO A C 1
ATOM 2644 O O . PRO A 1 333 ? -21.291 -30.899 -56.312 1.00 38.69 333 PRO A O 1
ATOM 2647 N N . SER A 1 334 ? -19.466 -30.155 -55.272 1.00 25.64 334 SER A N 1
ATOM 2648 C CA . SER A 1 334 ? -18.984 -31.495 -54.893 1.00 25.64 334 SER A CA 1
ATOM 2649 C C . SER A 1 334 ? -18.421 -31.502 -53.473 1.00 25.64 334 SER A C 1
ATOM 2651 O O . SER A 1 334 ? -17.556 -30.700 -53.124 1.00 25.64 334 SER A O 1
ATOM 2653 N N . VAL A 1 335 ? -18.950 -32.424 -52.674 1.00 30.78 335 VAL A N 1
ATOM 2654 C CA . VAL A 1 335 ? -18.650 -32.692 -51.265 1.00 30.78 335 VAL A CA 1
ATOM 2655 C C . VAL A 1 335 ? -17.416 -33.592 -51.161 1.00 30.78 335 VAL A C 1
ATOM 2657 O O . VAL A 1 335 ? -17.359 -34.622 -51.826 1.00 30.78 335 VAL A O 1
ATOM 2660 N N . SER A 1 336 ? -16.475 -33.270 -50.270 1.00 27.22 336 SER A N 1
ATOM 2661 C CA . SER A 1 336 ? -15.544 -34.259 -49.710 1.00 27.22 336 SER A CA 1
ATOM 2662 C C . SER A 1 336 ? -15.291 -33.974 -48.231 1.00 27.22 336 SER A C 1
ATOM 2664 O O . SER A 1 336 ? -14.863 -32.886 -47.851 1.00 27.22 336 SER A O 1
ATOM 2666 N N . SER A 1 337 ? -15.599 -34.972 -47.413 1.00 28.17 337 SER A N 1
ATOM 2667 C CA . SER A 1 337 ? -15.601 -35.011 -45.954 1.00 28.17 337 SER A CA 1
ATOM 2668 C C . SER A 1 337 ? -14.211 -35.247 -45.355 1.00 28.17 337 SER A C 1
ATOM 2670 O O . SER A 1 337 ? -13.605 -36.285 -45.625 1.00 28.17 337 SER A O 1
ATOM 2672 N N . HIS A 1 338 ? -13.757 -34.361 -44.464 1.00 32.09 338 HIS A N 1
ATOM 2673 C CA . HIS A 1 338 ? -12.711 -34.626 -43.463 1.00 32.09 338 HIS A CA 1
ATOM 2674 C C . HIS A 1 338 ? -13.211 -34.177 -42.073 1.00 32.09 338 HIS A C 1
ATOM 2676 O O . HIS A 1 338 ? -13.929 -33.177 -41.993 1.00 32.09 338 HIS A O 1
ATOM 2682 N N . PRO A 1 339 ? -12.897 -34.916 -40.990 1.00 34.59 339 PRO A N 1
ATOM 2683 C CA . PRO A 1 339 ? -13.419 -34.644 -39.649 1.00 34.59 339 PRO A CA 1
ATOM 2684 C C . PRO A 1 339 ? -12.775 -33.385 -39.035 1.00 34.59 339 PRO A C 1
ATOM 2686 O O . PRO A 1 339 ? -11.617 -33.090 -39.336 1.00 34.59 339 PRO A O 1
ATOM 2689 N N . PRO A 1 340 ? -13.483 -32.629 -38.172 1.00 35.38 340 PRO A N 1
ATOM 2690 C CA . PRO A 1 340 ? -12.946 -31.401 -37.608 1.00 35.38 340 PRO A CA 1
ATOM 2691 C C . PRO A 1 340 ? -11.928 -31.706 -36.501 1.00 35.38 340 PRO A C 1
ATOM 2693 O O . PRO A 1 340 ? -12.192 -32.468 -35.572 1.00 35.38 340 PRO A O 1
ATOM 2696 N N . HIS A 1 341 ? -10.765 -31.064 -36.596 1.00 33.09 341 HIS A N 1
ATOM 2697 C CA . HIS A 1 341 ? -9.834 -30.895 -35.483 1.00 33.09 341 HIS A CA 1
ATOM 2698 C C . HIS A 1 341 ? -10.519 -30.157 -34.312 1.00 33.09 341 HIS A C 1
ATOM 2700 O O . HIS A 1 341 ? -11.407 -29.334 -34.555 1.00 33.09 341 HIS A O 1
ATOM 2706 N N . PRO A 1 342 ? -10.122 -30.411 -33.048 1.00 32.78 342 PRO A N 1
ATOM 2707 C CA . PRO A 1 342 ? -10.672 -29.695 -31.898 1.00 32.78 342 PRO A CA 1
ATOM 2708 C C . PRO A 1 342 ? -10.383 -28.189 -32.021 1.00 32.78 342 PRO A C 1
ATOM 2710 O O . PRO A 1 342 ? -9.339 -27.817 -32.569 1.00 32.78 342 PRO A O 1
ATOM 2713 N N . PRO A 1 343 ? -11.280 -27.310 -31.538 1.00 32.41 343 PRO A N 1
ATOM 2714 C CA . PRO A 1 343 ? -11.132 -25.881 -31.741 1.00 32.41 343 PRO A CA 1
ATOM 2715 C C . PRO A 1 343 ? -9.889 -25.389 -31.002 1.00 32.41 343 PRO A C 1
ATOM 2717 O O . PRO A 1 343 ? -9.754 -25.525 -29.785 1.00 32.41 343 PRO A O 1
ATOM 2720 N N . SER A 1 344 ? -8.972 -24.799 -31.760 1.00 27.44 344 SER A N 1
ATOM 2721 C CA . SER A 1 344 ? -7.946 -23.917 -31.235 1.00 27.44 344 SER A CA 1
ATOM 2722 C C . SER A 1 344 ? -8.637 -22.806 -30.442 1.00 27.44 344 SER A C 1
ATOM 2724 O O . SER A 1 344 ? -9.446 -22.053 -30.983 1.00 27.44 344 SER A O 1
ATOM 2726 N N . PHE A 1 345 ? -8.337 -22.720 -29.145 1.00 31.59 345 PHE A N 1
ATOM 2727 C CA . PHE A 1 345 ? -8.713 -21.593 -28.295 1.00 31.59 345 PHE A CA 1
ATOM 2728 C C . PHE A 1 345 ? -8.040 -20.331 -28.845 1.00 31.59 345 PHE A C 1
ATOM 2730 O O . PHE A 1 345 ? -6.922 -19.980 -28.473 1.00 31.59 345 PHE A O 1
ATOM 2737 N N . VAL A 1 346 ? -8.706 -19.657 -29.778 1.00 30.34 346 VAL A N 1
ATOM 2738 C CA . VAL A 1 346 ? -8.345 -18.298 -30.159 1.00 30.34 346 VAL A CA 1
ATOM 2739 C C . VAL A 1 346 ? -8.756 -17.422 -28.987 1.00 30.34 346 VAL A C 1
ATOM 2741 O O . VAL A 1 346 ? -9.938 -17.305 -28.676 1.00 30.34 346 VAL A O 1
ATOM 2744 N N . LEU A 1 347 ? -7.769 -16.820 -28.324 1.00 35.28 347 LEU A N 1
ATOM 2745 C CA . LEU A 1 347 ? -7.958 -15.774 -27.326 1.00 35.28 347 LEU A CA 1
ATOM 2746 C C . LEU A 1 347 ? -8.553 -14.538 -28.029 1.00 35.28 347 LEU A C 1
ATOM 2748 O O . LEU A 1 347 ? -7.849 -13.576 -28.339 1.00 35.28 347 LEU A O 1
ATOM 2752 N N . THR A 1 348 ? -9.840 -14.578 -28.375 1.00 34.12 348 THR A N 1
ATOM 2753 C CA . THR A 1 348 ? -10.549 -13.424 -28.923 1.00 34.12 348 THR A CA 1
ATOM 2754 C C . THR A 1 348 ? -10.687 -12.399 -27.816 1.00 34.12 348 THR A C 1
ATOM 2756 O O . THR A 1 348 ? -11.519 -12.538 -26.923 1.00 34.12 348 THR A O 1
ATOM 2759 N N . MET A 1 349 ? -9.864 -11.353 -27.875 1.00 38.62 349 MET A N 1
ATOM 2760 C CA . MET A 1 349 ? -10.139 -10.139 -27.121 1.00 38.62 349 MET A CA 1
ATOM 2761 C C . MET A 1 349 ? -11.500 -9.608 -27.585 1.00 38.62 349 MET A C 1
ATOM 2763 O O . MET A 1 349 ? -11.665 -9.405 -28.794 1.00 38.62 349 MET A O 1
ATOM 2767 N N . PRO A 1 350 ? -12.480 -9.401 -26.688 1.00 37.75 350 PRO A N 1
ATOM 2768 C CA . PRO A 1 350 ? -13.725 -8.773 -27.088 1.00 37.75 350 PRO A CA 1
ATOM 2769 C C . PRO A 1 350 ? -13.394 -7.395 -27.666 1.00 37.75 350 PRO A C 1
ATOM 2771 O O . PRO A 1 350 ? -12.599 -6.636 -27.106 1.00 37.75 350 PRO A O 1
ATOM 2774 N N . ALA A 1 351 ? -13.952 -7.101 -28.840 1.00 34.84 351 ALA A N 1
ATOM 2775 C CA . ALA A 1 351 ? -13.818 -5.794 -29.462 1.00 34.84 351 ALA A CA 1
ATOM 2776 C C . ALA A 1 351 ? -14.306 -4.710 -28.484 1.00 34.84 351 ALA A C 1
ATOM 2778 O O . ALA A 1 351 ? -15.306 -4.911 -27.793 1.00 34.84 351 ALA A O 1
ATOM 2779 N N . ASN A 1 352 ? -13.627 -3.557 -28.447 1.00 36.62 352 ASN A N 1
ATOM 2780 C CA . ASN A 1 352 ? -14.126 -2.363 -27.760 1.00 36.62 352 ASN A CA 1
ATOM 2781 C C . ASN A 1 352 ? -15.580 -2.106 -28.199 1.00 36.62 352 ASN A C 1
ATOM 2783 O O . ASN A 1 352 ? -15.798 -1.668 -29.328 1.00 36.62 352 ASN A O 1
ATOM 2787 N N . GLY A 1 353 ? -16.556 -2.393 -27.328 1.00 37.31 353 GLY A N 1
ATOM 2788 C CA . GLY A 1 353 ? -17.966 -2.062 -27.561 1.00 37.31 353 GLY A CA 1
ATOM 2789 C C . GLY A 1 353 ? -19.012 -3.174 -27.412 1.00 37.31 353 GLY A C 1
ATOM 2790 O O . GLY A 1 353 ? -20.179 -2.881 -27.651 1.00 37.31 353 GLY A O 1
ATOM 2791 N N . SER A 1 354 ? -18.689 -4.411 -27.010 1.00 46.78 354 SER A N 1
ATOM 2792 C CA . SER A 1 354 ? -19.756 -5.351 -26.612 1.00 46.78 354 SER A CA 1
ATOM 2793 C C . SER A 1 354 ? -20.319 -4.948 -25.245 1.00 46.78 354 SER A C 1
ATOM 2795 O O . SER A 1 354 ? -19.590 -4.977 -24.251 1.00 46.78 354 SER A O 1
ATOM 2797 N N . ALA A 1 355 ? -21.596 -4.560 -25.190 1.00 52.56 355 ALA A N 1
ATOM 2798 C CA . ALA A 1 355 ? -22.283 -4.261 -23.937 1.00 52.56 355 ALA A CA 1
ATOM 2799 C C . ALA A 1 355 ? -22.184 -5.471 -22.993 1.00 52.56 355 ALA A C 1
ATOM 2801 O O . ALA A 1 355 ? -22.570 -6.582 -23.361 1.00 52.56 355 ALA A O 1
ATOM 2802 N N . ARG A 1 356 ? -21.617 -5.267 -21.798 1.00 67.94 356 ARG A N 1
ATOM 2803 C CA . ARG A 1 356 ? -21.564 -6.314 -20.773 1.00 67.94 356 ARG A CA 1
ATOM 2804 C C . ARG A 1 356 ? -22.998 -6.653 -20.336 1.00 67.94 356 ARG A C 1
ATOM 2806 O O . ARG A 1 356 ? -23.819 -5.736 -20.263 1.00 67.94 356 ARG A O 1
ATOM 2813 N N . PRO A 1 357 ? -23.312 -7.928 -20.045 1.00 72.75 357 PRO A N 1
ATOM 2814 C CA . PRO A 1 357 ? -24.607 -8.293 -19.484 1.00 72.75 357 PRO A CA 1
ATOM 2815 C C . PRO A 1 357 ? -24.886 -7.481 -18.215 1.00 72.75 357 PRO A C 1
ATOM 2817 O O . PRO A 1 357 ? -23.969 -7.229 -17.430 1.00 72.75 357 PRO A O 1
ATOM 2820 N N . ALA A 1 358 ? -26.140 -7.077 -18.010 1.00 82.88 358 ALA A N 1
ATOM 2821 C CA . ALA A 1 358 ? -26.541 -6.453 -16.755 1.00 82.88 358 ALA A CA 1
ATOM 2822 C C . ALA A 1 358 ? -26.345 -7.446 -15.597 1.00 82.88 358 ALA A C 1
ATOM 2824 O O . ALA A 1 358 ? -26.664 -8.629 -15.729 1.00 82.88 358 ALA A O 1
ATOM 2825 N N . LEU A 1 359 ? -25.813 -6.963 -14.473 1.00 92.44 359 LEU A N 1
ATOM 2826 C CA . LEU A 1 359 ? -25.671 -7.767 -13.260 1.00 92.44 359 LEU A CA 1
ATOM 2827 C C . LEU A 1 359 ? -27.051 -8.064 -12.664 1.00 92.44 359 LEU A C 1
ATOM 2829 O O . LEU A 1 359 ? -27.990 -7.280 -12.831 1.00 92.44 359 LEU A O 1
ATOM 2833 N N . ALA A 1 360 ? -27.170 -9.180 -11.944 1.00 93.06 360 ALA A N 1
ATOM 2834 C CA . ALA A 1 360 ? -28.398 -9.488 -11.222 1.00 93.06 360 ALA A CA 1
ATOM 2835 C C . ALA A 1 360 ? -28.694 -8.415 -10.147 1.00 93.06 360 ALA A C 1
ATOM 2837 O O . ALA A 1 360 ? -27.768 -7.777 -9.635 1.00 93.06 360 ALA A O 1
ATOM 2838 N N . PRO A 1 361 ? -29.968 -8.192 -9.772 1.00 93.31 361 PRO A N 1
ATOM 2839 C CA . PRO A 1 361 ? -30.308 -7.263 -8.698 1.00 93.31 361 PRO A CA 1
ATOM 2840 C C . PRO A 1 361 ? -29.533 -7.567 -7.407 1.00 93.31 361 PRO A C 1
ATOM 2842 O O . PRO A 1 361 ? -29.425 -8.719 -6.992 1.00 93.31 361 PRO A O 1
ATOM 2845 N N . GLY A 1 362 ? -28.977 -6.531 -6.776 1.00 93.06 362 GLY A N 1
ATOM 2846 C CA . GLY A 1 362 ? -28.150 -6.671 -5.570 1.00 93.06 362 GLY A CA 1
ATOM 2847 C C . GLY A 1 362 ? -26.702 -7.110 -5.825 1.00 93.06 362 GLY A C 1
ATOM 2848 O O . GLY A 1 362 ? -25.923 -7.172 -4.872 1.00 93.06 362 GLY A O 1
ATOM 2849 N N . HIS A 1 363 ? -26.320 -7.372 -7.080 1.00 97.06 363 HIS A N 1
ATOM 2850 C CA . HIS A 1 363 ? -24.937 -7.647 -7.455 1.00 97.06 363 HIS A CA 1
ATOM 2851 C C . HIS A 1 363 ? -24.204 -6.363 -7.862 1.00 97.06 363 HIS A C 1
ATOM 2853 O O . HIS A 1 363 ? -24.803 -5.414 -8.372 1.00 97.06 363 HIS A O 1
ATOM 2859 N N . PHE A 1 364 ? -22.891 -6.329 -7.651 1.00 97.06 364 PHE A N 1
ATOM 2860 C CA . PHE A 1 364 ? -22.028 -5.223 -8.061 1.00 97.06 364 PHE A CA 1
ATOM 2861 C C . PHE A 1 364 ? -20.616 -5.716 -8.385 1.00 97.06 364 PHE A C 1
ATOM 2863 O O . PHE A 1 364 ? -20.213 -6.800 -7.969 1.00 97.06 364 PHE A O 1
ATOM 2870 N N . LEU A 1 365 ? -19.860 -4.912 -9.132 1.00 97.94 365 LEU A N 1
ATOM 2871 C CA . LEU A 1 365 ? -18.443 -5.161 -9.388 1.00 97.94 365 LEU A CA 1
ATOM 2872 C C . LEU A 1 365 ? -17.601 -4.292 -8.461 1.00 97.94 365 LEU A C 1
ATOM 2874 O O . LEU A 1 365 ? -17.868 -3.098 -8.321 1.00 97.94 365 LEU A O 1
ATOM 2878 N N . PHE A 1 366 ? -16.553 -4.873 -7.889 1.00 98.44 366 PHE A N 1
ATOM 2879 C CA . PHE A 1 366 ? -15.528 -4.123 -7.173 1.00 98.44 366 PHE A CA 1
ATOM 2880 C C . PHE A 1 366 ? -14.144 -4.550 -7.635 1.00 98.44 366 PHE A C 1
ATOM 2882 O O . PHE A 1 366 ? -13.937 -5.702 -8.012 1.00 98.44 366 PHE A O 1
ATOM 2889 N N . THR A 1 367 ? -13.206 -3.607 -7.645 1.00 98.69 367 THR A N 1
ATOM 2890 C CA . THR A 1 367 ? -11.876 -3.800 -8.219 1.00 98.69 367 THR A CA 1
ATOM 2891 C C . THR A 1 367 ? -10.802 -3.330 -7.259 1.00 98.69 367 THR A C 1
ATOM 2893 O O . THR A 1 367 ? -10.881 -2.216 -6.753 1.00 98.69 367 THR A O 1
ATOM 2896 N N . SER A 1 368 ? -9.769 -4.148 -7.086 1.00 98.81 368 SER A N 1
ATOM 2897 C CA . SER A 1 368 ? -8.538 -3.758 -6.397 1.00 98.81 368 SER A CA 1
ATOM 2898 C C . SER A 1 368 ? -7.333 -4.033 -7.287 1.00 98.81 368 SER A C 1
ATOM 2900 O O . SER A 1 368 ? -7.346 -4.963 -8.099 1.00 98.81 368 SER A O 1
ATOM 2902 N N . GLU A 1 369 ? -6.285 -3.230 -7.127 1.00 98.75 369 GLU A N 1
ATOM 2903 C CA . GLU A 1 369 ? -5.001 -3.431 -7.795 1.00 98.75 369 GLU A CA 1
ATOM 2904 C C . GLU A 1 369 ? -3.888 -3.758 -6.802 1.00 98.75 369 GLU A C 1
ATOM 2906 O O . GLU A 1 369 ? -3.968 -3.444 -5.618 1.00 98.75 369 GLU A O 1
ATOM 2911 N N . SER A 1 370 ? -2.827 -4.375 -7.308 1.00 98.88 370 SER A N 1
ATOM 2912 C CA . SER A 1 370 ? -1.569 -4.565 -6.604 1.00 98.88 370 SER A CA 1
ATOM 2913 C C . SER A 1 370 ? -0.406 -4.410 -7.576 1.00 98.88 370 SER A C 1
ATOM 2915 O O . SER A 1 370 ? -0.554 -4.552 -8.791 1.00 98.88 370 SER A O 1
ATOM 2917 N N . VAL A 1 371 ? 0.783 -4.153 -7.045 1.00 98.81 371 VAL A N 1
ATOM 2918 C CA . VAL A 1 371 ? 2.017 -4.087 -7.821 1.00 98.81 371 VAL A CA 1
ATOM 2919 C C . VAL A 1 371 ? 3.087 -4.978 -7.191 1.00 98.81 371 VAL A C 1
ATOM 2921 O O . VAL A 1 371 ? 3.060 -5.232 -5.986 1.00 98.81 371 VAL A O 1
ATOM 2924 N N . GLY A 1 372 ? 4.002 -5.489 -8.010 1.00 98.62 372 GLY A N 1
ATOM 2925 C CA . GLY A 1 372 ? 5.106 -6.327 -7.553 1.00 98.62 372 GLY A CA 1
ATOM 2926 C C . GLY A 1 372 ? 6.270 -5.532 -6.962 1.00 98.62 372 GLY A C 1
ATOM 2927 O O . GLY A 1 372 ? 6.352 -4.311 -7.089 1.00 98.62 372 GLY A O 1
ATOM 2928 N N . GLU A 1 373 ? 7.219 -6.259 -6.371 1.00 98.75 373 GLU A N 1
ATOM 2929 C CA . GLU A 1 373 ? 8.397 -5.708 -5.678 1.00 98.75 373 GLU A CA 1
ATOM 2930 C C . GLU A 1 373 ? 9.247 -4.756 -6.536 1.00 98.75 373 GLU A C 1
ATOM 2932 O O . GLU A 1 373 ? 9.928 -3.888 -6.002 1.00 98.75 373 GLU A O 1
ATOM 2937 N N . GLY A 1 374 ? 9.244 -4.922 -7.863 1.00 98.69 374 GLY A N 1
ATOM 2938 C CA . GLY A 1 374 ? 10.028 -4.095 -8.780 1.00 98.69 374 GLY A CA 1
ATOM 2939 C C . GLY A 1 374 ? 9.299 -2.898 -9.375 1.00 98.69 374 GLY A C 1
ATOM 2940 O O . GLY A 1 374 ? 9.872 -2.231 -10.241 1.00 98.69 374 GLY A O 1
ATOM 2941 N N . HIS A 1 375 ? 8.057 -2.643 -8.961 1.00 98.88 375 HIS A N 1
ATOM 2942 C CA . HIS A 1 375 ? 7.362 -1.405 -9.289 1.00 98.88 375 HIS A CA 1
ATOM 2943 C C . HIS A 1 375 ? 8.108 -0.221 -8.659 1.00 98.88 375 HIS A C 1
ATOM 2945 O O . HIS A 1 375 ? 8.427 -0.301 -7.476 1.00 98.88 375 HIS A O 1
ATOM 2951 N N . PRO A 1 376 ? 8.359 0.894 -9.368 1.00 98.81 376 PRO A N 1
ATOM 2952 C CA . PRO A 1 376 ? 9.248 1.944 -8.871 1.00 98.81 376 PRO A CA 1
ATOM 2953 C C . PRO A 1 376 ? 8.805 2.556 -7.535 1.00 98.81 376 PRO A C 1
ATOM 2955 O O . PRO A 1 376 ? 9.647 2.735 -6.664 1.00 98.81 376 PRO A O 1
ATOM 2958 N N . ASP A 1 377 ? 7.506 2.778 -7.308 1.00 98.81 377 ASP A N 1
ATOM 2959 C CA . ASP A 1 377 ? 7.026 3.195 -5.975 1.00 98.81 377 ASP A CA 1
ATOM 2960 C C . ASP A 1 377 ? 7.297 2.134 -4.890 1.00 98.81 377 ASP A C 1
ATOM 2962 O O . ASP A 1 377 ? 7.698 2.477 -3.786 1.00 98.81 377 ASP A O 1
ATOM 2966 N N . LYS A 1 378 ? 7.160 0.835 -5.205 1.00 98.81 378 LYS A N 1
ATOM 2967 C CA . LYS A 1 378 ? 7.444 -0.236 -4.237 1.00 98.81 378 LYS A CA 1
ATOM 2968 C C . LYS A 1 378 ? 8.922 -0.479 -4.008 1.00 98.81 378 LYS A C 1
ATOM 2970 O O . LYS A 1 378 ? 9.283 -0.958 -2.938 1.00 98.81 378 LYS A O 1
ATOM 2975 N N . ILE A 1 379 ? 9.781 -0.131 -4.963 1.00 98.88 379 ILE A N 1
ATOM 2976 C CA . ILE A 1 379 ? 11.223 -0.046 -4.722 1.00 98.88 379 ILE A CA 1
ATOM 2977 C C . ILE A 1 379 ? 11.487 1.011 -3.645 1.00 98.88 379 ILE A C 1
ATOM 2979 O O . ILE A 1 379 ? 12.254 0.744 -2.726 1.00 98.88 379 ILE A O 1
ATOM 2983 N N . CYS A 1 380 ? 10.838 2.176 -3.738 1.00 98.94 380 CYS A N 1
ATOM 2984 C CA . CYS A 1 380 ? 10.990 3.245 -2.756 1.00 98.94 380 CYS A CA 1
ATOM 2985 C C . CYS A 1 380 ? 10.513 2.832 -1.360 1.00 98.94 380 CYS A C 1
ATOM 2987 O O . CYS A 1 380 ? 11.295 2.951 -0.422 1.00 98.94 380 CYS A O 1
ATOM 2989 N N . ASP A 1 381 ? 9.308 2.264 -1.238 1.00 98.94 381 ASP A N 1
ATOM 2990 C CA . ASP A 1 381 ? 8.787 1.786 0.054 1.00 98.94 381 ASP A CA 1
ATOM 2991 C C . ASP A 1 381 ? 9.737 0.754 0.693 1.00 98.94 381 ASP A C 1
ATOM 2993 O O . ASP A 1 381 ? 10.141 0.892 1.845 1.00 98.94 381 ASP A O 1
ATOM 2997 N N . GLN A 1 382 ? 10.188 -0.243 -0.079 1.00 98.88 382 GLN A N 1
ATOM 2998 C CA . GLN A 1 382 ? 11.110 -1.271 0.421 1.00 98.88 382 GLN A CA 1
ATOM 2999 C C . GLN A 1 382 ? 12.484 -0.717 0.814 1.00 98.88 382 GLN A C 1
ATOM 3001 O O . GLN A 1 382 ? 13.123 -1.282 1.698 1.00 98.88 382 GLN A O 1
ATOM 3006 N N . ILE A 1 383 ? 12.976 0.334 0.151 1.00 98.94 383 ILE A N 1
ATOM 3007 C CA . ILE A 1 383 ? 14.242 0.985 0.515 1.00 98.94 383 ILE A CA 1
ATOM 3008 C C . ILE A 1 383 ? 14.074 1.805 1.795 1.00 98.94 383 ILE A C 1
ATOM 3010 O O . ILE A 1 383 ? 14.911 1.683 2.689 1.00 98.94 383 ILE A O 1
ATOM 3014 N N . SER A 1 384 ? 13.005 2.597 1.891 1.00 98.94 384 SER A N 1
ATOM 3015 C CA . SER A 1 384 ? 12.667 3.367 3.089 1.00 98.94 384 SER A CA 1
ATOM 3016 C C . SER A 1 384 ? 12.573 2.454 4.314 1.00 98.94 384 SER A C 1
ATOM 3018 O O . SER A 1 384 ? 13.258 2.690 5.311 1.00 98.94 384 SER A O 1
ATOM 3020 N N . ASP A 1 385 ? 11.843 1.342 4.201 1.00 98.88 385 ASP A N 1
ATOM 3021 C CA . ASP A 1 385 ? 11.698 0.388 5.301 1.00 98.88 385 ASP A CA 1
ATOM 3022 C C . ASP A 1 385 ? 12.964 -0.448 5.553 1.00 98.88 385 ASP A C 1
ATOM 3024 O O . ASP A 1 385 ? 13.224 -0.847 6.685 1.00 98.88 385 ASP A O 1
ATOM 3028 N N . ALA A 1 386 ? 13.814 -0.678 4.544 1.00 98.88 386 ALA A N 1
ATOM 3029 C CA . ALA A 1 386 ? 15.131 -1.286 4.764 1.00 98.88 386 ALA A CA 1
ATOM 3030 C C . ALA A 1 386 ? 16.048 -0.385 5.607 1.00 98.88 386 ALA A C 1
ATOM 3032 O O . ALA A 1 386 ? 16.840 -0.886 6.406 1.00 98.88 386 ALA A O 1
ATOM 3033 N N . ILE A 1 387 ? 15.962 0.935 5.417 1.00 98.88 387 ILE A N 1
ATOM 3034 C CA . ILE A 1 387 ? 16.702 1.9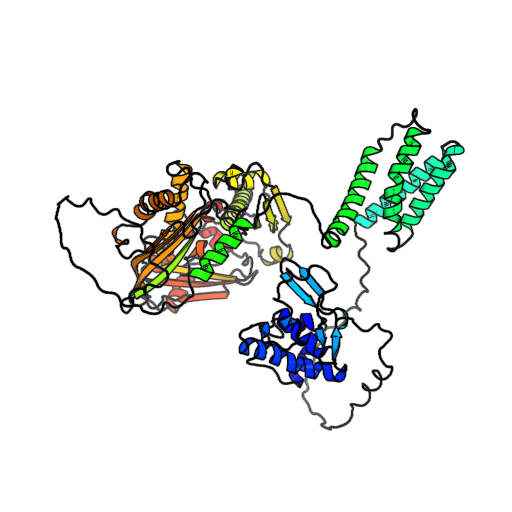16 6.217 1.00 98.88 387 ILE A CA 1
ATOM 3035 C C . ILE A 1 387 ? 16.120 1.984 7.630 1.00 98.88 387 ILE A C 1
ATOM 3037 O O . ILE A 1 387 ? 16.892 1.960 8.586 1.00 98.88 387 ILE A O 1
ATOM 3041 N N . LEU A 1 388 ? 14.790 1.992 7.773 1.00 98.88 388 LEU A N 1
ATOM 3042 C CA . LEU A 1 388 ? 14.122 1.893 9.074 1.00 98.88 388 LEU A CA 1
ATOM 3043 C C . LEU A 1 388 ? 14.565 0.643 9.844 1.00 98.88 388 LEU A C 1
ATOM 3045 O O . LEU A 1 388 ? 14.992 0.755 10.992 1.00 98.88 388 LEU A O 1
ATOM 3049 N N . ASP A 1 389 ? 14.536 -0.528 9.209 1.00 98.88 389 ASP A N 1
ATOM 3050 C CA . ASP A 1 389 ? 14.982 -1.779 9.826 1.00 98.88 389 ASP A CA 1
ATOM 3051 C C . ASP A 1 389 ? 16.458 -1.702 10.248 1.00 98.88 389 ASP A C 1
ATOM 3053 O O . ASP A 1 389 ? 16.802 -2.095 11.362 1.00 98.88 389 ASP A O 1
ATOM 3057 N N . ALA A 1 390 ? 17.332 -1.133 9.409 1.00 98.81 390 ALA A N 1
ATOM 3058 C CA . ALA A 1 390 ? 18.747 -0.959 9.741 1.00 98.81 390 ALA A CA 1
ATOM 3059 C C . ALA A 1 390 ? 18.975 0.002 10.926 1.00 98.81 390 ALA A C 1
ATOM 3061 O O . ALA A 1 390 ? 19.904 -0.203 11.711 1.00 98.81 390 ALA A O 1
ATOM 3062 N N . CYS A 1 391 ? 18.132 1.031 11.079 1.00 98.81 391 CYS A N 1
ATOM 3063 C CA . CYS A 1 391 ? 18.119 1.887 12.266 1.00 98.81 391 CYS A CA 1
ATOM 3064 C C . CYS A 1 391 ? 17.703 1.092 13.510 1.00 98.81 391 CYS A C 1
ATOM 3066 O O . CYS A 1 391 ? 18.420 1.097 14.508 1.00 98.81 391 CYS A O 1
ATOM 3068 N N . LEU A 1 392 ? 16.563 0.398 13.446 1.00 98.62 392 LEU A N 1
ATOM 3069 C CA . LEU A 1 392 ? 15.965 -0.305 14.587 1.00 98.62 392 LEU A CA 1
ATOM 3070 C C . LEU A 1 392 ? 16.792 -1.501 15.067 1.00 98.62 392 LEU A C 1
ATOM 3072 O O . LEU A 1 392 ? 16.761 -1.824 16.252 1.00 98.62 392 LEU A O 1
ATOM 3076 N N . GLU A 1 393 ? 17.560 -2.135 14.179 1.00 98.31 393 GLU A N 1
ATOM 3077 C CA . GLU A 1 393 ? 18.475 -3.223 14.537 1.00 98.31 393 GLU A CA 1
ATOM 3078 C C . GLU A 1 393 ? 19.574 -2.770 15.517 1.00 98.31 393 GLU A C 1
ATOM 3080 O O . GLU A 1 393 ? 19.986 -3.544 16.380 1.00 98.31 393 GLU A O 1
ATOM 3085 N N . GLN A 1 394 ? 20.034 -1.519 15.416 1.00 98.38 394 GLN A N 1
ATOM 3086 C CA . GLN A 1 394 ? 21.084 -0.966 16.284 1.00 98.38 394 GLN A CA 1
ATOM 3087 C C . GLN A 1 394 ? 20.530 -0.047 17.381 1.00 98.38 394 GLN A C 1
ATOM 3089 O O . GLN A 1 394 ? 21.077 0.008 18.481 1.00 98.38 394 GLN A O 1
ATOM 3094 N N . ASP A 1 395 ? 19.458 0.687 17.085 1.00 98.38 395 ASP A N 1
ATOM 3095 C CA . ASP A 1 395 ? 18.813 1.635 17.986 1.00 98.38 395 ASP A CA 1
ATOM 3096 C C . ASP A 1 395 ? 17.282 1.515 17.885 1.00 98.38 395 ASP A C 1
ATOM 3098 O O . ASP A 1 395 ? 16.650 2.193 17.066 1.00 98.38 395 ASP A O 1
ATOM 3102 N N . PRO A 1 396 ? 16.654 0.710 18.761 1.00 97.06 396 PRO A N 1
ATOM 3103 C CA . PRO A 1 396 ? 15.200 0.558 18.812 1.00 97.06 396 PRO A CA 1
ATOM 3104 C C . PRO A 1 396 ? 14.438 1.865 19.094 1.00 97.06 396 PRO A C 1
ATOM 3106 O O . PRO A 1 396 ? 13.223 1.925 18.911 1.00 97.06 396 PRO A O 1
ATOM 3109 N N . SER A 1 397 ? 15.118 2.919 19.566 1.00 95.31 397 SER A N 1
ATOM 3110 C CA . SER A 1 397 ? 14.519 4.227 19.867 1.00 95.31 397 SER A CA 1
ATOM 3111 C C . SER A 1 397 ? 14.604 5.238 18.716 1.00 95.31 397 SER A C 1
ATOM 3113 O O . SER A 1 397 ? 14.143 6.377 18.871 1.00 95.31 397 SER A O 1
ATOM 3115 N N . SER A 1 398 ? 15.153 4.813 17.571 1.00 97.75 398 SER A N 1
ATOM 3116 C CA . SER A 1 398 ? 15.330 5.628 16.367 1.00 97.75 398 SER A CA 1
ATOM 3117 C C . SER A 1 398 ? 14.052 6.356 15.955 1.00 97.75 398 SER A C 1
ATOM 3119 O O . SER A 1 398 ? 12.960 5.789 15.963 1.00 97.75 398 SER A O 1
ATOM 3121 N N . LYS A 1 399 ? 14.200 7.617 15.545 1.00 97.75 399 LYS A N 1
ATOM 3122 C CA . LYS A 1 399 ? 13.155 8.415 14.895 1.00 97.75 399 LYS A CA 1
ATOM 3123 C C . LYS A 1 399 ? 13.494 8.491 13.414 1.00 97.75 399 LYS A C 1
ATOM 3125 O O . LYS A 1 399 ? 14.563 8.989 13.066 1.00 97.75 399 LYS A O 1
ATOM 3130 N N . VAL A 1 400 ? 12.631 7.941 12.564 1.00 98.50 400 VAL A N 1
ATOM 3131 C CA . VAL A 1 400 ? 12.913 7.743 11.137 1.00 98.50 400 VAL A CA 1
ATOM 3132 C C . VAL A 1 400 ? 11.721 8.219 10.313 1.00 98.50 400 VAL A C 1
ATOM 3134 O O . VAL A 1 400 ? 10.642 7.641 10.392 1.00 98.50 400 VAL A O 1
ATOM 3137 N N . ALA A 1 401 ? 11.943 9.243 9.499 1.00 98.50 401 ALA A N 1
ATOM 3138 C CA . ALA A 1 401 ? 11.068 9.699 8.427 1.00 98.50 401 ALA A CA 1
ATOM 3139 C C . ALA A 1 401 ? 11.889 9.684 7.129 1.00 98.50 401 ALA A C 1
ATOM 3141 O O . ALA A 1 401 ? 12.436 10.697 6.698 1.00 98.50 401 ALA A O 1
ATOM 3142 N N . CYS A 1 402 ? 12.089 8.489 6.564 1.00 98.62 402 CYS A N 1
ATOM 3143 C CA . CYS A 1 402 ? 12.957 8.287 5.406 1.00 98.62 402 CYS A CA 1
ATOM 3144 C C . CYS A 1 402 ? 12.133 8.136 4.127 1.00 98.62 402 CYS A C 1
ATOM 3146 O O . CYS A 1 402 ? 11.532 7.092 3.880 1.00 98.62 402 CYS A O 1
ATOM 3148 N N . GLU A 1 403 ? 12.168 9.152 3.278 1.00 98.75 403 GLU A N 1
ATOM 3149 C CA . GLU A 1 403 ? 11.559 9.135 1.957 1.00 98.75 403 GLU A CA 1
ATOM 3150 C C . GLU A 1 403 ? 12.553 8.652 0.907 1.00 98.75 403 GLU A C 1
ATOM 3152 O O . GLU A 1 403 ? 13.740 8.989 0.936 1.00 98.75 403 GLU A O 1
ATOM 3157 N N . THR A 1 404 ? 12.059 7.897 -0.071 1.00 98.94 404 THR A N 1
ATOM 3158 C CA . THR A 1 404 ? 12.854 7.434 -1.206 1.00 98.94 404 THR A CA 1
ATOM 3159 C C . THR A 1 404 ? 12.198 7.862 -2.511 1.00 98.94 404 THR A C 1
ATOM 3161 O O . THR A 1 404 ? 11.014 7.629 -2.743 1.00 98.94 404 THR A O 1
ATOM 3164 N N . ALA A 1 405 ? 12.982 8.443 -3.415 1.00 98.75 405 ALA A N 1
ATOM 3165 C CA . ALA A 1 405 ? 12.602 8.689 -4.800 1.00 98.75 405 ALA A CA 1
ATOM 3166 C C . ALA A 1 405 ? 13.519 7.919 -5.754 1.00 98.75 405 ALA A C 1
ATOM 3168 O O . ALA A 1 405 ? 14.728 7.810 -5.538 1.00 98.75 405 ALA A O 1
ATOM 3169 N N . THR A 1 406 ? 12.963 7.426 -6.860 1.00 98.81 406 THR A N 1
ATOM 3170 C CA . THR A 1 406 ? 13.742 6.748 -7.899 1.00 98.81 406 THR A CA 1
ATOM 3171 C C . THR A 1 406 ? 13.358 7.180 -9.308 1.00 98.81 406 THR A C 1
ATOM 3173 O O . THR A 1 406 ? 12.198 7.450 -9.625 1.00 98.81 406 THR A O 1
ATOM 3176 N N . LYS A 1 407 ? 14.368 7.231 -10.177 1.00 97.88 407 LYS A N 1
ATOM 3177 C CA . LYS A 1 407 ? 14.235 7.357 -11.631 1.00 97.88 407 LYS A CA 1
ATOM 3178 C C . LYS A 1 407 ? 15.431 6.667 -12.291 1.00 97.88 407 LYS A C 1
ATOM 3180 O O . LYS A 1 407 ? 16.251 6.060 -11.609 1.00 97.88 407 LYS A O 1
ATOM 3185 N N . THR A 1 408 ? 15.533 6.725 -13.615 1.00 94.56 408 THR A N 1
ATOM 3186 C CA . THR A 1 408 ? 16.594 6.094 -14.411 1.00 94.56 408 THR A CA 1
ATOM 3187 C C . THR A 1 408 ? 17.979 6.260 -13.779 1.00 94.56 408 THR A C 1
ATOM 3189 O O . THR A 1 408 ? 18.514 7.364 -13.724 1.00 94.56 408 THR A O 1
ATOM 3192 N N . GLY A 1 409 ? 18.557 5.147 -13.315 1.00 87.56 409 GLY A N 1
ATOM 3193 C CA . GLY A 1 409 ? 19.901 5.101 -12.735 1.00 87.56 409 GLY A CA 1
ATOM 3194 C C . GLY A 1 409 ? 20.078 5.823 -11.395 1.00 87.56 409 GLY A C 1
ATOM 3195 O O . GLY A 1 409 ? 21.221 6.018 -10.994 1.00 87.56 409 GLY A O 1
ATOM 3196 N N . MET A 1 410 ? 19.005 6.222 -10.704 1.00 98.38 410 MET A N 1
ATOM 3197 C CA . MET A 1 410 ? 19.075 7.015 -9.476 1.00 98.38 410 MET A CA 1
ATOM 3198 C C . MET A 1 410 ? 18.151 6.480 -8.379 1.00 98.38 410 MET A C 1
ATOM 3200 O O . MET A 1 410 ? 16.963 6.245 -8.610 1.00 98.38 410 MET A O 1
ATOM 3204 N N . ILE A 1 411 ? 18.697 6.394 -7.168 1.00 98.75 411 ILE A N 1
ATOM 3205 C CA . ILE A 1 411 ? 17.962 6.440 -5.904 1.00 98.75 411 ILE A CA 1
ATOM 3206 C C . ILE A 1 411 ? 18.346 7.730 -5.185 1.00 98.75 411 ILE A C 1
ATOM 3208 O O . ILE A 1 411 ? 19.526 8.069 -5.107 1.00 98.75 411 ILE A O 1
ATOM 3212 N N . MET A 1 412 ? 17.361 8.437 -4.650 1.00 98.69 412 MET A N 1
ATOM 3213 C CA . MET A 1 412 ? 17.566 9.516 -3.696 1.00 98.69 412 MET A CA 1
ATOM 3214 C C . MET A 1 412 ? 16.800 9.179 -2.427 1.00 98.69 412 MET A C 1
ATOM 3216 O O . MET A 1 412 ? 15.591 8.983 -2.496 1.00 98.69 412 MET A O 1
ATOM 3220 N N . VAL A 1 413 ? 17.495 9.129 -1.296 1.00 98.75 413 VAL A N 1
ATOM 3221 C CA . VAL A 1 413 ? 16.868 9.054 0.027 1.00 98.75 413 VAL A CA 1
ATOM 3222 C C . VAL A 1 413 ? 16.968 10.413 0.704 1.00 98.75 413 VAL A C 1
ATOM 3224 O O . VAL A 1 413 ? 18.011 11.070 0.616 1.00 98.75 413 VAL A O 1
ATOM 3227 N N . PHE A 1 414 ? 15.883 10.866 1.318 1.00 98.75 414 PHE A N 1
ATOM 3228 C CA . PHE A 1 414 ? 15.780 12.187 1.933 1.00 98.75 414 PHE A CA 1
ATOM 3229 C C . PHE A 1 414 ? 14.766 12.196 3.080 1.00 98.75 414 PHE A C 1
ATOM 3231 O O . PHE A 1 414 ? 13.975 11.268 3.200 1.00 98.75 414 PHE A O 1
ATOM 3238 N N . GLY A 1 415 ? 14.823 13.215 3.935 1.00 98.44 415 GLY A N 1
ATOM 3239 C CA . GLY A 1 415 ? 13.977 13.333 5.126 1.00 98.44 415 GLY A CA 1
ATOM 3240 C C . GLY A 1 415 ? 14.802 13.360 6.408 1.00 98.44 415 GLY A C 1
ATOM 3241 O O . GLY A 1 415 ? 15.961 13.785 6.404 1.00 98.44 415 GLY A O 1
ATOM 3242 N N . GLU A 1 416 ? 14.217 12.900 7.508 1.00 98.56 416 GLU A N 1
ATOM 3243 C CA . GLU A 1 416 ? 14.742 13.133 8.848 1.00 98.56 416 GLU A CA 1
ATOM 3244 C C . GLU A 1 416 ? 15.008 11.822 9.592 1.00 98.56 416 GLU A C 1
ATOM 3246 O O . GLU A 1 416 ? 14.112 11.002 9.798 1.00 98.56 416 GLU A O 1
ATOM 3251 N N . ILE A 1 417 ? 16.248 11.621 10.038 1.00 98.56 417 ILE A N 1
ATOM 3252 C CA . ILE A 1 417 ? 16.632 10.481 10.871 1.00 98.56 417 ILE A CA 1
ATOM 3253 C C . ILE A 1 417 ? 17.443 10.969 12.070 1.00 98.56 417 ILE A C 1
ATOM 3255 O O . ILE A 1 417 ? 18.554 11.483 11.933 1.00 98.56 417 ILE A O 1
ATOM 3259 N N . THR A 1 418 ? 16.912 10.717 13.264 1.00 98.38 418 THR A N 1
ATOM 3260 C CA . THR A 1 418 ? 17.633 10.862 14.531 1.00 98.38 418 THR A CA 1
ATOM 3261 C C . THR A 1 418 ? 17.782 9.485 15.163 1.00 98.38 418 THR A C 1
ATOM 3263 O O . THR A 1 418 ? 16.813 8.874 15.615 1.00 98.38 418 THR A O 1
ATOM 3266 N N . THR A 1 419 ? 19.010 8.973 15.149 1.00 98.38 419 THR A N 1
ATOM 3267 C CA . THR A 1 419 ? 19.351 7.612 15.578 1.00 98.38 419 THR A CA 1
ATOM 3268 C C . THR A 1 419 ? 20.783 7.551 16.105 1.00 98.38 419 THR A C 1
ATOM 3270 O O . THR A 1 419 ? 21.638 8.339 15.696 1.00 98.38 419 THR A O 1
ATOM 3273 N N . LYS A 1 420 ? 21.053 6.593 16.994 1.00 98.31 420 LYS A N 1
ATOM 3274 C CA . LYS A 1 420 ? 22.406 6.185 17.403 1.00 98.31 420 LYS A CA 1
ATOM 3275 C C . LYS A 1 420 ? 23.025 5.155 16.451 1.00 98.31 420 LYS A C 1
ATOM 3277 O O . LYS A 1 420 ? 24.203 4.840 16.596 1.00 98.31 420 LYS A O 1
ATOM 3282 N N . ALA A 1 421 ? 22.250 4.614 15.511 1.00 98.19 421 ALA A N 1
ATOM 3283 C CA . ALA A 1 421 ? 22.717 3.627 14.549 1.00 98.19 421 ALA A CA 1
ATOM 3284 C C . ALA A 1 421 ? 23.773 4.211 13.597 1.00 98.19 421 ALA A C 1
ATOM 3286 O O . ALA A 1 421 ? 23.649 5.331 13.098 1.00 98.19 421 ALA A O 1
ATOM 3287 N N . HIS A 1 422 ? 24.788 3.411 13.278 1.00 97.00 422 HIS A N 1
ATOM 3288 C CA . HIS A 1 422 ? 25.753 3.726 12.231 1.00 97.00 422 HIS A CA 1
ATOM 3289 C C . HIS A 1 422 ? 25.354 3.001 10.945 1.00 97.00 422 HIS A C 1
ATOM 3291 O O . HIS A 1 422 ? 25.456 1.775 10.845 1.00 97.00 422 HIS A O 1
ATOM 3297 N N . LEU A 1 423 ? 24.883 3.765 9.958 1.00 95.88 423 LEU A N 1
ATOM 3298 C CA . LEU A 1 423 ? 24.320 3.222 8.723 1.00 95.88 423 LEU A CA 1
ATOM 3299 C C . LEU A 1 423 ? 25.280 3.367 7.545 1.00 95.88 423 LEU A C 1
ATOM 3301 O O . LEU A 1 423 ? 25.753 4.458 7.230 1.00 95.88 423 LEU A O 1
ATOM 3305 N N . ASP A 1 424 ? 25.473 2.268 6.823 1.00 97.69 424 ASP A N 1
ATOM 3306 C CA . ASP A 1 424 ? 25.983 2.294 5.455 1.00 97.69 424 ASP A CA 1
ATOM 3307 C C . ASP A 1 424 ? 24.792 2.332 4.486 1.00 97.69 424 ASP A C 1
ATOM 3309 O O . ASP A 1 424 ? 24.304 1.297 4.020 1.00 97.69 424 ASP A O 1
ATOM 3313 N N . TYR A 1 425 ? 24.307 3.544 4.194 1.00 98.00 425 TYR A N 1
ATOM 3314 C CA . TYR A 1 425 ? 23.184 3.757 3.275 1.00 98.00 425 TYR A CA 1
ATOM 3315 C C . TYR A 1 425 ? 23.423 3.103 1.910 1.00 98.00 425 TYR A C 1
ATOM 3317 O O . TYR A 1 425 ? 22.506 2.509 1.347 1.00 98.00 425 TYR A O 1
ATOM 3325 N N . GLN A 1 426 ? 24.652 3.164 1.382 1.00 96.69 426 GLN A N 1
ATOM 3326 C CA . GLN A 1 426 ? 24.980 2.565 0.087 1.00 96.69 426 GLN A CA 1
ATOM 3327 C C . GLN A 1 426 ? 24.722 1.061 0.125 1.00 96.69 426 GLN A C 1
ATOM 3329 O O . GLN A 1 426 ? 24.036 0.533 -0.749 1.00 96.69 426 GLN A O 1
ATOM 3334 N N . LYS A 1 427 ? 25.232 0.367 1.145 1.00 98.38 427 LYS A N 1
ATOM 3335 C CA . LYS A 1 427 ? 25.058 -1.080 1.282 1.00 98.38 427 LYS A CA 1
ATOM 3336 C C . LYS A 1 427 ? 23.596 -1.470 1.492 1.00 98.38 427 LYS A C 1
ATOM 3338 O O . LYS A 1 427 ? 23.129 -2.383 0.812 1.00 98.38 427 LYS A O 1
ATOM 3343 N N . VAL A 1 428 ? 22.874 -0.787 2.384 1.00 98.75 428 VAL A N 1
ATOM 3344 C CA . VAL A 1 428 ? 21.456 -1.080 2.675 1.00 98.75 428 VAL A CA 1
ATOM 3345 C C . VAL A 1 428 ? 20.604 -0.929 1.412 1.00 98.75 428 VAL A C 1
ATOM 3347 O O . VAL A 1 428 ? 19.922 -1.872 1.009 1.00 98.75 428 VAL A O 1
ATOM 3350 N N . ILE A 1 429 ? 20.722 0.210 0.725 1.00 98.75 429 ILE A N 1
ATOM 3351 C CA . ILE A 1 429 ? 19.956 0.518 -0.491 1.00 98.75 429 ILE A CA 1
ATOM 3352 C C . ILE A 1 429 ? 20.296 -0.468 -1.618 1.00 98.75 429 ILE A C 1
ATOM 3354 O O . ILE A 1 429 ? 19.403 -1.021 -2.262 1.00 98.75 429 ILE A O 1
ATOM 3358 N N . ARG A 1 430 ? 21.586 -0.738 -1.855 1.00 98.56 430 ARG A N 1
ATOM 3359 C CA . ARG A 1 430 ? 22.020 -1.665 -2.914 1.00 98.56 430 ARG A CA 1
ATOM 3360 C C . ARG A 1 430 ? 21.555 -3.093 -2.656 1.00 98.56 430 ARG A C 1
ATOM 3362 O O . ARG A 1 430 ? 21.119 -3.759 -3.593 1.00 98.56 430 ARG A O 1
ATOM 3369 N N . ASN A 1 431 ? 21.601 -3.555 -1.408 1.00 98.88 431 ASN A N 1
ATOM 3370 C CA . ASN A 1 431 ? 21.076 -4.870 -1.048 1.00 98.88 431 ASN A CA 1
ATOM 3371 C C . ASN A 1 431 ? 19.562 -4.941 -1.266 1.00 98.88 431 ASN A C 1
ATOM 3373 O O . ASN A 1 431 ? 19.085 -5.921 -1.834 1.00 98.88 431 ASN A O 1
ATOM 3377 N N . ALA A 1 432 ? 18.821 -3.881 -0.923 1.00 98.81 432 ALA A N 1
ATOM 3378 C CA . ALA A 1 432 ? 17.386 -3.837 -1.171 1.00 98.81 432 ALA A CA 1
ATOM 3379 C C . ALA A 1 432 ? 17.044 -4.011 -2.664 1.00 98.81 432 ALA A C 1
ATOM 3381 O O . ALA A 1 432 ? 16.245 -4.875 -3.028 1.00 98.81 432 ALA A O 1
ATOM 3382 N N . ILE A 1 433 ? 17.720 -3.267 -3.544 1.00 98.81 433 ILE A N 1
ATOM 3383 C CA . ILE A 1 433 ? 17.535 -3.349 -5.005 1.00 98.81 433 ILE A CA 1
ATOM 3384 C C . ILE A 1 433 ? 17.961 -4.721 -5.554 1.00 98.81 433 ILE A C 1
ATOM 3386 O O . ILE A 1 433 ? 17.301 -5.278 -6.441 1.00 98.81 433 ILE A O 1
ATOM 3390 N N . LYS A 1 434 ? 19.055 -5.282 -5.023 1.00 98.81 434 LYS A N 1
ATOM 3391 C CA . LYS A 1 434 ? 19.548 -6.614 -5.390 1.00 98.81 434 LYS A CA 1
ATOM 3392 C C . LYS A 1 434 ? 18.501 -7.690 -5.106 1.00 98.81 434 LYS A C 1
ATOM 3394 O O . LYS A 1 434 ? 18.220 -8.495 -5.990 1.00 98.81 434 LYS A O 1
ATOM 3399 N N . ASP A 1 435 ? 17.904 -7.682 -3.917 1.00 98.50 435 ASP A N 1
ATOM 3400 C CA . ASP A 1 435 ? 16.906 -8.680 -3.509 1.00 98.50 435 ASP A CA 1
ATOM 3401 C C . ASP A 1 435 ? 15.617 -8.589 -4.346 1.00 98.50 435 ASP A C 1
ATOM 3403 O O . ASP A 1 435 ? 15.016 -9.613 -4.695 1.00 98.50 435 ASP A O 1
ATOM 3407 N N . ILE A 1 436 ? 15.216 -7.369 -4.729 1.00 98.81 436 ILE A N 1
ATOM 3408 C CA . ILE A 1 436 ? 14.106 -7.127 -5.665 1.00 98.81 436 ILE A CA 1
ATOM 3409 C C . ILE A 1 436 ? 14.404 -7.795 -7.021 1.00 98.81 436 ILE A C 1
ATOM 3411 O O . ILE A 1 436 ? 13.527 -8.423 -7.629 1.00 98.81 436 ILE A O 1
ATOM 3415 N N . GLY A 1 437 ? 15.664 -7.750 -7.467 1.00 98.50 437 GLY A N 1
ATOM 3416 C CA . GLY A 1 437 ? 16.167 -8.455 -8.651 1.00 98.50 437 GLY A CA 1
ATOM 3417 C C . GLY A 1 437 ? 16.563 -7.555 -9.823 1.00 98.50 437 GLY A C 1
ATOM 3418 O O . GLY A 1 437 ? 16.616 -8.039 -10.961 1.00 98.50 437 GLY A O 1
ATOM 3419 N N . TYR A 1 438 ? 16.814 -6.267 -9.560 1.00 98.69 438 TYR A N 1
ATOM 3420 C CA . TYR A 1 438 ? 17.434 -5.333 -10.504 1.00 98.69 438 TYR A CA 1
ATOM 3421 C C . TYR A 1 438 ? 18.956 -5.382 -10.367 1.00 98.69 438 TYR A C 1
ATOM 3423 O O . TYR A 1 438 ? 19.561 -4.709 -9.535 1.00 98.69 438 TYR A O 1
ATOM 3431 N N . ASP A 1 439 ? 19.571 -6.222 -11.186 1.00 98.19 439 ASP A N 1
ATOM 3432 C CA . ASP A 1 439 ? 20.977 -6.619 -11.106 1.00 98.19 439 ASP A CA 1
ATOM 3433 C C . ASP A 1 439 ? 21.710 -6.494 -12.447 1.00 98.19 439 ASP A C 1
ATOM 3435 O O . ASP A 1 439 ? 22.829 -6.986 -12.572 1.00 98.19 439 ASP A O 1
ATOM 3439 N N . ASP A 1 440 ? 21.101 -5.874 -13.455 1.00 98.00 440 ASP A N 1
ATOM 3440 C CA . ASP A 1 440 ? 21.727 -5.712 -14.759 1.00 98.00 440 ASP A CA 1
ATOM 3441 C C . ASP A 1 440 ? 21.062 -4.596 -15.568 1.00 98.00 440 ASP A C 1
ATOM 3443 O O . ASP A 1 440 ? 19.845 -4.401 -15.531 1.00 98.00 440 ASP A O 1
ATOM 3447 N N . SER A 1 441 ? 21.868 -3.884 -16.354 1.00 94.56 441 SER A N 1
ATOM 3448 C CA . SER A 1 441 ? 21.394 -2.801 -17.220 1.00 94.56 441 SER A CA 1
ATOM 3449 C C . SER A 1 441 ? 20.336 -3.251 -18.242 1.00 94.56 441 SER A C 1
ATOM 3451 O O . SER A 1 441 ? 19.444 -2.467 -18.566 1.00 94.56 441 SER A O 1
ATOM 3453 N N . SER A 1 442 ? 20.344 -4.521 -18.675 1.00 95.56 442 SER A N 1
ATOM 3454 C CA . SER A 1 442 ? 19.313 -5.107 -19.550 1.00 95.56 442 SER A CA 1
ATOM 3455 C C . SER A 1 442 ? 17.921 -5.165 -18.912 1.00 95.56 442 SER A C 1
ATOM 3457 O O . SER A 1 442 ? 16.921 -5.307 -19.616 1.00 95.56 442 SER A O 1
ATOM 3459 N N . LYS A 1 443 ? 17.827 -5.034 -17.583 1.00 97.75 443 LYS A N 1
ATOM 3460 C CA . LYS A 1 443 ? 16.557 -4.938 -16.847 1.00 97.75 443 LYS A CA 1
ATOM 3461 C C . LYS A 1 443 ? 16.081 -3.489 -16.681 1.00 97.75 443 LYS A C 1
ATOM 3463 O O . LYS A 1 443 ? 15.000 -3.271 -16.141 1.00 97.75 443 LYS A O 1
ATOM 3468 N N . GLY A 1 444 ? 16.866 -2.508 -17.132 1.00 95.69 444 GLY A N 1
ATOM 3469 C CA . GLY A 1 444 ? 16.592 -1.073 -16.999 1.00 95.69 444 GLY A CA 1
ATOM 3470 C C . GLY A 1 444 ? 17.082 -0.449 -15.686 1.00 95.69 444 GLY A C 1
ATOM 3471 O O . GLY A 1 444 ? 17.018 0.772 -15.533 1.00 95.69 444 GLY A O 1
ATOM 3472 N N . PHE A 1 445 ? 17.591 -1.254 -14.746 1.00 98.06 445 PHE A N 1
ATOM 3473 C CA . PHE A 1 445 ? 18.138 -0.795 -13.469 1.00 98.06 445 PHE A CA 1
ATOM 3474 C C . PHE A 1 445 ? 19.081 -1.847 -12.864 1.00 98.06 445 PHE A C 1
ATOM 3476 O O . PHE A 1 445 ? 18.833 -3.046 -12.989 1.00 98.06 445 PHE A O 1
ATOM 3483 N N . ASP A 1 446 ? 20.148 -1.405 -12.195 1.00 97.56 446 ASP A N 1
ATOM 3484 C CA . ASP A 1 446 ? 21.175 -2.283 -11.626 1.00 97.56 446 ASP A CA 1
ATOM 3485 C C . ASP A 1 446 ? 21.711 -1.732 -10.299 1.00 97.56 446 ASP A C 1
ATOM 3487 O O . ASP A 1 446 ? 22.280 -0.638 -10.246 1.00 97.56 446 ASP A O 1
ATOM 3491 N N . TYR A 1 447 ? 21.585 -2.530 -9.235 1.00 98.62 447 TYR A N 1
ATOM 3492 C CA . TYR A 1 447 ? 22.066 -2.181 -7.898 1.00 98.62 447 TYR A CA 1
ATOM 3493 C C . TYR A 1 447 ? 23.576 -1.905 -7.834 1.00 98.62 447 TYR A C 1
ATOM 3495 O O . TYR A 1 447 ? 24.027 -1.216 -6.920 1.00 98.62 447 TYR A O 1
ATOM 3503 N N . LYS A 1 448 ? 24.385 -2.442 -8.759 1.00 97.81 448 LYS A N 1
ATOM 3504 C CA . LYS A 1 448 ? 25.848 -2.252 -8.749 1.00 97.81 448 LYS A CA 1
ATOM 3505 C C . LYS A 1 448 ? 26.258 -0.875 -9.255 1.00 97.81 448 LYS A C 1
ATOM 3507 O O . LYS A 1 448 ? 27.265 -0.339 -8.806 1.00 97.81 448 LYS A O 1
ATOM 3512 N N . THR A 1 449 ? 25.493 -0.317 -10.189 1.00 94.88 449 THR A N 1
ATOM 3513 C CA . THR A 1 449 ? 25.902 0.851 -10.982 1.00 94.88 449 THR A CA 1
ATOM 3514 C C . THR A 1 449 ? 25.003 2.068 -10.790 1.00 94.88 449 THR A C 1
ATOM 3516 O O . THR A 1 449 ? 25.384 3.163 -11.197 1.00 94.88 449 THR A O 1
ATOM 3519 N N . CYS A 1 450 ? 23.839 1.926 -10.141 1.00 94.62 450 CYS A N 1
ATOM 3520 C CA . CYS A 1 450 ? 22.964 3.065 -9.876 1.00 94.62 450 CYS A CA 1
ATOM 3521 C C . CYS A 1 450 ? 23.628 4.111 -8.963 1.00 94.62 450 CYS A C 1
ATOM 3523 O O . CYS A 1 450 ? 24.361 3.781 -8.018 1.00 94.62 450 CYS A O 1
ATOM 3525 N N . ASN A 1 451 ? 23.321 5.380 -9.233 1.00 94.88 451 ASN A N 1
ATOM 3526 C CA . ASN A 1 451 ? 23.647 6.503 -8.368 1.00 94.88 451 ASN A CA 1
ATOM 3527 C C . ASN A 1 451 ? 22.757 6.474 -7.119 1.00 94.88 451 ASN A C 1
ATOM 3529 O O . ASN A 1 451 ? 21.562 6.186 -7.213 1.00 94.88 451 ASN A O 1
ATOM 3533 N N . ILE A 1 452 ? 23.338 6.792 -5.966 1.00 97.62 452 ILE A N 1
ATOM 3534 C CA . ILE A 1 452 ? 22.637 6.882 -4.685 1.00 97.62 452 ILE A CA 1
ATOM 3535 C C . ILE A 1 452 ? 22.965 8.242 -4.080 1.00 97.62 452 ILE A C 1
ATOM 3537 O O . ILE A 1 452 ? 24.120 8.517 -3.755 1.00 97.62 452 ILE A O 1
ATOM 3541 N N . LEU A 1 453 ? 21.937 9.072 -3.939 1.00 94.38 453 LEU A N 1
ATOM 3542 C CA . LEU A 1 453 ? 21.990 10.378 -3.297 1.00 94.38 453 LEU A CA 1
ATOM 3543 C C . LEU A 1 453 ? 21.354 10.273 -1.911 1.00 94.38 453 LEU A C 1
ATOM 3545 O O . LEU A 1 453 ? 20.285 9.686 -1.767 1.00 94.38 453 LEU A O 1
ATOM 3549 N N . VAL A 1 454 ? 22.011 10.843 -0.905 1.00 97.62 454 VAL A N 1
ATOM 3550 C CA . VAL A 1 454 ? 21.543 10.840 0.486 1.00 97.62 454 VAL A CA 1
ATOM 3551 C C . VAL A 1 454 ? 21.430 12.288 0.945 1.00 97.62 454 VAL A C 1
ATOM 3553 O O . VAL A 1 454 ? 22.425 13.010 0.949 1.00 97.62 454 VAL A O 1
ATOM 3556 N N . ALA A 1 455 ? 20.221 12.703 1.306 1.00 97.25 455 ALA A N 1
ATOM 3557 C CA . ALA A 1 455 ? 19.891 14.029 1.819 1.00 97.25 455 ALA A CA 1
ATOM 3558 C C . ALA A 1 455 ? 19.071 13.887 3.113 1.00 97.25 455 ALA A C 1
ATOM 3560 O O . ALA A 1 455 ? 17.909 14.278 3.171 1.00 97.25 455 ALA A O 1
ATOM 3561 N N . ILE A 1 456 ? 19.679 13.241 4.111 1.00 98.06 456 ILE A N 1
ATOM 3562 C CA . ILE A 1 456 ? 19.079 12.973 5.421 1.00 98.06 456 ILE A CA 1
ATOM 3563 C C . ILE A 1 456 ? 19.590 13.999 6.431 1.00 98.06 456 ILE A C 1
ATOM 3565 O O . ILE A 1 456 ? 20.802 14.175 6.574 1.00 98.06 456 ILE A O 1
ATOM 3569 N N . GLU A 1 457 ? 18.670 14.637 7.145 1.00 97.25 457 GLU A N 1
ATOM 3570 C CA . GLU A 1 457 ? 18.955 15.549 8.255 1.00 97.25 457 GLU A CA 1
ATOM 3571 C C . GLU A 1 457 ? 18.434 14.973 9.581 1.00 97.25 457 GLU A C 1
ATOM 3573 O O . GLU A 1 457 ? 17.899 13.867 9.634 1.00 97.25 457 GLU A O 1
ATOM 3578 N N . GLN A 1 458 ? 18.647 15.691 10.682 1.00 96.75 458 GLN A N 1
ATOM 3579 C CA . GLN A 1 458 ? 18.076 15.318 11.978 1.00 96.75 458 GLN A CA 1
ATOM 3580 C C . GLN A 1 458 ? 16.589 15.679 12.025 1.00 96.75 458 GLN A C 1
ATOM 3582 O O . GLN A 1 458 ? 16.159 16.634 11.378 1.00 96.75 458 GLN A O 1
ATOM 3587 N N . GLN A 1 459 ? 15.818 14.967 12.850 1.00 97.19 459 GLN A N 1
ATOM 3588 C CA . GLN A 1 459 ? 14.464 15.391 13.193 1.00 97.19 459 GLN A CA 1
ATOM 3589 C C . GLN A 1 459 ? 14.494 16.806 13.780 1.00 97.19 459 GLN A C 1
ATOM 3591 O O . GLN A 1 459 ? 15.377 17.145 14.572 1.00 97.19 459 GLN A O 1
ATOM 3596 N N . SER A 1 460 ? 13.509 17.630 13.411 1.00 97.25 460 SER A N 1
ATOM 3597 C CA . SER A 1 460 ? 13.359 18.965 13.989 1.00 97.25 460 SER A CA 1
ATOM 3598 C C . SER A 1 460 ? 13.277 18.889 15.523 1.00 97.25 460 SER A C 1
ATOM 3600 O O . SER A 1 460 ? 12.408 18.178 16.044 1.00 97.25 460 SER A O 1
ATOM 3602 N N . PRO A 1 461 ? 14.110 19.648 16.262 1.00 95.19 461 PRO A N 1
ATOM 3603 C CA . PRO A 1 461 ? 14.002 19.744 17.715 1.00 95.19 461 PRO A CA 1
ATOM 3604 C C . PRO A 1 461 ? 12.629 20.240 18.190 1.00 95.19 461 PRO A C 1
ATOM 3606 O O . PRO A 1 461 ? 12.174 19.819 19.250 1.00 95.19 461 PRO A O 1
ATOM 3609 N N . ASP A 1 462 ? 11.948 21.071 17.390 1.00 93.75 462 ASP A N 1
ATOM 3610 C CA . ASP A 1 462 ? 10.610 21.598 17.701 1.00 93.75 462 ASP A CA 1
ATOM 3611 C C . ASP A 1 462 ? 9.540 20.497 17.682 1.00 93.75 462 ASP A C 1
ATOM 3613 O O . ASP A 1 462 ? 8.598 20.534 18.476 1.00 93.75 462 ASP A O 1
ATOM 3617 N N . ILE A 1 463 ? 9.709 19.503 16.799 1.00 92.19 463 ILE A N 1
ATOM 3618 C CA . ILE A 1 463 ? 8.870 18.300 16.772 1.00 92.19 463 ILE A CA 1
ATOM 3619 C C . ILE A 1 463 ? 9.237 17.427 17.967 1.00 92.19 463 ILE A C 1
ATOM 3621 O O . ILE A 1 463 ? 8.365 17.090 18.757 1.00 92.19 463 ILE A O 1
ATOM 3625 N N . ALA A 1 464 ? 10.523 17.107 18.139 1.00 92.81 464 ALA A N 1
ATOM 3626 C CA . ALA A 1 464 ? 10.981 16.185 19.176 1.00 92.81 464 ALA A CA 1
ATOM 3627 C C . ALA A 1 464 ? 10.515 16.594 20.587 1.00 92.81 464 ALA A C 1
ATOM 3629 O O . ALA A 1 464 ? 9.970 15.766 21.314 1.00 92.81 464 ALA A O 1
ATOM 3630 N N . GLN A 1 465 ? 10.649 17.876 20.944 1.00 91.00 465 GLN A N 1
ATOM 3631 C CA . GLN A 1 465 ? 10.216 18.388 22.252 1.00 91.00 465 GLN A CA 1
ATOM 3632 C C . GLN A 1 465 ? 8.694 18.351 22.462 1.00 91.00 465 GLN A C 1
ATOM 3634 O O . GLN A 1 465 ? 8.244 18.354 23.600 1.00 91.00 465 GLN A O 1
ATOM 3639 N N . GLY A 1 466 ? 7.900 18.310 21.386 1.00 87.94 466 GLY A N 1
ATOM 3640 C CA . GLY A 1 466 ? 6.442 18.201 21.464 1.00 87.94 466 GLY A CA 1
ATOM 3641 C C . GLY A 1 466 ? 5.928 16.769 21.644 1.00 87.94 466 GLY A C 1
ATOM 3642 O O . GLY A 1 466 ? 4.755 16.590 21.964 1.00 87.94 466 GLY A O 1
ATOM 3643 N N . LEU A 1 467 ? 6.776 15.757 21.424 1.00 88.88 467 LEU A N 1
ATOM 3644 C CA . LEU A 1 467 ? 6.397 14.341 21.507 1.00 88.88 467 LEU A CA 1
ATOM 3645 C C . LEU A 1 467 ? 6.792 13.692 22.835 1.00 88.88 467 LEU A C 1
ATOM 3647 O O . LEU A 1 467 ? 6.099 12.781 23.287 1.00 88.88 467 LEU A O 1
ATOM 3651 N N . ASP A 1 468 ? 7.909 14.125 23.424 1.00 85.00 468 ASP A N 1
ATOM 3652 C CA . ASP A 1 468 ? 8.490 13.497 24.608 1.00 85.00 468 ASP A CA 1
ATOM 3653 C C . ASP A 1 468 ? 7.874 14.031 25.908 1.00 85.00 468 ASP A C 1
ATOM 3655 O O . ASP A 1 468 ? 8.134 15.159 26.328 1.00 85.00 468 ASP A O 1
ATOM 3659 N N . HIS A 1 469 ? 7.092 13.177 26.571 1.00 81.12 469 HIS A N 1
ATOM 3660 C CA . HIS A 1 469 ? 6.473 13.446 27.874 1.00 81.12 469 HIS A CA 1
ATOM 3661 C C . HIS A 1 469 ? 7.086 12.594 29.001 1.00 81.12 469 HIS A C 1
ATOM 3663 O O . HIS A 1 469 ? 6.454 12.334 30.024 1.00 81.12 469 HIS A O 1
ATOM 3669 N N . GLY A 1 470 ? 8.328 12.126 28.826 1.00 81.81 470 GLY A N 1
ATOM 3670 C CA . GLY A 1 470 ? 9.124 11.456 29.861 1.00 81.81 470 GLY A CA 1
ATOM 3671 C C . GLY A 1 470 ? 8.922 9.942 29.987 1.00 81.81 470 GLY A C 1
ATOM 3672 O O . GLY A 1 470 ? 9.742 9.271 30.615 1.00 81.81 470 GLY A O 1
ATOM 3673 N N . SER A 1 471 ? 7.884 9.374 29.370 1.00 87.88 471 SER A N 1
ATOM 3674 C CA . SER A 1 471 ? 7.716 7.921 29.230 1.00 87.88 471 SER A CA 1
ATOM 3675 C C . SER A 1 471 ? 7.303 7.543 27.807 1.00 87.88 471 SER A C 1
ATOM 3677 O O . SER A 1 471 ? 6.864 8.391 27.027 1.00 87.88 471 SER A O 1
ATOM 3679 N N . LEU A 1 472 ? 7.470 6.266 27.447 1.00 87.81 472 LEU A N 1
ATOM 3680 C CA . LEU A 1 472 ? 7.054 5.789 26.129 1.00 87.81 472 LEU A CA 1
ATOM 3681 C C . LEU A 1 472 ? 5.528 5.807 26.006 1.00 87.81 472 LEU A C 1
ATOM 3683 O O . LEU A 1 472 ? 5.032 6.243 24.983 1.00 87.81 472 LEU A O 1
ATOM 3687 N N . GLU A 1 473 ? 4.792 5.373 27.030 1.00 91.25 473 GLU A N 1
ATOM 3688 C CA . GLU A 1 473 ? 3.323 5.316 27.027 1.00 91.25 473 GLU A CA 1
ATOM 3689 C C . GLU A 1 473 ? 2.659 6.679 26.833 1.00 91.25 473 GLU A C 1
ATOM 3691 O O . GLU A 1 473 ? 1.658 6.768 26.126 1.00 91.25 473 GLU A O 1
ATOM 3696 N N . GLU A 1 474 ? 3.238 7.727 27.419 1.00 91.81 474 GLU A N 1
ATOM 3697 C CA . GLU A 1 474 ? 2.723 9.095 27.312 1.00 91.81 474 GLU A CA 1
ATOM 3698 C C . GLU A 1 474 ? 3.257 9.845 26.084 1.00 91.81 474 GLU A C 1
ATOM 3700 O O . GLU A 1 474 ? 2.956 11.025 25.925 1.00 91.81 474 GLU A O 1
ATOM 3705 N N . HIS A 1 475 ? 4.048 9.207 25.208 1.00 90.69 475 HIS A N 1
ATOM 3706 C CA . HIS A 1 475 ? 4.515 9.878 23.994 1.00 90.69 475 HIS A CA 1
ATOM 3707 C C . HIS A 1 475 ? 3.334 10.348 23.144 1.00 90.69 475 HIS A C 1
ATOM 3709 O O . HIS A 1 475 ? 2.430 9.577 22.805 1.00 90.69 475 HIS A O 1
ATOM 3715 N N . GLY A 1 476 ? 3.392 11.619 22.753 1.00 91.88 476 GLY A N 1
ATOM 3716 C CA . GLY A 1 476 ? 2.413 12.210 21.858 1.00 91.88 476 GLY A CA 1
ATOM 3717 C C . GLY A 1 476 ? 2.461 11.583 20.465 1.00 91.88 476 GLY A C 1
ATOM 3718 O O . GLY A 1 476 ? 3.498 11.072 20.030 1.00 91.88 476 GLY A O 1
ATOM 3719 N N . ALA A 1 477 ? 1.350 11.652 19.730 1.00 93.75 477 ALA A N 1
ATOM 3720 C CA . ALA A 1 477 ? 1.347 11.282 18.320 1.00 93.75 477 ALA A CA 1
ATOM 3721 C C . ALA A 1 477 ? 2.351 12.134 17.530 1.00 93.75 477 ALA A C 1
ATOM 3723 O O . ALA A 1 477 ? 2.417 13.351 17.705 1.00 93.75 477 ALA A O 1
ATOM 3724 N N . GLY A 1 478 ? 3.123 11.483 16.653 1.00 92.00 478 GLY A N 1
ATOM 3725 C CA . GLY A 1 478 ? 4.192 12.116 15.870 1.00 92.00 478 GLY A CA 1
ATOM 3726 C C . GLY A 1 478 ? 3.718 13.213 14.914 1.00 92.00 478 GLY A C 1
ATOM 3727 O O . GLY A 1 478 ? 4.507 14.079 14.548 1.00 92.00 478 GLY A O 1
ATOM 3728 N N . ASP A 1 479 ? 2.440 13.179 14.535 1.00 94.50 479 ASP A N 1
ATOM 3729 C CA . ASP A 1 479 ? 1.765 14.180 13.715 1.00 94.50 479 ASP A CA 1
ATOM 3730 C C . ASP A 1 479 ? 0.245 14.112 13.964 1.00 94.50 479 ASP A C 1
ATOM 3732 O O . ASP A 1 479 ? -0.262 13.173 14.588 1.00 94.50 479 ASP A O 1
ATOM 3736 N N . GLN A 1 480 ? -0.499 15.092 13.456 1.00 92.75 480 GLN A N 1
ATOM 3737 C CA . GLN A 1 480 ? -1.939 14.968 13.280 1.00 92.75 480 GLN A CA 1
ATOM 3738 C C . GLN A 1 480 ? -2.271 14.006 12.132 1.00 92.75 480 GLN A C 1
ATOM 3740 O O . GLN A 1 480 ? -1.550 13.910 11.141 1.00 92.75 480 GLN A O 1
ATOM 3745 N N . GLY A 1 481 ? -3.408 13.320 12.210 1.00 92.81 481 GLY A N 1
ATOM 3746 C CA . GLY A 1 481 ? -3.789 12.407 11.137 1.00 92.81 481 GLY A CA 1
ATOM 3747 C C . GLY A 1 481 ? -5.084 11.661 11.383 1.00 92.81 481 GLY A C 1
ATOM 3748 O O . GLY A 1 481 ? -5.658 11.727 12.469 1.00 92.81 481 GLY A O 1
ATOM 3749 N N . ILE A 1 482 ? -5.534 10.961 10.341 1.00 94.06 482 ILE A N 1
ATOM 3750 C CA . ILE A 1 482 ? -6.720 10.106 10.349 1.00 94.06 482 ILE A CA 1
ATOM 3751 C C . ILE A 1 482 ? -6.336 8.743 9.766 1.00 94.06 482 ILE A C 1
ATOM 3753 O O . ILE A 1 482 ? -5.723 8.671 8.700 1.00 94.06 482 ILE A O 1
ATOM 3757 N N . MET A 1 483 ? -6.729 7.671 10.449 1.00 93.69 483 MET A N 1
ATOM 3758 C CA . MET A 1 483 ? -6.427 6.279 10.102 1.00 93.69 483 MET A CA 1
ATOM 3759 C C . MET A 1 483 ? -7.728 5.462 10.096 1.00 93.69 483 MET A C 1
ATOM 3761 O O . MET A 1 483 ? -8.673 5.830 10.790 1.00 93.69 483 MET A O 1
ATOM 3765 N N . PHE A 1 484 ? -7.807 4.381 9.309 1.00 94.19 484 PHE A N 1
ATOM 3766 C CA . PHE A 1 484 ? -9.059 3.630 9.097 1.00 94.19 484 PHE A CA 1
ATOM 3767 C C . PHE A 1 484 ? -8.905 2.103 9.096 1.00 94.19 484 PHE A C 1
ATOM 3769 O O . PHE A 1 484 ? -8.615 1.520 8.055 1.00 94.19 484 PHE A O 1
ATOM 3776 N N . GLY A 1 485 ? -9.170 1.405 10.187 1.00 94.94 485 GLY A N 1
ATOM 3777 C CA . GLY A 1 485 ? -9.208 -0.052 10.181 1.00 94.94 485 GLY A CA 1
ATOM 3778 C C . GLY A 1 485 ? -10.358 -0.609 9.365 1.00 94.94 485 GLY A C 1
ATOM 3779 O O . GLY A 1 485 ? -11.476 -0.127 9.475 1.00 94.94 485 GLY A O 1
ATOM 3780 N N . TYR A 1 486 ? -10.107 -1.655 8.584 1.00 96.56 486 TYR A N 1
ATOM 3781 C CA . TYR A 1 486 ? -11.152 -2.394 7.880 1.00 96.56 486 TYR A CA 1
ATOM 3782 C C . TYR A 1 486 ? -10.981 -3.903 8.062 1.00 96.56 486 TYR A C 1
ATOM 3784 O O . TYR A 1 486 ? -9.857 -4.402 8.129 1.00 96.56 486 TYR A O 1
ATOM 3792 N N . ALA A 1 487 ? -12.102 -4.612 8.174 1.00 97.12 487 ALA A N 1
ATOM 3793 C CA . ALA A 1 487 ? -12.160 -6.067 8.165 1.00 97.12 487 ALA A CA 1
ATOM 3794 C C . ALA A 1 487 ? -13.487 -6.541 7.558 1.00 97.12 487 ALA A C 1
ATOM 3796 O O . ALA A 1 487 ? -14.518 -5.877 7.692 1.00 97.12 487 ALA A O 1
ATOM 3797 N N . THR A 1 488 ? -13.451 -7.698 6.902 1.00 97.19 488 THR A N 1
ATOM 3798 C CA . THR A 1 488 ? -14.592 -8.337 6.227 1.00 97.19 488 THR A CA 1
ATOM 3799 C C . THR A 1 488 ? -14.488 -9.850 6.388 1.00 97.19 488 THR A C 1
ATOM 3801 O O . THR A 1 488 ? -13.387 -10.385 6.349 1.00 97.19 488 THR A O 1
ATOM 3804 N N . ASP A 1 489 ? -15.605 -10.548 6.573 1.00 97.06 489 ASP A N 1
ATOM 3805 C CA . ASP A 1 489 ? -15.641 -12.009 6.717 1.00 97.06 489 ASP A CA 1
ATOM 3806 C C . ASP A 1 489 ? -15.577 -12.777 5.384 1.00 97.06 489 ASP A C 1
ATOM 3808 O O . ASP A 1 489 ? -15.691 -14.001 5.366 1.00 97.06 489 ASP A O 1
ATOM 3812 N N . GLU A 1 490 ? -15.368 -12.083 4.261 1.00 96.69 490 GLU A N 1
ATOM 3813 C CA . GLU A 1 490 ? -15.359 -12.702 2.930 1.00 96.69 490 GLU A CA 1
ATOM 3814 C C . GLU A 1 490 ? -14.150 -13.617 2.656 1.00 96.69 490 GLU A C 1
ATOM 3816 O O . GLU A 1 490 ? -14.177 -14.398 1.702 1.00 96.69 490 GLU A O 1
ATOM 3821 N N . THR A 1 491 ? -13.093 -13.536 3.472 1.00 97.12 491 THR A N 1
ATOM 3822 C CA . THR A 1 491 ? -11.929 -14.438 3.434 1.00 97.12 491 THR A CA 1
ATOM 3823 C C . THR A 1 491 ? -11.508 -14.863 4.838 1.00 97.12 491 THR A C 1
ATOM 3825 O O . THR A 1 491 ? -11.819 -14.195 5.822 1.00 97.12 491 THR A O 1
ATOM 3828 N N . GLU A 1 492 ? -10.753 -15.960 4.938 1.00 95.06 492 GLU A N 1
ATOM 3829 C CA . GLU A 1 492 ? -10.185 -16.435 6.208 1.00 95.06 492 GLU A CA 1
ATOM 3830 C C . GLU A 1 492 ? -9.227 -15.405 6.826 1.00 95.06 492 GLU A C 1
ATOM 3832 O O . GLU A 1 492 ? -9.194 -15.214 8.041 1.00 95.06 492 GLU A O 1
ATOM 3837 N N . GLU A 1 493 ? -8.482 -14.684 5.986 1.00 95.25 493 GLU A N 1
ATOM 3838 C CA . GLU A 1 493 ? -7.564 -13.631 6.413 1.00 95.25 493 GLU A CA 1
ATOM 3839 C C . GLU A 1 493 ? -8.286 -12.363 6.922 1.00 95.25 493 GLU A C 1
ATOM 3841 O O . GLU A 1 493 ? -7.638 -11.461 7.457 1.00 95.25 493 GLU A O 1
ATOM 3846 N N . LEU A 1 494 ? -9.620 -12.316 6.817 1.00 97.19 494 LEU A N 1
ATOM 3847 C CA . LEU A 1 494 ? -10.502 -11.182 7.115 1.00 97.19 494 LEU A CA 1
ATOM 3848 C C . LEU A 1 494 ? -10.242 -9.935 6.249 1.00 97.19 494 LEU A C 1
ATOM 3850 O O . LEU A 1 494 ? -10.417 -8.792 6.684 1.00 97.19 494 LEU A O 1
ATOM 3854 N N . MET A 1 495 ? -9.818 -10.176 5.007 1.00 97.31 495 MET A N 1
ATOM 3855 C CA . MET A 1 495 ? -9.437 -9.179 4.006 1.00 97.31 495 MET A CA 1
ATOM 3856 C C . MET A 1 495 ? -10.314 -9.270 2.748 1.00 97.31 495 MET A C 1
ATOM 3858 O O . MET A 1 495 ? -10.845 -10.341 2.447 1.00 97.31 495 MET A O 1
ATOM 3862 N N . PRO A 1 496 ? -10.440 -8.195 1.949 1.00 98.06 496 PRO A N 1
ATOM 3863 C CA . PRO A 1 496 ? -11.160 -8.280 0.686 1.00 98.06 496 PRO A CA 1
ATOM 3864 C C . PRO A 1 496 ? -10.504 -9.249 -0.305 1.00 98.06 496 PRO A C 1
ATOM 3866 O O . PRO A 1 496 ? -9.297 -9.187 -0.562 1.00 98.06 496 PRO A O 1
ATOM 3869 N N . LEU A 1 497 ? -11.300 -10.110 -0.937 1.00 98.62 497 LEU A N 1
ATOM 3870 C CA . LEU A 1 497 ? -10.803 -11.109 -1.880 1.00 98.62 497 LEU A CA 1
ATOM 3871 C C . LEU A 1 497 ? -10.149 -10.462 -3.114 1.00 98.62 497 LEU A C 1
ATOM 3873 O O . LEU A 1 497 ? -9.174 -11.000 -3.644 1.00 98.62 497 LEU A O 1
ATOM 3877 N N . THR A 1 498 ? -10.626 -9.287 -3.549 1.00 98.75 498 THR A N 1
ATOM 3878 C CA . THR A 1 498 ? -10.048 -8.542 -4.683 1.00 98.75 498 THR A CA 1
ATOM 3879 C C . THR A 1 498 ? -8.568 -8.220 -4.474 1.00 98.75 498 THR A C 1
ATOM 3881 O O . THR A 1 498 ? -7.748 -8.521 -5.345 1.00 98.75 498 THR A O 1
ATOM 3884 N N . ILE A 1 499 ? -8.206 -7.632 -3.326 1.00 98.62 499 ILE A N 1
ATOM 3885 C CA . ILE A 1 499 ? -6.822 -7.225 -3.043 1.00 98.62 499 ILE A CA 1
ATOM 3886 C C . ILE A 1 499 ? -5.936 -8.441 -2.752 1.00 98.62 499 ILE A C 1
ATOM 3888 O O . ILE A 1 499 ? -4.817 -8.522 -3.260 1.00 98.62 499 ILE A O 1
ATOM 3892 N N . MET A 1 500 ? -6.475 -9.449 -2.057 1.00 98.44 500 MET A N 1
ATOM 3893 C CA . MET A 1 500 ? -5.763 -10.696 -1.772 1.00 98.44 500 MET A CA 1
ATOM 3894 C C . MET A 1 500 ? -5.358 -11.434 -3.052 1.00 98.44 500 MET A C 1
ATOM 3896 O O . MET A 1 500 ? -4.208 -11.857 -3.188 1.00 98.44 500 MET A O 1
ATOM 3900 N N . LEU A 1 501 ? -6.265 -11.565 -4.027 1.00 98.81 501 LEU A N 1
ATOM 3901 C CA . LEU A 1 501 ? -5.932 -12.180 -5.315 1.00 98.81 501 LEU A CA 1
ATOM 3902 C C . LEU A 1 501 ? -4.932 -11.330 -6.109 1.00 98.81 501 LEU A C 1
ATOM 3904 O O . LEU A 1 501 ? -3.995 -11.883 -6.687 1.00 98.81 501 LEU A O 1
ATOM 3908 N N . ALA A 1 502 ? -5.074 -10.000 -6.108 1.00 98.88 502 ALA A N 1
ATOM 3909 C CA . ALA A 1 502 ? -4.131 -9.111 -6.785 1.00 98.88 502 ALA A CA 1
ATOM 3910 C C . ALA A 1 502 ? -2.700 -9.256 -6.221 1.00 98.88 502 ALA A C 1
ATOM 3912 O O . ALA A 1 502 ? -1.750 -9.408 -6.999 1.00 98.88 502 ALA A O 1
ATOM 3913 N N . HIS A 1 503 ? -2.539 -9.299 -4.892 1.00 98.81 503 HIS A N 1
ATOM 3914 C CA . HIS A 1 503 ? -1.260 -9.575 -4.227 1.00 98.81 503 HIS A CA 1
ATOM 3915 C C . HIS A 1 503 ? -0.696 -10.947 -4.596 1.00 98.81 503 HIS A C 1
ATOM 3917 O O . HIS A 1 503 ? 0.449 -11.042 -5.048 1.00 98.81 503 HIS A O 1
ATOM 3923 N N . LYS A 1 504 ? -1.509 -12.006 -4.461 1.00 98.81 504 LYS A N 1
ATOM 3924 C CA . LYS A 1 504 ? -1.092 -13.393 -4.729 1.00 98.81 504 LYS A CA 1
ATOM 3925 C C . LYS A 1 504 ? -0.620 -13.575 -6.182 1.00 98.81 504 LYS A C 1
ATOM 3927 O O . LYS A 1 504 ? 0.341 -14.306 -6.417 1.00 98.81 504 LYS A O 1
ATOM 3932 N N . LEU A 1 505 ? -1.210 -12.862 -7.149 1.00 98.94 505 LEU A N 1
ATOM 3933 C CA . LEU A 1 505 ? -0.751 -12.864 -8.546 1.00 98.94 505 LEU A CA 1
ATOM 3934 C C . LEU A 1 505 ? 0.659 -12.264 -8.706 1.00 98.94 505 LEU A C 1
ATOM 3936 O O . LEU A 1 505 ? 1.497 -12.868 -9.379 1.00 98.94 505 LEU A O 1
ATOM 3940 N N . ASN A 1 506 ? 0.953 -11.116 -8.082 1.00 98.88 506 ASN A N 1
ATOM 3941 C CA . ASN A 1 506 ? 2.300 -10.525 -8.136 1.00 98.88 506 ASN A CA 1
ATOM 3942 C C . ASN A 1 506 ? 3.334 -11.401 -7.417 1.00 98.88 506 ASN A C 1
ATOM 3944 O O . ASN A 1 506 ? 4.418 -11.636 -7.954 1.00 98.88 506 ASN A O 1
ATOM 3948 N N . ALA A 1 507 ? 2.985 -11.941 -6.245 1.00 98.69 507 ALA A N 1
ATOM 3949 C CA . ALA A 1 507 ? 3.862 -12.833 -5.492 1.00 98.69 507 ALA A CA 1
ATOM 3950 C C . ALA A 1 507 ? 4.208 -14.099 -6.299 1.00 98.69 507 ALA A C 1
ATOM 3952 O O . ALA A 1 507 ? 5.376 -14.485 -6.386 1.00 98.69 507 ALA A O 1
ATOM 3953 N N . ALA A 1 508 ? 3.224 -14.703 -6.974 1.00 98.81 508 ALA A N 1
ATOM 3954 C CA . ALA A 1 508 ? 3.450 -15.855 -7.845 1.00 98.81 508 ALA A CA 1
ATOM 3955 C C . ALA A 1 508 ? 4.381 -15.529 -9.026 1.00 98.81 508 ALA A C 1
ATOM 3957 O O . ALA A 1 508 ? 5.262 -16.329 -9.348 1.00 98.81 508 ALA A O 1
ATOM 3958 N N . MET A 1 509 ? 4.252 -14.346 -9.643 1.00 98.88 509 MET A N 1
ATOM 3959 C CA . MET A 1 509 ? 5.182 -13.901 -10.691 1.00 98.88 509 MET A CA 1
ATOM 3960 C C . MET A 1 509 ? 6.605 -13.715 -10.153 1.00 98.88 509 MET A C 1
ATOM 3962 O O . MET A 1 509 ? 7.566 -14.128 -10.804 1.00 98.88 509 MET A O 1
ATOM 3966 N N . ALA A 1 510 ? 6.769 -13.154 -8.952 1.00 98.75 510 ALA A N 1
ATOM 3967 C CA . ALA A 1 510 ? 8.081 -13.018 -8.324 1.00 98.75 510 ALA A CA 1
ATOM 3968 C C . ALA A 1 510 ? 8.726 -14.383 -8.025 1.00 98.75 510 ALA A C 1
ATOM 3970 O O . ALA A 1 510 ? 9.916 -14.568 -8.294 1.00 98.75 510 ALA A O 1
ATOM 3971 N N . VAL A 1 511 ? 7.948 -15.360 -7.544 1.00 98.69 511 VAL A N 1
ATOM 3972 C CA . VAL A 1 511 ? 8.411 -16.744 -7.346 1.00 98.69 511 VAL A CA 1
ATOM 3973 C C . VAL A 1 511 ? 8.815 -17.380 -8.678 1.00 98.69 511 VAL A C 1
ATOM 3975 O O . VAL A 1 511 ? 9.918 -17.915 -8.790 1.00 98.69 511 VAL A O 1
ATOM 3978 N N . ALA A 1 512 ? 7.979 -17.284 -9.714 1.00 98.69 512 ALA A N 1
ATOM 3979 C CA . ALA A 1 512 ? 8.275 -17.849 -11.033 1.00 98.69 512 ALA A CA 1
ATOM 3980 C C . ALA A 1 512 ? 9.529 -17.228 -11.675 1.00 98.69 512 ALA A C 1
ATOM 3982 O O . ALA A 1 512 ? 10.318 -17.930 -12.309 1.00 98.69 512 ALA A O 1
ATOM 3983 N N . ARG A 1 513 ? 9.750 -15.925 -11.459 1.00 98.56 513 ARG A N 1
ATOM 3984 C CA . ARG A 1 513 ? 10.964 -15.212 -11.872 1.00 98.56 513 ARG A CA 1
ATOM 3985 C C . ARG A 1 513 ? 12.203 -15.717 -11.130 1.00 98.56 513 ARG A C 1
ATOM 3987 O O . ARG A 1 513 ? 13.199 -16.040 -11.767 1.00 98.56 513 ARG A O 1
ATOM 3994 N N . ARG A 1 514 ? 12.154 -15.786 -9.794 1.00 98.12 514 ARG A N 1
ATOM 3995 C CA . ARG A 1 514 ? 13.298 -16.175 -8.943 1.00 98.12 514 ARG A CA 1
ATOM 3996 C C . ARG A 1 514 ? 13.692 -17.642 -9.105 1.00 98.12 514 ARG A C 1
ATOM 3998 O O . ARG A 1 514 ? 14.872 -17.960 -9.062 1.00 98.12 514 ARG A O 1
ATOM 4005 N N . THR A 1 515 ? 12.716 -18.522 -9.312 1.00 98.12 515 THR A N 1
ATOM 4006 C CA . THR A 1 515 ? 12.945 -19.959 -9.551 1.00 98.12 515 THR A CA 1
ATOM 4007 C C . THR A 1 515 ? 13.410 -20.265 -10.975 1.00 98.12 515 THR A C 1
ATOM 4009 O O . THR A 1 515 ? 13.810 -21.390 -11.256 1.00 98.12 515 THR A O 1
ATOM 4012 N N . GLY A 1 516 ? 13.339 -19.290 -11.889 1.00 97.56 516 GLY A N 1
ATOM 4013 C CA . GLY A 1 516 ? 13.634 -19.492 -13.306 1.00 97.56 516 GLY A CA 1
ATOM 4014 C C . GLY A 1 516 ? 12.538 -20.235 -14.075 1.00 97.56 516 GLY A C 1
ATOM 4015 O O . GLY A 1 516 ? 12.740 -20.546 -15.244 1.00 97.56 516 GLY A O 1
ATOM 4016 N N . ALA A 1 517 ? 11.372 -20.494 -13.468 1.00 98.00 517 ALA A N 1
ATOM 4017 C CA . ALA A 1 517 ? 10.230 -21.112 -14.148 1.00 98.00 517 ALA A CA 1
ATOM 4018 C C . ALA A 1 517 ? 9.677 -20.234 -15.288 1.00 98.00 517 ALA A C 1
ATOM 4020 O O . ALA A 1 517 ? 9.174 -20.754 -16.285 1.00 98.00 517 ALA A O 1
ATOM 4021 N N . LEU A 1 518 ? 9.781 -18.910 -15.129 1.00 98.31 518 LEU A N 1
ATOM 4022 C CA . LEU A 1 518 ? 9.492 -17.891 -16.140 1.00 98.31 518 LEU A CA 1
ATOM 4023 C C . LEU A 1 518 ? 10.673 -16.902 -16.199 1.00 98.31 518 LEU A C 1
ATOM 4025 O O . LEU A 1 518 ? 10.600 -15.810 -15.630 1.00 98.31 518 LEU A O 1
ATOM 4029 N N . PRO A 1 519 ? 11.795 -17.273 -16.845 1.00 97.56 519 PRO A N 1
ATOM 4030 C CA . PRO A 1 519 ? 13.063 -16.539 -16.740 1.00 97.56 519 PRO A CA 1
ATOM 4031 C C . PRO A 1 519 ? 13.052 -15.191 -17.478 1.00 97.56 519 PRO A C 1
ATOM 4033 O O . PRO A 1 519 ? 13.895 -14.327 -17.232 1.00 97.56 519 PRO A O 1
ATOM 4036 N N . TRP A 1 520 ? 12.084 -14.992 -18.374 1.00 98.19 520 TRP A N 1
ATOM 4037 C CA . TRP A 1 520 ? 11.868 -13.740 -19.095 1.00 98.19 520 TRP A CA 1
ATOM 4038 C C . TRP A 1 520 ? 11.164 -12.673 -18.245 1.00 98.19 520 TRP A C 1
ATOM 4040 O O . TRP A 1 520 ? 11.159 -11.508 -18.645 1.00 98.19 520 TRP A O 1
ATOM 4050 N N . LEU A 1 521 ? 10.585 -13.023 -17.088 1.00 98.56 521 LEU A N 1
ATOM 4051 C CA . LEU A 1 521 ? 9.973 -12.041 -16.191 1.00 98.56 521 LEU A CA 1
ATOM 4052 C C . LEU A 1 521 ? 11.024 -11.080 -15.635 1.00 98.56 521 LEU A C 1
ATOM 4054 O O . LEU A 1 521 ? 12.123 -11.471 -15.226 1.00 98.56 521 LEU A O 1
ATOM 4058 N N . ARG A 1 522 ? 10.656 -9.804 -15.560 1.00 98.75 522 ARG A N 1
ATOM 4059 C CA . ARG A 1 522 ? 11.426 -8.766 -14.871 1.00 98.75 522 ARG A CA 1
ATOM 4060 C C . ARG A 1 522 ? 10.667 -8.281 -13.624 1.00 98.75 522 ARG A C 1
ATOM 4062 O O . ARG A 1 522 ? 9.511 -8.659 -13.437 1.00 98.75 522 ARG A O 1
ATOM 4069 N N . PRO A 1 523 ? 11.321 -7.546 -12.704 1.00 98.75 523 PRO A N 1
ATOM 4070 C CA . PRO A 1 523 ? 10.734 -7.259 -11.393 1.00 98.75 523 PRO A CA 1
ATOM 4071 C C . PRO A 1 523 ? 9.471 -6.375 -11.406 1.00 98.75 523 PRO A C 1
ATOM 4073 O O . PRO A 1 523 ? 8.626 -6.537 -10.525 1.00 98.75 523 PRO A O 1
ATOM 4076 N N . ASP A 1 524 ? 9.330 -5.442 -12.355 1.00 98.88 524 ASP A N 1
ATOM 4077 C CA . ASP A 1 524 ? 8.167 -4.543 -12.423 1.00 98.88 524 ASP A CA 1
ATOM 4078 C C . ASP A 1 524 ? 6.908 -5.278 -12.906 1.00 98.88 524 ASP A C 1
ATOM 4080 O O . ASP A 1 524 ? 6.890 -5.920 -13.959 1.00 98.88 524 ASP A O 1
ATOM 4084 N N . SER A 1 525 ? 5.843 -5.216 -12.112 1.00 98.88 525 SER A N 1
ATOM 4085 C CA . SER A 1 525 ? 4.561 -5.843 -12.425 1.00 98.88 525 SER A CA 1
ATOM 4086 C C . SER A 1 525 ? 3.399 -5.137 -11.737 1.00 98.88 525 SER A C 1
ATOM 4088 O O . SER A 1 525 ? 3.551 -4.536 -10.674 1.00 98.88 525 SER A O 1
ATOM 4090 N N . LYS A 1 526 ? 2.231 -5.208 -12.375 1.00 98.88 526 LYS A N 1
ATOM 4091 C CA . LYS A 1 526 ? 0.948 -4.685 -11.909 1.00 98.88 526 LYS A CA 1
ATOM 4092 C C . LYS A 1 526 ? -0.134 -5.716 -12.184 1.00 98.88 526 LYS A C 1
ATOM 4094 O O . LYS A 1 526 ? -0.188 -6.289 -13.278 1.00 98.88 526 LYS A O 1
ATOM 4099 N N . THR A 1 527 ? -1.014 -5.914 -11.217 1.00 98.94 527 THR A N 1
ATOM 4100 C CA . THR A 1 527 ? -2.176 -6.793 -11.313 1.00 98.94 527 THR A CA 1
ATOM 4101 C C . THR A 1 527 ? -3.411 -6.033 -10.863 1.00 98.94 527 THR A C 1
ATOM 4103 O O . THR A 1 527 ? -3.346 -5.164 -9.998 1.00 98.94 527 THR A O 1
ATOM 4106 N N . GLN A 1 528 ? -4.553 -6.361 -11.449 1.00 98.88 528 GLN A N 1
ATOM 4107 C CA . GLN A 1 528 ? -5.841 -5.830 -11.029 1.00 98.88 528 GLN A CA 1
ATOM 4108 C C . GLN A 1 528 ? -6.874 -6.942 -11.117 1.00 98.88 528 GLN A C 1
ATOM 4110 O O . GLN A 1 528 ? -6.910 -7.674 -12.109 1.00 98.88 528 GLN A O 1
ATOM 4115 N N . VAL A 1 529 ? -7.699 -7.078 -10.085 1.00 98.88 529 VAL A N 1
ATOM 4116 C CA . VAL A 1 529 ? -8.735 -8.108 -10.013 1.00 98.88 529 VAL A CA 1
ATOM 4117 C C . VAL A 1 529 ? -10.068 -7.441 -9.719 1.00 98.88 529 VAL A C 1
ATOM 4119 O O . VAL A 1 529 ? -10.214 -6.723 -8.730 1.00 98.88 529 VAL A O 1
ATOM 4122 N N . THR A 1 530 ? -11.034 -7.692 -10.595 1.00 98.88 530 THR A N 1
ATOM 4123 C CA . THR A 1 530 ? -12.431 -7.302 -10.431 1.00 98.88 530 THR A CA 1
ATOM 4124 C C . THR A 1 530 ? -13.241 -8.536 -10.069 1.00 98.88 530 THR A C 1
ATOM 4126 O O . THR A 1 530 ? -13.179 -9.542 -10.777 1.00 98.88 530 THR A O 1
ATOM 4129 N N . ILE A 1 531 ? -14.016 -8.455 -8.992 1.00 98.69 531 ILE A N 1
ATOM 4130 C CA . ILE A 1 531 ? -14.904 -9.526 -8.534 1.00 98.69 531 ILE A CA 1
ATOM 4131 C C . ILE A 1 531 ? -16.350 -9.051 -8.639 1.00 98.69 531 ILE A C 1
ATOM 4133 O O . ILE A 1 531 ? -16.662 -7.892 -8.356 1.00 98.69 531 ILE A O 1
ATOM 4137 N N . GLU A 1 532 ? -17.220 -9.962 -9.063 1.00 98.25 532 GLU A N 1
ATOM 4138 C CA . GLU A 1 532 ? -18.663 -9.817 -8.926 1.00 98.25 532 GLU A CA 1
ATOM 4139 C C . GLU A 1 532 ? -19.080 -10.251 -7.523 1.00 98.25 532 GLU A C 1
ATOM 4141 O O . GLU A 1 532 ? -18.831 -11.385 -7.110 1.00 98.25 532 GLU A O 1
ATOM 4146 N N . TYR A 1 533 ? -19.713 -9.334 -6.803 1.00 98.38 533 TYR A N 1
ATOM 4147 C CA . TYR A 1 533 ? -20.191 -9.517 -5.442 1.00 98.38 533 TYR A CA 1
ATOM 4148 C C . TYR A 1 533 ? -21.711 -9.483 -5.395 1.00 98.38 533 TYR A C 1
ATOM 4150 O O . TYR A 1 533 ? -22.336 -8.730 -6.140 1.00 98.38 533 TYR A O 1
ATOM 4158 N N . LYS A 1 534 ? -22.292 -10.210 -4.442 1.00 97.88 534 LYS A N 1
ATOM 4159 C CA . LYS A 1 534 ? -23.674 -10.028 -3.985 1.00 97.88 534 LYS A CA 1
ATOM 4160 C C . LYS A 1 534 ? -23.677 -9.302 -2.639 1.00 97.88 534 LYS A C 1
ATOM 4162 O O . LYS A 1 534 ? -22.899 -9.652 -1.751 1.00 97.88 534 LYS A O 1
ATOM 4167 N N . LYS A 1 535 ? -24.555 -8.307 -2.481 1.00 95.25 535 LYS A N 1
ATOM 4168 C CA . LYS A 1 535 ? -24.841 -7.692 -1.175 1.00 95.25 535 LYS A CA 1
ATOM 4169 C C . LYS A 1 535 ? -25.727 -8.610 -0.333 1.00 95.25 535 LYS A C 1
ATOM 4171 O O . LYS A 1 535 ? -26.702 -9.155 -0.848 1.00 95.25 535 LYS A O 1
ATOM 4176 N N . ASP A 1 536 ? -25.394 -8.729 0.944 1.00 94.44 536 ASP A N 1
ATOM 4177 C CA . ASP A 1 536 ? -26.092 -9.568 1.918 1.00 94.44 536 ASP A CA 1
ATOM 4178 C C . ASP A 1 536 ? -26.191 -8.808 3.246 1.00 94.44 536 ASP A C 1
ATOM 4180 O O . ASP A 1 536 ? -25.271 -8.857 4.057 1.00 94.44 536 ASP A O 1
ATOM 4184 N N . ASP A 1 537 ? -27.243 -7.996 3.397 1.00 91.62 537 ASP A N 1
ATOM 4185 C CA . ASP A 1 537 ? -27.499 -7.163 4.585 1.00 91.62 537 ASP A CA 1
ATOM 4186 C C . ASP A 1 537 ? -26.262 -6.395 5.094 1.00 91.62 537 ASP A C 1
ATOM 4188 O O . ASP A 1 537 ? -25.919 -6.410 6.272 1.00 91.62 537 ASP A O 1
ATOM 4192 N N . GLY A 1 538 ? -25.547 -5.746 4.166 1.00 92.38 538 GLY A N 1
ATOM 4193 C CA . GLY A 1 538 ? -24.326 -4.977 4.445 1.00 92.38 538 GLY A CA 1
ATOM 4194 C C . GLY A 1 538 ? -23.019 -5.745 4.226 1.00 92.38 538 GLY A C 1
ATOM 4195 O O . GLY A 1 538 ? -22.007 -5.148 3.837 1.00 92.38 538 GLY A O 1
ATOM 4196 N N . ALA A 1 539 ? -23.046 -7.070 4.379 1.00 95.25 539 ALA A N 1
ATOM 4197 C CA . ALA A 1 539 ? -21.926 -7.940 4.046 1.00 95.25 539 ALA A CA 1
ATOM 4198 C C . ALA A 1 539 ? -21.788 -8.119 2.524 1.00 95.25 539 ALA A C 1
ATOM 4200 O O . ALA A 1 539 ? -22.702 -7.834 1.737 1.00 95.25 539 ALA A O 1
ATOM 4201 N N . THR A 1 540 ? -20.613 -8.579 2.101 1.00 96.50 540 THR A N 1
ATOM 4202 C CA . THR A 1 540 ? -20.244 -8.727 0.690 1.00 96.50 540 THR A CA 1
ATOM 4203 C C . THR A 1 540 ? -19.818 -10.155 0.400 1.00 96.50 540 THR A C 1
ATOM 4205 O O . THR A 1 540 ? -18.824 -10.635 0.926 1.00 96.50 540 THR A O 1
ATOM 4208 N N . ILE A 1 541 ? -20.572 -10.840 -0.463 1.00 98.06 541 ILE A N 1
ATOM 4209 C CA . ILE A 1 541 ? -20.303 -12.232 -0.832 1.00 98.06 541 ILE A CA 1
ATOM 4210 C C . ILE A 1 541 ? -19.639 -12.269 -2.212 1.00 98.06 541 ILE A C 1
ATOM 4212 O O . ILE A 1 541 ? -20.304 -11.920 -3.194 1.00 98.06 541 ILE A O 1
ATOM 4216 N N . PRO A 1 542 ? -18.358 -12.667 -2.328 1.00 98.06 542 PRO A N 1
ATOM 4217 C CA . PRO A 1 542 ? -17.704 -12.822 -3.620 1.00 98.06 542 PRO A CA 1
ATOM 4218 C C . PRO A 1 542 ? -18.299 -14.017 -4.368 1.00 98.06 542 PRO A C 1
ATOM 4220 O O . PRO A 1 542 ? -18.442 -15.102 -3.809 1.00 98.06 542 PRO A O 1
ATOM 4223 N N . LEU A 1 543 ? -18.634 -13.827 -5.643 1.00 98.06 543 LEU A N 1
ATOM 4224 C CA . LEU A 1 543 ? -19.253 -14.869 -6.467 1.00 98.06 543 LEU A CA 1
ATOM 4225 C C . LEU A 1 543 ? -18.279 -15.442 -7.495 1.00 98.06 543 LEU A C 1
ATOM 4227 O O . LEU A 1 543 ? -18.128 -16.654 -7.608 1.00 98.06 543 LEU A O 1
ATOM 4231 N N . ARG A 1 544 ? -17.633 -14.563 -8.265 1.00 98.19 544 ARG A N 1
ATOM 4232 C CA . ARG A 1 544 ? -16.714 -14.930 -9.349 1.00 98.19 544 ARG A CA 1
ATOM 4233 C C . ARG A 1 544 ? -15.754 -13.798 -9.667 1.00 98.19 544 ARG A C 1
ATOM 4235 O O . ARG A 1 544 ? -16.058 -12.625 -9.447 1.00 98.19 544 ARG A O 1
ATOM 4242 N N . VAL A 1 545 ? -14.620 -14.146 -10.257 1.00 98.69 545 VAL A N 1
ATOM 4243 C CA . VAL A 1 545 ? -13.711 -13.175 -10.855 1.00 98.69 545 VAL A CA 1
ATOM 4244 C C . VAL A 1 545 ? -14.277 -12.741 -12.199 1.00 98.69 545 VAL A C 1
ATOM 4246 O O . VAL A 1 545 ? -14.402 -13.527 -13.139 1.00 98.69 545 VAL A O 1
ATOM 4249 N N . ASP A 1 546 ? -14.600 -11.459 -12.285 1.00 98.38 546 ASP A N 1
ATOM 4250 C CA . ASP A 1 546 ? -15.115 -10.846 -13.497 1.00 98.38 546 ASP A CA 1
ATOM 4251 C C . ASP A 1 546 ? -13.998 -10.497 -14.478 1.00 98.38 546 ASP A C 1
ATOM 4253 O O . ASP A 1 546 ? -14.063 -10.861 -15.650 1.00 98.38 546 ASP A O 1
ATOM 4257 N N . THR A 1 547 ? -12.962 -9.808 -13.999 1.00 98.75 547 THR A N 1
ATOM 4258 C CA . THR A 1 547 ? -11.867 -9.329 -14.843 1.00 98.75 547 THR A CA 1
ATOM 4259 C C . THR A 1 547 ? -10.528 -9.496 -14.127 1.00 98.75 547 THR A C 1
ATOM 4261 O O . THR A 1 547 ? -10.395 -9.147 -12.956 1.00 98.75 547 THR A O 1
ATOM 4264 N N . VAL A 1 548 ? -9.515 -9.981 -14.847 1.00 98.88 548 VAL A N 1
ATOM 4265 C CA . VAL A 1 548 ? -8.113 -10.016 -14.405 1.00 98.88 548 VAL A CA 1
ATOM 4266 C C . VAL A 1 548 ? -7.269 -9.190 -15.365 1.00 98.88 548 VAL A C 1
ATOM 4268 O O . VAL A 1 548 ? -7.275 -9.434 -16.572 1.00 98.88 548 VAL A O 1
ATOM 4271 N N . VAL A 1 549 ? -6.496 -8.245 -14.837 1.00 98.88 549 VAL A N 1
ATOM 4272 C CA . VAL A 1 549 ? -5.486 -7.491 -15.586 1.00 98.88 549 VAL A CA 1
ATOM 4273 C C . VAL A 1 549 ? -4.107 -7.867 -15.068 1.00 98.88 549 VAL A C 1
ATOM 4275 O O . VAL A 1 549 ? -3.885 -7.869 -13.860 1.00 98.88 549 VAL A O 1
ATOM 4278 N N . ILE A 1 550 ? -3.172 -8.148 -15.976 1.00 98.88 550 ILE A N 1
ATOM 4279 C CA . ILE A 1 550 ? -1.751 -8.308 -15.649 1.00 98.88 550 ILE A CA 1
ATOM 4280 C C . ILE A 1 550 ? -0.921 -7.516 -16.654 1.00 98.88 550 ILE A C 1
ATOM 4282 O O . ILE A 1 550 ? -1.056 -7.698 -17.865 1.00 98.88 550 ILE A O 1
ATOM 4286 N N . SER A 1 551 ? -0.056 -6.642 -16.144 1.00 98.75 551 SER A N 1
ATOM 4287 C CA . SER A 1 551 ? 1.007 -5.977 -16.898 1.00 98.75 551 SER A CA 1
ATOM 4288 C C . SER A 1 551 ? 2.331 -6.205 -16.182 1.00 98.75 551 SER A C 1
ATOM 4290 O O . SER A 1 551 ? 2.534 -5.693 -15.090 1.00 98.75 551 SER A O 1
ATOM 4292 N N . THR A 1 552 ? 3.240 -6.961 -16.782 1.00 98.69 552 THR A N 1
ATOM 4293 C CA . THR A 1 552 ? 4.566 -7.257 -16.236 1.00 98.69 552 THR A CA 1
ATOM 4294 C C . THR A 1 552 ? 5.651 -6.886 -17.229 1.00 98.69 552 THR A C 1
ATOM 4296 O O . THR A 1 552 ? 5.494 -7.063 -18.442 1.00 98.69 552 THR A O 1
ATOM 4299 N N . GLN A 1 553 ? 6.743 -6.340 -16.710 1.00 98.75 553 GLN A N 1
ATOM 4300 C CA . GLN A 1 553 ? 7.947 -6.103 -17.471 1.00 98.75 553 GLN A CA 1
ATOM 4301 C C . GLN A 1 553 ? 8.547 -7.445 -17.903 1.00 98.75 553 GLN A C 1
ATOM 4303 O O . GLN A 1 553 ? 8.620 -8.398 -17.124 1.00 98.75 553 GLN A O 1
ATOM 4308 N N . HIS A 1 554 ? 9.000 -7.525 -19.149 1.00 98.69 554 HIS A N 1
ATOM 4309 C CA . HIS A 1 554 ? 9.524 -8.759 -19.719 1.00 98.69 554 HIS A CA 1
ATOM 4310 C C . HIS A 1 554 ? 10.789 -8.529 -20.546 1.00 98.69 554 HIS A C 1
ATOM 4312 O O . HIS A 1 554 ? 11.054 -7.428 -21.030 1.00 98.69 554 HIS A O 1
ATOM 4318 N N . ALA A 1 555 ? 11.574 -9.591 -20.701 1.00 97.69 555 ALA A N 1
ATOM 4319 C CA . ALA A 1 555 ? 12.708 -9.630 -21.609 1.00 97.69 555 ALA A CA 1
ATOM 4320 C C . ALA A 1 555 ? 12.244 -9.503 -23.078 1.00 97.69 555 ALA A C 1
ATOM 4322 O O . ALA A 1 555 ? 11.067 -9.705 -23.393 1.00 97.69 555 ALA A O 1
ATOM 4323 N N . GLU A 1 556 ? 13.139 -9.103 -23.979 1.00 95.88 556 GLU A N 1
ATOM 4324 C CA . GLU A 1 556 ? 12.775 -8.784 -25.367 1.00 95.88 556 GLU A CA 1
ATOM 4325 C C . GLU A 1 556 ? 12.459 -10.032 -26.207 1.00 95.88 556 GLU A C 1
ATOM 4327 O O . GLU A 1 556 ? 11.746 -9.943 -27.205 1.00 95.88 556 GLU A O 1
ATOM 4332 N N . GLU A 1 557 ? 12.948 -11.191 -25.776 1.00 95.44 557 GLU A N 1
ATOM 4333 C CA . GLU A 1 557 ? 12.927 -12.447 -26.519 1.00 95.44 557 GLU A CA 1
ATOM 4334 C C . GLU A 1 557 ? 11.563 -13.151 -26.481 1.00 95.44 557 GLU A C 1
ATOM 4336 O O . GLU A 1 557 ? 11.256 -13.933 -27.381 1.00 95.44 557 GLU A O 1
ATOM 4341 N N . ILE A 1 558 ? 10.733 -12.894 -25.461 1.00 97.81 558 ILE A N 1
ATOM 4342 C CA . ILE A 1 558 ? 9.416 -13.534 -25.331 1.00 97.81 558 ILE A CA 1
ATOM 4343 C C . ILE A 1 558 ? 8.376 -12.832 -26.214 1.00 97.81 558 ILE A C 1
ATOM 4345 O O . ILE A 1 558 ? 8.227 -11.606 -26.193 1.00 97.81 558 ILE A O 1
ATOM 4349 N N . SER A 1 559 ? 7.618 -13.616 -26.982 1.00 97.44 559 SER A N 1
ATOM 4350 C CA . SER A 1 559 ? 6.506 -13.095 -27.777 1.00 97.44 559 SER A CA 1
ATOM 4351 C C . SER A 1 559 ? 5.324 -12.717 -26.873 1.00 97.44 559 SER A C 1
ATOM 4353 O O . SER A 1 559 ? 5.085 -13.339 -25.838 1.00 97.44 559 SER A O 1
ATOM 4355 N N . THR A 1 560 ? 4.530 -11.713 -27.260 1.00 95.94 560 THR A N 1
ATOM 4356 C CA . THR A 1 560 ? 3.322 -11.339 -26.500 1.00 95.94 560 THR A CA 1
ATOM 4357 C C . THR A 1 560 ? 2.316 -12.496 -26.412 1.00 95.94 560 THR A C 1
ATOM 4359 O O . THR A 1 560 ? 1.578 -12.587 -25.434 1.00 95.94 560 THR A O 1
ATOM 4362 N N . GLU A 1 561 ? 2.261 -13.367 -27.423 1.00 96.94 561 GLU A N 1
ATOM 4363 C CA . GLU A 1 561 ? 1.364 -14.526 -27.455 1.00 96.94 561 GLU A CA 1
ATOM 4364 C C . GLU A 1 561 ? 1.768 -15.579 -26.418 1.00 96.94 561 GLU A C 1
ATOM 4366 O O . GLU A 1 561 ? 0.949 -15.953 -25.575 1.00 96.94 561 GLU A O 1
ATOM 4371 N N . ASP A 1 562 ? 3.042 -15.978 -26.417 1.00 98.00 562 ASP A N 1
ATOM 4372 C CA . ASP A 1 562 ? 3.568 -16.949 -25.457 1.00 98.00 562 ASP A CA 1
ATOM 4373 C C . ASP A 1 562 ? 3.496 -16.404 -24.036 1.00 98.00 562 ASP A C 1
ATOM 4375 O O . ASP A 1 562 ? 3.023 -17.092 -23.137 1.00 98.00 562 ASP A O 1
ATOM 4379 N N . LEU A 1 563 ? 3.857 -15.132 -23.843 1.00 98.19 563 LEU A N 1
ATOM 4380 C CA . LEU A 1 563 ? 3.744 -14.452 -22.558 1.00 98.19 563 LEU A CA 1
ATOM 4381 C C . LEU A 1 563 ? 2.305 -14.545 -22.020 1.00 98.19 563 LEU A C 1
ATOM 4383 O O . LEU A 1 563 ? 2.088 -14.961 -20.879 1.00 98.19 563 LEU A O 1
ATOM 4387 N N . ARG A 1 564 ? 1.304 -14.197 -22.841 1.00 98.56 564 ARG A N 1
ATOM 4388 C CA . ARG A 1 564 ? -0.115 -14.261 -22.447 1.00 98.56 564 ARG A CA 1
ATOM 4389 C C . ARG A 1 564 ? -0.533 -15.669 -22.047 1.00 98.56 564 ARG A C 1
ATOM 4391 O O . ARG A 1 564 ? -1.196 -15.833 -21.023 1.00 98.56 564 ARG A O 1
ATOM 4398 N N . LYS A 1 565 ? -0.131 -16.668 -22.833 1.00 98.38 565 LYS A N 1
ATOM 4399 C CA . LYS A 1 565 ? -0.406 -18.081 -22.563 1.00 98.38 565 LYS A CA 1
ATOM 4400 C C . LYS A 1 565 ? 0.245 -18.534 -21.257 1.00 98.38 565 LYS A C 1
ATOM 4402 O O . LYS A 1 565 ? -0.414 -19.151 -20.425 1.00 98.38 565 LYS A O 1
ATOM 4407 N N . GLU A 1 566 ? 1.515 -18.208 -21.050 1.00 98.50 566 GLU A N 1
ATOM 4408 C CA . GLU A 1 566 ? 2.252 -18.617 -19.859 1.00 98.50 566 GLU A CA 1
ATOM 4409 C C . GLU A 1 566 ? 1.715 -17.961 -18.588 1.00 98.50 566 GLU A C 1
ATOM 4411 O O . GLU A 1 566 ? 1.525 -18.661 -17.597 1.00 98.50 566 GLU A O 1
ATOM 4416 N N . LEU A 1 567 ? 1.394 -16.664 -18.605 1.00 98.69 567 LEU A N 1
ATOM 4417 C CA . LEU A 1 567 ? 0.778 -16.013 -17.445 1.00 98.69 567 LEU A CA 1
ATOM 4418 C C . LEU A 1 567 ? -0.612 -16.574 -17.140 1.00 98.69 567 LEU A C 1
ATOM 4420 O O . LEU A 1 567 ? -0.943 -16.768 -15.972 1.00 98.69 567 LEU A O 1
ATOM 4424 N N . LEU A 1 568 ? -1.422 -16.880 -18.155 1.00 98.69 568 LEU A N 1
ATOM 4425 C CA . LEU A 1 568 ? -2.734 -17.480 -17.928 1.00 98.69 568 LEU A CA 1
ATOM 4426 C C . LEU A 1 568 ? -2.613 -18.864 -17.266 1.00 98.69 568 LEU A C 1
ATOM 4428 O O . LEU A 1 568 ? -3.233 -19.112 -16.233 1.00 98.69 568 LEU A O 1
ATOM 4432 N N . GLU A 1 569 ? -1.795 -19.754 -17.833 1.00 98.44 569 GLU A N 1
ATOM 4433 C CA . GLU A 1 569 ? -1.699 -21.150 -17.383 1.00 98.44 569 GLU A CA 1
ATOM 4434 C C . GLU A 1 569 ? -0.870 -21.329 -16.107 1.00 98.44 569 GLU A C 1
ATOM 4436 O O . GLU A 1 569 ? -1.221 -22.133 -15.240 1.00 98.44 569 GLU A O 1
ATOM 4441 N N . LYS A 1 570 ? 0.249 -20.607 -15.990 1.00 98.56 570 LYS A N 1
ATOM 4442 C CA . LYS A 1 570 ? 1.232 -20.810 -14.916 1.00 98.56 570 LYS A CA 1
ATOM 4443 C C . LYS A 1 570 ? 1.041 -19.855 -13.739 1.00 98.56 570 LYS A C 1
ATOM 4445 O O . LYS A 1 570 ? 1.521 -20.173 -12.657 1.00 98.56 570 LYS A O 1
ATOM 4450 N N . ILE A 1 571 ? 0.345 -18.728 -13.922 1.00 98.75 571 ILE A N 1
ATOM 4451 C CA . ILE A 1 571 ? 0.089 -17.748 -12.854 1.00 98.75 571 ILE A CA 1
ATOM 4452 C C . ILE A 1 571 ? -1.402 -17.687 -12.521 1.00 98.75 571 ILE A C 1
ATOM 4454 O O . ILE A 1 571 ? -1.798 -18.109 -11.439 1.00 98.75 571 ILE A O 1
ATOM 4458 N N . VAL A 1 572 ? -2.251 -17.225 -13.443 1.00 98.81 572 VAL A N 1
ATOM 4459 C CA . VAL A 1 572 ? -3.672 -16.950 -13.158 1.00 98.81 572 VAL A CA 1
ATOM 4460 C C . VAL A 1 572 ? -4.414 -18.203 -12.698 1.00 98.81 572 VAL A C 1
ATOM 4462 O O . VAL A 1 572 ? -4.979 -18.205 -11.608 1.00 98.81 572 VAL A O 1
ATOM 4465 N N . LYS A 1 573 ? -4.354 -19.293 -13.472 1.00 98.50 573 LYS A N 1
ATOM 4466 C CA . LYS A 1 573 ? -5.022 -20.566 -13.140 1.00 98.50 573 LYS A CA 1
ATOM 4467 C C . LYS A 1 573 ? -4.403 -21.312 -11.953 1.00 98.50 573 LYS A C 1
ATOM 4469 O O . LYS A 1 573 ? -4.982 -22.286 -11.480 1.00 98.50 573 LYS A O 1
ATOM 4474 N N . LYS A 1 574 ? -3.211 -20.908 -11.502 1.00 98.38 574 LYS A N 1
ATOM 4475 C CA . LYS A 1 574 ? -2.552 -21.479 -10.317 1.00 98.38 574 LYS A CA 1
ATOM 4476 C C . LYS A 1 574 ? -2.882 -20.712 -9.044 1.00 98.38 574 LYS A C 1
ATOM 4478 O O . LYS A 1 574 ? -2.923 -21.317 -7.982 1.00 98.38 574 LYS A O 1
ATOM 4483 N N . VAL A 1 575 ? -3.106 -19.406 -9.160 1.00 98.56 575 VAL A N 1
ATOM 4484 C CA . VAL A 1 575 ? -3.397 -18.523 -8.029 1.00 98.56 575 VAL A CA 1
ATOM 4485 C C . VAL A 1 575 ? -4.892 -18.422 -7.754 1.00 98.56 575 VAL A C 1
ATOM 4487 O O . VAL A 1 575 ? -5.298 -18.471 -6.597 1.00 98.56 575 VAL A O 1
ATOM 4490 N N . ILE A 1 576 ? -5.711 -18.249 -8.794 1.00 98.62 576 ILE A N 1
ATOM 4491 C CA . ILE A 1 576 ? -7.150 -18.042 -8.630 1.00 98.62 576 ILE A CA 1
ATOM 4492 C C . ILE A 1 576 ? -7.848 -19.408 -8.572 1.00 98.62 576 ILE A C 1
ATOM 4494 O O . ILE A 1 576 ? -7.692 -20.196 -9.511 1.00 98.62 576 ILE A O 1
ATOM 4498 N N . PRO A 1 577 ? -8.634 -19.695 -7.515 1.00 98.12 577 PRO A N 1
ATOM 4499 C CA . PRO A 1 577 ? -9.434 -20.911 -7.426 1.00 98.12 577 PRO A CA 1
ATOM 4500 C C . PRO A 1 577 ? -10.307 -21.124 -8.667 1.00 98.12 577 PRO A C 1
ATOM 4502 O O . PRO A 1 577 ? -10.994 -20.209 -9.122 1.00 98.12 577 PRO A O 1
ATOM 4505 N N . ALA A 1 578 ? -10.302 -22.345 -9.208 1.00 97.88 578 ALA A N 1
ATOM 4506 C CA . ALA A 1 578 ? -10.989 -22.660 -10.462 1.00 97.88 578 ALA A CA 1
ATOM 4507 C C . ALA A 1 578 ? -12.504 -22.407 -10.400 1.00 97.88 578 ALA A C 1
ATOM 4509 O O . ALA A 1 578 ? -13.099 -22.041 -11.404 1.00 97.88 578 ALA A O 1
ATOM 4510 N N . ASN A 1 579 ? -13.119 -22.545 -9.223 1.00 97.75 579 ASN A N 1
ATOM 4511 C CA . ASN A 1 579 ? -14.541 -22.276 -9.004 1.00 97.75 579 ASN A CA 1
ATOM 4512 C C . ASN A 1 579 ? -14.914 -20.783 -9.065 1.00 97.75 579 ASN A C 1
ATOM 4514 O O . ASN A 1 579 ? -16.098 -20.471 -9.102 1.00 97.75 579 ASN A O 1
ATOM 4518 N N . LEU A 1 580 ? -13.935 -19.872 -9.064 1.00 98.19 580 LEU A N 1
ATOM 4519 C CA . LEU A 1 580 ? -14.158 -18.436 -9.257 1.00 98.19 580 LEU A CA 1
ATOM 4520 C C . LEU A 1 580 ? -13.930 -17.989 -10.708 1.00 98.19 580 LEU A C 1
ATOM 4522 O O . LEU A 1 580 ? -14.180 -16.827 -11.022 1.00 98.19 580 LEU A O 1
ATOM 4526 N N . LEU A 1 581 ? -13.426 -18.871 -11.573 1.00 98.19 581 LEU A N 1
ATOM 4527 C CA . LEU A 1 581 ? -13.173 -18.597 -12.985 1.00 98.19 581 LEU A CA 1
ATOM 4528 C C . LEU A 1 581 ? -14.252 -19.268 -13.837 1.00 98.19 581 LEU A C 1
ATOM 4530 O O . LEU A 1 581 ? -14.518 -20.457 -13.677 1.00 98.19 581 LEU A O 1
ATOM 4534 N N . ASP A 1 582 ? -14.837 -18.529 -14.773 1.00 96.25 582 ASP A N 1
ATOM 4535 C CA . ASP A 1 582 ? -15.811 -19.066 -15.723 1.00 96.25 582 ASP A CA 1
ATOM 4536 C C . ASP A 1 582 ? -15.537 -18.581 -17.156 1.00 96.25 582 ASP A C 1
ATOM 4538 O O . ASP A 1 582 ? -14.595 -17.833 -17.428 1.00 96.25 582 ASP A O 1
ATOM 4542 N N . ASP A 1 583 ? -16.358 -19.035 -18.099 1.00 95.50 583 ASP A N 1
ATOM 4543 C CA . ASP A 1 583 ? -16.306 -18.658 -19.515 1.00 95.50 583 ASP A CA 1
ATOM 4544 C C . ASP A 1 583 ? -16.560 -17.160 -19.760 1.00 95.50 583 ASP A C 1
ATOM 4546 O O . ASP A 1 583 ? -16.241 -16.638 -20.830 1.00 95.50 583 ASP A O 1
ATOM 4550 N N . ARG A 1 584 ? -17.087 -16.451 -18.755 1.00 94.81 584 ARG A N 1
ATOM 4551 C CA . ARG A 1 584 ? -17.317 -15.005 -18.780 1.00 94.81 584 ARG A CA 1
ATOM 4552 C C . ARG A 1 584 ? -16.148 -14.209 -18.200 1.00 94.81 584 ARG A C 1
ATOM 4554 O O . ARG A 1 584 ? -16.182 -12.981 -18.274 1.00 94.81 584 ARG A O 1
ATOM 4561 N N . THR A 1 585 ? -15.145 -14.838 -17.580 1.00 97.56 585 THR A N 1
ATOM 4562 C CA . THR A 1 585 ? -14.009 -14.106 -17.001 1.00 97.56 585 THR A CA 1
ATOM 4563 C C . THR A 1 585 ? -13.186 -13.441 -18.105 1.00 97.56 585 THR A C 1
ATOM 4565 O O . THR A 1 585 ? -12.725 -14.079 -19.051 1.00 97.56 585 THR A O 1
ATOM 4568 N N . VAL A 1 586 ? -12.968 -12.132 -17.974 1.00 97.94 586 VAL A N 1
ATOM 4569 C CA . VAL A 1 586 ? -12.202 -11.337 -18.938 1.00 97.94 586 VAL A CA 1
ATOM 4570 C C . VAL A 1 586 ? -10.736 -11.271 -18.521 1.00 97.94 586 VAL A C 1
ATOM 4572 O O . VAL A 1 586 ? -10.409 -10.845 -17.414 1.00 97.94 586 VAL A O 1
ATOM 4575 N N . TYR A 1 587 ? -9.831 -11.626 -19.434 1.00 98.31 587 TYR A N 1
ATOM 4576 C CA . TYR A 1 587 ? -8.387 -11.594 -19.192 1.00 98.31 587 TYR A CA 1
ATOM 4577 C C . TYR A 1 587 ? -7.699 -10.513 -20.034 1.00 98.31 587 TYR A C 1
ATOM 4579 O O . TYR A 1 587 ? -7.550 -10.637 -21.251 1.00 98.31 587 TYR A O 1
ATOM 4587 N N . HIS A 1 588 ? -7.206 -9.469 -19.373 1.00 98.44 588 HIS A N 1
ATOM 4588 C CA . HIS A 1 588 ? -6.348 -8.440 -19.955 1.00 98.44 588 HIS A CA 1
ATOM 4589 C C . HIS A 1 588 ? -4.889 -8.690 -19.565 1.00 98.44 588 HIS A C 1
ATOM 4591 O O . HIS A 1 588 ? -4.346 -8.058 -18.661 1.00 98.44 588 HIS A O 1
ATOM 4597 N N . ILE A 1 589 ? -4.239 -9.622 -20.262 1.00 98.44 589 ILE A N 1
ATOM 4598 C CA . ILE A 1 589 ? -2.834 -9.973 -20.022 1.00 98.44 589 ILE A CA 1
ATOM 4599 C C . ILE A 1 589 ? -1.941 -9.269 -21.050 1.00 98.44 589 ILE A C 1
ATOM 4601 O O . ILE A 1 589 ? -2.142 -9.407 -22.261 1.00 98.44 589 ILE A O 1
ATOM 4605 N N . GLN A 1 590 ? -0.967 -8.492 -20.574 1.00 97.88 590 GLN A N 1
ATOM 4606 C CA . GLN A 1 590 ? -0.175 -7.547 -21.372 1.00 97.88 590 GLN A CA 1
ATOM 4607 C C . GLN A 1 590 ? -1.045 -6.724 -22.336 1.00 97.88 590 GLN A C 1
ATOM 4609 O O . GLN A 1 590 ? -0.870 -6.801 -23.562 1.00 97.88 590 GLN A O 1
ATOM 4614 N N . PRO A 1 591 ? -2.019 -5.951 -21.825 1.00 94.81 591 PRO A N 1
ATOM 4615 C CA . PRO A 1 591 ? -2.904 -5.157 -22.672 1.00 94.81 591 PRO A CA 1
ATOM 4616 C C . PRO A 1 591 ? -2.144 -4.078 -23.460 1.00 94.81 591 PRO A C 1
ATOM 4618 O O . PRO A 1 591 ? -2.545 -3.746 -24.572 1.00 94.81 591 PRO A O 1
ATOM 4621 N N . SER A 1 592 ? -1.004 -3.590 -22.950 1.00 94.38 592 SER A N 1
ATOM 4622 C CA . SER A 1 592 ? -0.110 -2.665 -23.670 1.00 94.38 592 SER A CA 1
ATOM 4623 C C . SER A 1 592 ? 0.587 -3.298 -24.883 1.00 94.38 592 SER A C 1
ATOM 4625 O O . SER A 1 592 ? 1.168 -2.593 -25.708 1.00 94.38 592 SER A O 1
ATOM 4627 N N . GLY A 1 593 ? 0.566 -4.629 -24.995 1.00 94.00 593 GLY A N 1
ATOM 4628 C CA . GLY A 1 593 ? 1.252 -5.404 -26.025 1.00 94.00 593 GLY A CA 1
ATOM 4629 C C . GLY A 1 593 ? 2.748 -5.591 -25.763 1.00 94.00 593 GLY A C 1
ATOM 4630 O O . GLY A 1 593 ? 3.241 -6.709 -25.899 1.00 94.00 593 GLY A O 1
ATOM 4631 N N . ARG A 1 594 ? 3.464 -4.535 -25.357 1.00 95.12 594 ARG A N 1
ATOM 4632 C CA . ARG A 1 594 ? 4.907 -4.570 -25.075 1.00 95.12 594 ARG A CA 1
ATOM 4633 C C . ARG A 1 594 ? 5.247 -3.769 -23.820 1.00 95.12 594 ARG A C 1
ATOM 4635 O O . ARG A 1 594 ? 4.897 -2.596 -23.725 1.00 95.12 594 ARG A O 1
ATOM 4642 N N . PHE A 1 595 ? 5.999 -4.385 -22.911 1.00 97.88 595 PHE A N 1
ATOM 4643 C CA . PHE A 1 595 ? 6.485 -3.770 -21.678 1.00 97.88 595 PHE A CA 1
ATOM 4644 C C . PHE A 1 595 ? 7.925 -4.232 -21.380 1.00 97.88 595 PHE A C 1
ATOM 4646 O O . PHE A 1 595 ? 8.179 -4.984 -20.452 1.00 97.88 595 PHE A O 1
ATOM 4653 N N . VAL A 1 596 ? 8.883 -3.820 -22.216 1.00 97.88 596 VAL A N 1
ATOM 4654 C CA . VAL A 1 596 ? 10.314 -4.154 -22.024 1.00 97.88 596 VAL A CA 1
ATOM 4655 C C . VAL A 1 596 ? 11.004 -3.141 -21.103 1.00 97.88 596 VAL A C 1
ATOM 4657 O O . VAL A 1 596 ? 11.709 -3.508 -20.165 1.00 97.88 596 VAL A O 1
ATOM 4660 N N . ILE A 1 597 ? 10.759 -1.850 -21.345 1.00 97.38 597 ILE A N 1
ATOM 4661 C CA . ILE A 1 597 ? 11.229 -0.758 -20.486 1.00 97.38 597 ILE A CA 1
ATOM 4662 C C . ILE A 1 597 ? 10.318 -0.705 -19.260 1.00 97.38 597 ILE A C 1
ATOM 4664 O O . ILE A 1 597 ? 9.138 -0.400 -19.414 1.00 97.38 597 ILE A O 1
ATOM 4668 N N . GLY A 1 598 ? 10.861 -0.971 -18.075 1.00 97.06 598 GLY A N 1
ATOM 4669 C CA . GLY A 1 598 ? 10.128 -0.962 -16.808 1.00 97.06 598 GLY A CA 1
ATOM 4670 C C . GLY A 1 598 ? 10.969 -0.419 -15.657 1.00 97.06 598 GLY A C 1
ATOM 4671 O O . GLY A 1 598 ? 12.035 0.169 -15.875 1.00 97.06 598 GLY A O 1
ATOM 4672 N N . GLY A 1 599 ? 10.458 -0.564 -14.438 1.00 98.25 599 GLY A N 1
ATOM 4673 C CA . GLY A 1 599 ? 11.117 -0.070 -13.234 1.00 98.25 599 GLY A CA 1
ATOM 4674 C C . GLY A 1 599 ? 11.338 1.446 -13.263 1.00 98.25 599 GLY A C 1
ATOM 4675 O O . GLY A 1 599 ? 10.611 2.173 -13.951 1.00 98.25 599 GLY A O 1
ATOM 4676 N N . PRO A 1 600 ? 12.383 1.946 -12.579 1.00 98.19 600 PRO A N 1
ATOM 4677 C CA . PRO A 1 600 ? 12.688 3.375 -12.534 1.00 98.19 600 PRO A CA 1
ATOM 4678 C C . PRO A 1 600 ? 12.970 4.010 -13.900 1.00 98.19 600 PRO A C 1
ATOM 4680 O O . PRO A 1 600 ? 12.854 5.226 -14.056 1.00 98.19 600 PRO A O 1
ATOM 4683 N N . GLN A 1 601 ? 13.349 3.217 -14.908 1.00 95.88 601 GLN A N 1
ATOM 4684 C CA . GLN A 1 601 ? 13.522 3.713 -16.272 1.00 95.88 601 GLN A CA 1
ATOM 4685 C C . GLN A 1 601 ? 12.166 4.060 -16.900 1.00 95.88 601 GLN A C 1
ATOM 4687 O O . GLN A 1 601 ? 12.003 5.149 -17.457 1.00 95.88 601 GLN A O 1
ATOM 4692 N N . GLY A 1 602 ? 11.181 3.170 -16.756 1.00 92.50 602 GLY A N 1
ATOM 4693 C CA . GLY A 1 602 ? 9.834 3.341 -17.300 1.00 92.50 602 GLY A CA 1
ATOM 4694 C C . GLY A 1 602 ? 9.027 4.428 -16.592 1.00 92.50 602 GLY A C 1
ATOM 4695 O O . GLY A 1 602 ? 8.453 5.287 -17.254 1.00 92.50 602 GLY A O 1
ATOM 4696 N N . ASP A 1 603 ? 9.056 4.458 -15.260 1.00 96.88 603 ASP A N 1
ATOM 4697 C CA . ASP A 1 603 ? 8.253 5.383 -14.448 1.00 96.88 603 ASP A CA 1
ATOM 4698 C C . ASP A 1 603 ? 9.048 5.901 -13.238 1.00 96.88 603 ASP A C 1
ATOM 4700 O O . ASP A 1 603 ? 10.086 5.339 -12.899 1.00 96.88 603 ASP A O 1
ATOM 4704 N N . ALA A 1 604 ? 8.690 7.066 -12.701 1.00 98.25 604 ALA A N 1
ATOM 4705 C CA . ALA A 1 604 ? 9.296 7.556 -11.462 1.00 98.25 604 ALA A CA 1
ATOM 4706 C C . ALA A 1 604 ? 8.666 6.830 -10.270 1.00 98.25 604 ALA A C 1
ATOM 4708 O O . ALA A 1 604 ? 7.499 6.458 -10.331 1.00 98.25 604 ALA A O 1
ATOM 4709 N N . GLY A 1 605 ? 9.438 6.633 -9.205 1.00 98.75 605 GLY A N 1
ATOM 4710 C CA . GLY A 1 605 ? 8.942 6.058 -7.959 1.00 98.75 605 GLY A CA 1
ATOM 4711 C C . GLY A 1 605 ? 9.101 7.017 -6.795 1.00 98.75 605 GLY A C 1
ATOM 4712 O O . GLY A 1 605 ? 10.084 7.761 -6.750 1.00 98.75 605 GLY A O 1
ATOM 4713 N N . LEU A 1 606 ? 8.156 6.982 -5.860 1.00 98.62 606 LEU A N 1
ATOM 4714 C CA . LEU A 1 606 ? 8.221 7.700 -4.592 1.00 98.62 606 LEU A CA 1
ATOM 4715 C C . LEU A 1 606 ? 7.567 6.870 -3.477 1.00 98.62 606 LEU A C 1
ATOM 4717 O O . LEU A 1 606 ? 6.528 6.245 -3.708 1.00 98.62 606 LEU A O 1
ATOM 4721 N N . THR A 1 607 ? 8.165 6.894 -2.285 1.00 98.81 607 THR A N 1
ATOM 4722 C CA . THR A 1 607 ? 7.602 6.287 -1.069 1.00 98.81 607 THR A CA 1
ATOM 4723 C C . THR A 1 607 ? 6.183 6.808 -0.809 1.00 98.81 607 THR A C 1
ATOM 4725 O O . THR A 1 607 ? 5.852 7.957 -1.116 1.00 98.81 607 THR A O 1
ATOM 4728 N N . GLY A 1 608 ? 5.289 5.943 -0.328 1.00 96.94 608 GLY A N 1
ATOM 4729 C CA . GLY A 1 608 ? 3.926 6.328 0.046 1.00 96.94 608 GLY A CA 1
ATOM 4730 C C . GLY A 1 608 ? 2.992 6.623 -1.137 1.00 96.94 608 GLY A C 1
ATOM 4731 O O . GLY A 1 608 ? 1.915 7.193 -0.966 1.00 96.94 608 GLY A O 1
ATOM 4732 N N . ARG A 1 609 ? 3.340 6.229 -2.371 1.00 98.00 609 ARG A N 1
ATOM 4733 C CA . ARG A 1 609 ? 2.455 6.368 -3.554 1.00 98.00 609 ARG A CA 1
ATOM 4734 C C . ARG A 1 609 ? 1.604 5.134 -3.849 1.00 98.00 609 ARG A C 1
ATOM 4736 O O . ARG A 1 609 ? 0.930 5.075 -4.888 1.00 98.00 609 ARG A O 1
ATOM 4743 N N . LYS A 1 610 ? 1.620 4.153 -2.945 1.00 97.75 610 LYS A N 1
ATOM 4744 C CA . LYS A 1 610 ? 0.872 2.893 -3.046 1.00 97.75 610 LYS A CA 1
ATOM 4745 C C . LYS A 1 610 ? 0.016 2.580 -1.813 1.00 97.75 610 LYS A C 1
ATOM 4747 O O . LYS A 1 610 ? -0.382 1.438 -1.636 1.00 97.75 610 LYS A O 1
ATOM 4752 N N . ILE A 1 611 ? -0.420 3.608 -1.079 1.00 95.56 611 ILE A N 1
ATOM 4753 C CA . ILE A 1 611 ? -1.203 3.463 0.164 1.00 95.56 611 ILE A CA 1
ATOM 4754 C C . ILE A 1 611 ? -2.459 2.584 0.044 1.00 95.56 611 ILE A C 1
ATOM 4756 O O . ILE A 1 611 ? -2.787 1.873 0.976 1.00 95.56 611 ILE A O 1
ATOM 4760 N N . ILE A 1 612 ? -3.159 2.580 -1.098 1.00 96.12 612 ILE A N 1
ATOM 4761 C CA . ILE A 1 612 ? -4.353 1.731 -1.284 1.00 96.12 612 ILE A CA 1
ATOM 4762 C C . ILE A 1 612 ? -3.979 0.272 -1.578 1.00 96.12 612 ILE A C 1
ATOM 4764 O O . ILE A 1 612 ? -4.720 -0.641 -1.215 1.00 96.12 612 ILE A O 1
ATOM 4768 N N . VAL A 1 613 ? -2.829 0.051 -2.221 1.00 97.69 613 VAL A N 1
ATOM 4769 C CA . VAL A 1 613 ? -2.261 -1.289 -2.417 1.00 97.69 613 VAL A CA 1
ATOM 4770 C C . VAL A 1 613 ? -1.776 -1.847 -1.085 1.00 97.69 613 VAL A C 1
ATOM 4772 O O . VAL A 1 613 ? -1.914 -3.039 -0.855 1.00 97.69 613 VAL A O 1
ATOM 4775 N N . ASP A 1 614 ? -1.237 -1.003 -0.209 1.00 96.75 614 ASP A N 1
ATOM 4776 C CA . ASP A 1 614 ? -0.737 -1.432 1.099 1.00 96.75 614 ASP A CA 1
ATOM 4777 C C . ASP A 1 614 ? -1.822 -1.838 2.073 1.00 96.75 614 ASP A C 1
ATOM 4779 O O . ASP A 1 614 ? -1.550 -2.570 3.027 1.00 96.75 614 ASP A O 1
ATOM 4783 N N . THR A 1 615 ? -3.047 -1.386 1.828 1.00 95.19 615 THR A N 1
ATOM 4784 C CA . THR A 1 615 ? -4.136 -1.570 2.768 1.00 95.19 615 THR A CA 1
ATOM 4785 C C . THR A 1 615 ? -5.232 -2.458 2.212 1.00 95.19 615 THR A C 1
ATOM 4787 O O . THR A 1 615 ? -5.075 -3.673 2.152 1.00 95.19 615 THR A O 1
ATOM 4790 N N . TYR A 1 616 ? -6.367 -1.884 1.833 1.00 94.38 616 TYR A N 1
ATOM 4791 C CA . TYR A 1 616 ? -7.594 -2.635 1.598 1.00 94.38 616 TYR A CA 1
ATOM 4792 C C . TYR A 1 616 ? -8.069 -2.549 0.151 1.00 94.38 616 TYR A C 1
ATOM 4794 O O . TYR A 1 616 ? -9.225 -2.847 -0.129 1.00 94.38 616 TYR A O 1
ATOM 4802 N N . GLY A 1 617 ? -7.226 -2.103 -0.785 1.00 92.12 617 GLY A N 1
ATOM 4803 C CA . GLY A 1 617 ? -7.541 -2.132 -2.213 1.00 92.12 617 GLY A CA 1
ATOM 4804 C C . GLY A 1 617 ? -8.789 -1.336 -2.603 1.00 92.12 617 GLY A C 1
ATOM 4805 O O . GLY A 1 617 ? -9.467 -1.710 -3.557 1.00 92.12 617 GLY A O 1
ATOM 4806 N N . GLY A 1 618 ? -9.116 -0.283 -1.849 1.00 90.75 618 GLY A N 1
ATOM 4807 C CA . GLY A 1 618 ? -10.279 0.583 -2.058 1.00 90.75 618 GLY A CA 1
ATOM 4808 C C . GLY A 1 618 ? -11.457 0.316 -1.114 1.00 90.75 618 GLY A C 1
ATOM 4809 O O . GLY A 1 618 ? -12.395 1.107 -1.108 1.00 90.75 618 GLY A O 1
ATOM 4810 N N . TRP A 1 619 ? -11.415 -0.749 -0.305 1.00 86.69 619 TRP A N 1
ATOM 4811 C CA . TRP A 1 619 ? -12.486 -1.090 0.648 1.00 86.69 619 TRP A CA 1
ATOM 4812 C C . TRP A 1 619 ? -12.416 -0.326 1.982 1.00 86.69 619 TRP A C 1
ATOM 4814 O O . TRP A 1 619 ? -13.420 -0.212 2.680 1.00 86.69 619 TRP A O 1
ATOM 4824 N N . GLY A 1 620 ? -11.243 0.215 2.316 1.00 70.69 620 GLY A N 1
ATOM 4825 C CA . GLY A 1 620 ? -10.937 0.985 3.526 1.00 70.69 620 GLY A CA 1
ATOM 4826 C C . GLY A 1 620 ? -9.552 1.631 3.408 1.00 70.69 620 GLY A C 1
ATOM 4827 O O . GLY A 1 620 ? -8.866 1.395 2.409 1.00 70.69 620 GLY A O 1
ATOM 4828 N N . ALA A 1 621 ? -9.119 2.423 4.403 1.00 49.09 621 ALA A N 1
ATOM 4829 C CA . ALA A 1 621 ? -7.846 3.153 4.307 1.00 49.09 621 ALA A CA 1
ATOM 4830 C C . ALA A 1 621 ? -6.663 2.552 5.103 1.00 49.09 621 ALA A C 1
ATOM 4832 O O . ALA A 1 621 ? -5.680 2.296 4.434 1.00 49.09 621 ALA A O 1
ATOM 4833 N N . HIS A 1 622 ? -6.701 2.316 6.433 1.00 53.50 622 HIS A N 1
ATOM 4834 C CA . HIS A 1 622 ? -5.579 1.803 7.284 1.00 53.50 622 HIS A CA 1
ATOM 4835 C C . HIS A 1 622 ? -5.915 1.181 8.690 1.00 53.50 622 HIS A C 1
ATOM 4837 O O . HIS A 1 622 ? -6.199 1.940 9.607 1.00 53.50 622 HIS A O 1
ATOM 4843 N N . GLY A 1 623 ? -5.758 -0.142 8.897 1.00 56.19 623 GLY A N 1
ATOM 4844 C CA . GLY A 1 623 ? -5.480 -0.884 10.164 1.00 56.19 623 GLY A CA 1
ATOM 4845 C C . GLY A 1 623 ? -6.444 -0.838 11.376 1.00 56.19 623 GLY A C 1
ATOM 4846 O O . GLY A 1 623 ? -6.769 0.232 11.867 1.00 56.19 623 GLY A O 1
ATOM 4847 N N . GLY A 1 624 ? -6.842 -1.999 11.940 1.00 62.34 624 GLY A N 1
ATOM 4848 C CA . GLY A 1 624 ? -7.367 -2.065 13.330 1.00 62.34 624 GLY A CA 1
ATOM 4849 C C . GLY A 1 624 ? -8.774 -2.638 13.587 1.00 62.34 624 GLY A C 1
ATOM 4850 O O . GLY A 1 624 ? -9.233 -2.607 14.722 1.00 62.34 624 GLY A O 1
ATOM 4851 N N . ALA A 1 625 ? -9.467 -3.198 12.591 1.00 85.06 625 ALA A N 1
ATOM 4852 C CA . ALA A 1 625 ? -10.859 -3.663 12.748 1.00 85.06 625 ALA A CA 1
ATOM 4853 C C . ALA A 1 625 ? -11.023 -5.189 12.965 1.00 85.06 625 ALA A C 1
ATOM 4855 O O . ALA A 1 625 ? -12.098 -5.669 13.333 1.00 85.06 625 ALA A O 1
ATOM 4856 N N . LYS A 1 626 ? -9.951 -5.966 12.753 1.00 92.69 626 LYS A N 1
ATOM 4857 C CA . LYS A 1 626 ? -9.983 -7.436 12.625 1.00 92.69 626 LYS A CA 1
ATOM 4858 C C . LYS A 1 626 ? -10.599 -8.162 13.823 1.00 92.69 626 LYS A C 1
ATOM 4860 O O . LYS A 1 626 ? -11.361 -9.109 13.646 1.00 92.69 626 LYS A O 1
ATOM 4865 N N . SER A 1 627 ? -10.303 -7.707 15.041 1.00 93.62 627 SER A N 1
ATOM 4866 C CA . SER A 1 627 ? -10.771 -8.373 16.264 1.00 93.62 627 SER A CA 1
ATOM 4867 C C . SER A 1 627 ? -12.293 -8.330 16.430 1.00 93.62 627 SER A C 1
ATOM 4869 O O . SER A 1 627 ? -12.857 -9.272 16.977 1.00 93.62 627 SER A O 1
ATOM 4871 N N . LEU A 1 628 ? -12.972 -7.292 15.923 1.00 95.12 628 LEU A N 1
ATOM 4872 C CA . LEU A 1 628 ? -14.435 -7.192 15.991 1.00 95.12 628 LEU A CA 1
ATOM 4873 C C . LEU A 1 628 ? -15.111 -8.246 15.101 1.00 95.12 628 LEU A C 1
ATOM 4875 O O . LEU A 1 628 ? -16.055 -8.908 15.537 1.00 95.12 628 LEU A O 1
ATOM 4879 N N . VAL A 1 629 ? -14.590 -8.450 13.885 1.00 96.75 629 VAL A N 1
ATOM 4880 C CA . VAL A 1 629 ? -15.090 -9.486 12.965 1.00 96.75 629 VAL A CA 1
ATOM 4881 C C . VAL A 1 629 ? -14.742 -10.883 13.476 1.00 96.75 629 VAL A C 1
ATOM 4883 O O . VAL A 1 629 ? -15.611 -11.747 13.540 1.00 96.75 629 VAL A O 1
ATOM 4886 N N . ALA A 1 630 ? -13.508 -11.096 13.942 1.00 95.94 630 ALA A N 1
ATOM 4887 C CA . ALA A 1 630 ? -13.079 -12.379 14.503 1.00 95.94 630 ALA A CA 1
ATOM 4888 C C . ALA A 1 630 ? -13.874 -12.788 15.760 1.00 95.94 630 ALA A C 1
ATOM 4890 O O . ALA A 1 630 ? -14.136 -13.970 15.968 1.00 95.94 630 ALA A O 1
ATOM 4891 N N . ALA A 1 631 ? -14.294 -11.821 16.584 1.00 96.25 631 ALA A N 1
ATOM 4892 C CA . ALA A 1 631 ? -15.180 -12.055 17.727 1.00 96.25 631 ALA A CA 1
ATOM 4893 C C . ALA A 1 631 ? -16.652 -12.279 17.323 1.00 96.25 631 ALA A C 1
ATOM 4895 O O . ALA A 1 631 ? -17.504 -12.518 18.180 1.00 96.25 631 ALA A O 1
ATOM 4896 N N . GLY A 1 632 ? -16.972 -12.190 16.029 1.00 96.75 632 GLY A N 1
ATOM 4897 C CA . GLY A 1 632 ? -18.318 -12.351 15.496 1.00 96.75 632 GLY A CA 1
ATOM 4898 C C . GLY A 1 632 ? -19.270 -11.223 15.889 1.00 96.75 632 GLY A C 1
ATOM 4899 O O . GLY A 1 632 ? -20.476 -11.471 15.946 1.00 96.75 632 GLY A O 1
ATOM 4900 N N . LEU A 1 633 ? -18.754 -10.024 16.194 1.00 97.19 633 LEU A N 1
ATOM 4901 C CA . LEU A 1 633 ? -19.556 -8.844 16.544 1.00 97.19 633 LEU A CA 1
ATOM 4902 C C . LEU A 1 633 ? -20.100 -8.116 15.313 1.00 97.19 633 LEU A C 1
ATOM 4904 O O . LEU A 1 633 ? -21.134 -7.464 15.410 1.00 97.19 633 LEU A O 1
ATOM 4908 N N . ALA A 1 634 ? -19.429 -8.251 14.173 1.00 97.06 634 ALA A N 1
ATOM 4909 C CA . ALA A 1 634 ? -19.862 -7.759 12.873 1.00 97.06 634 ALA A CA 1
ATOM 4910 C C . ALA A 1 634 ? -19.329 -8.690 11.779 1.00 97.06 634 ALA A C 1
ATOM 4912 O O . ALA A 1 634 ? -18.370 -9.427 12.009 1.00 97.06 634 ALA A O 1
ATOM 4913 N N . ARG A 1 635 ? -19.926 -8.646 10.588 1.00 97.44 635 ARG A N 1
ATOM 4914 C CA . ARG A 1 635 ? -19.387 -9.345 9.406 1.00 97.44 635 ARG A CA 1
ATOM 4915 C C . ARG A 1 635 ? -18.438 -8.460 8.608 1.00 97.44 635 ARG A C 1
ATOM 4917 O O . ARG A 1 635 ? -17.508 -8.941 7.974 1.00 97.44 635 ARG A O 1
ATOM 4924 N N . ARG A 1 636 ? -18.662 -7.151 8.666 1.00 96.12 636 ARG A N 1
ATOM 4925 C CA . ARG A 1 636 ? -17.861 -6.127 8.010 1.00 96.12 636 ARG A CA 1
ATOM 4926 C C . ARG A 1 636 ? -17.818 -4.899 8.901 1.00 96.12 636 ARG A C 1
ATOM 4928 O O . ARG A 1 636 ? -18.853 -4.482 9.405 1.00 96.12 636 ARG A O 1
ATOM 4935 N N . VAL A 1 637 ? -16.642 -4.313 9.093 1.00 96.75 637 VAL A N 1
ATOM 4936 C CA . VAL A 1 637 ? -16.511 -3.121 9.937 1.00 96.75 637 VAL A CA 1
ATOM 4937 C C . VAL A 1 637 ? -15.398 -2.198 9.463 1.00 96.75 637 VAL A C 1
ATOM 4939 O O . VAL A 1 637 ? -14.332 -2.652 9.045 1.00 96.75 637 VAL A O 1
ATOM 4942 N N . LEU A 1 638 ? -15.676 -0.898 9.522 1.00 96.62 638 LEU A N 1
ATOM 4943 C CA . LEU A 1 638 ? -14.722 0.193 9.384 1.00 96.62 638 LEU A CA 1
ATOM 4944 C C . LEU A 1 638 ? -14.553 0.859 10.754 1.00 96.62 6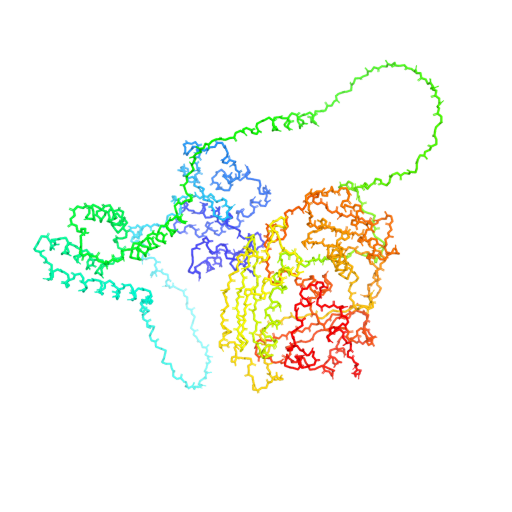38 LEU A C 1
ATOM 4946 O O . LEU A 1 638 ? -15.539 1.179 11.407 1.00 96.62 638 LEU A O 1
ATOM 4950 N N . VAL A 1 639 ? -13.314 1.079 11.177 1.00 95.38 639 VAL A N 1
ATOM 4951 C CA . VAL A 1 639 ? -12.963 1.808 12.400 1.00 95.38 639 VAL A CA 1
ATOM 4952 C C . VAL A 1 639 ? -12.122 3.003 11.996 1.00 95.38 639 VAL A C 1
ATOM 4954 O O . VAL A 1 639 ? -11.160 2.827 11.268 1.00 95.38 639 VAL A O 1
ATOM 4957 N N . GLN A 1 640 ? -12.431 4.203 12.460 1.00 95.44 640 GLN A N 1
ATOM 4958 C CA . GLN A 1 640 ? -11.611 5.390 12.235 1.00 95.44 640 GLN A CA 1
ATOM 4959 C C . GLN A 1 640 ? -11.000 5.866 13.550 1.00 95.44 640 GLN A C 1
ATOM 4961 O O . GLN A 1 640 ? -11.691 5.908 14.565 1.00 95.44 640 GLN A O 1
ATOM 4966 N N . LEU A 1 641 ? -9.733 6.275 13.497 1.00 93.75 641 LEU A N 1
ATOM 4967 C CA . LEU A 1 641 ? -9.026 6.977 14.569 1.00 93.75 641 LEU A CA 1
ATOM 4968 C C . LEU A 1 641 ? -8.499 8.316 14.054 1.00 93.75 641 LEU A C 1
ATOM 4970 O O . LEU A 1 641 ? -8.187 8.445 12.866 1.00 93.75 641 LEU A O 1
ATOM 4974 N N . SER A 1 642 ? -8.351 9.297 14.943 1.00 95.31 642 SER A N 1
ATOM 4975 C CA . SER A 1 642 ? -7.666 10.554 14.626 1.00 95.31 642 SER A CA 1
ATOM 4976 C C . SER A 1 642 ? -6.798 11.049 15.775 1.00 95.31 642 SER A C 1
ATOM 4978 O O . SER A 1 642 ? -7.220 10.956 16.924 1.00 95.31 642 SER A O 1
ATOM 4980 N N . TYR A 1 643 ? -5.666 11.674 15.464 1.00 96.19 643 TYR A N 1
ATOM 4981 C CA . TYR A 1 643 ? -4.730 12.234 16.446 1.00 96.19 643 TYR A CA 1
ATOM 4982 C C . TYR A 1 643 ? -4.392 13.695 16.130 1.00 96.19 643 TYR A C 1
ATOM 4984 O O . TYR A 1 643 ? -4.547 14.142 14.991 1.00 96.19 643 TYR A O 1
ATOM 4992 N N . ALA A 1 644 ? -3.907 14.418 17.141 1.00 95.44 644 ALA A N 1
ATOM 4993 C CA . ALA A 1 644 ? -3.193 15.686 16.993 1.00 95.44 644 ALA A CA 1
ATOM 4994 C C . ALA A 1 644 ? -1.731 15.495 17.400 1.00 95.44 644 ALA A C 1
ATOM 4996 O O . ALA A 1 644 ? -1.440 14.724 18.315 1.00 95.44 644 ALA A O 1
ATOM 4997 N N . ILE A 1 645 ? -0.826 16.236 16.757 1.00 94.81 645 ILE A N 1
ATOM 4998 C CA . ILE A 1 645 ? 0.598 16.197 17.092 1.00 94.81 645 ILE A CA 1
ATOM 4999 C C . ILE A 1 645 ? 0.825 16.511 18.578 1.00 94.81 645 ILE A C 1
ATOM 5001 O O . ILE A 1 645 ? 0.256 17.459 19.120 1.00 94.81 645 ILE A O 1
ATOM 5005 N N . GLY A 1 646 ? 1.641 15.690 19.239 1.00 92.31 646 GLY A N 1
ATOM 5006 C CA . GLY A 1 646 ? 1.977 15.839 20.656 1.00 92.31 646 GLY A CA 1
ATOM 5007 C C . GLY A 1 646 ? 0.902 15.367 21.644 1.00 92.31 646 GLY A C 1
ATOM 5008 O O . GLY A 1 646 ? 1.169 15.341 22.844 1.00 92.31 646 GLY A O 1
ATOM 5009 N N . VAL A 1 647 ? -0.275 14.937 21.172 1.00 94.00 647 VAL A N 1
ATOM 5010 C CA . VAL A 1 647 ? -1.348 14.372 22.008 1.00 94.00 647 VAL A CA 1
ATOM 5011 C C . VAL A 1 647 ? -1.308 12.847 21.915 1.00 94.00 647 VAL A C 1
ATOM 5013 O O . VAL A 1 647 ? -1.350 12.295 20.817 1.00 94.00 647 VAL A O 1
ATOM 5016 N N . ALA A 1 648 ? -1.185 12.160 23.054 1.00 94.38 648 ALA A N 1
ATOM 5017 C CA . ALA A 1 648 ? -1.090 10.697 23.089 1.00 94.38 648 ALA A CA 1
ATOM 5018 C C . ALA A 1 648 ? -2.445 10.023 22.816 1.00 94.38 648 ALA A C 1
ATOM 5020 O O . ALA A 1 648 ? -2.525 9.076 22.037 1.00 94.38 648 ALA A O 1
ATOM 5021 N N . GLU A 1 649 ? -3.512 10.519 23.442 1.00 94.50 649 GLU A N 1
ATOM 5022 C CA . GLU A 1 649 ? -4.864 9.976 23.287 1.00 94.50 649 GLU A CA 1
ATOM 5023 C C . GLU A 1 649 ? -5.459 10.304 21.904 1.00 94.50 649 GLU A C 1
ATOM 5025 O O . GLU A 1 649 ? -5.276 11.421 21.402 1.00 94.50 649 GLU A O 1
ATOM 5030 N N . PRO A 1 650 ? -6.212 9.380 21.278 1.00 94.94 650 PRO A N 1
ATOM 5031 C CA . PRO A 1 650 ? -6.939 9.689 20.057 1.00 94.94 650 PRO A CA 1
ATOM 5032 C C . PRO A 1 650 ? -8.017 10.747 20.325 1.00 94.94 650 PRO A C 1
ATOM 5034 O O . PRO A 1 650 ? -8.773 10.678 21.292 1.00 94.94 650 PRO A O 1
ATOM 5037 N N . LEU A 1 651 ? -8.144 11.704 19.408 1.00 95.12 651 LEU A N 1
ATOM 5038 C CA . LEU A 1 651 ? -9.180 12.739 19.452 1.00 95.12 651 LEU A CA 1
ATOM 5039 C C . LEU A 1 651 ? -10.574 12.177 19.162 1.00 95.12 651 LEU A C 1
ATOM 5041 O O . LEU A 1 651 ? -11.575 12.717 19.627 1.00 95.12 651 LEU A O 1
ATOM 5045 N N . SER A 1 652 ? -10.650 11.128 18.340 1.00 94.62 652 SER A N 1
ATOM 5046 C CA . SER A 1 652 ? -11.914 10.501 17.968 1.00 94.62 652 SER A CA 1
ATOM 5047 C C . SER A 1 652 ? -11.733 9.024 17.635 1.00 94.62 652 SER A C 1
ATOM 5049 O O . SER A 1 652 ? -10.673 8.603 17.163 1.00 94.62 652 SER A O 1
ATOM 5051 N N . ILE A 1 653 ? -12.795 8.260 17.897 1.00 95.44 653 ILE A N 1
ATOM 5052 C CA . ILE A 1 653 ? -12.976 6.871 17.481 1.00 95.44 653 ILE A CA 1
ATOM 5053 C C . ILE A 1 653 ? -14.357 6.799 16.830 1.00 95.44 653 ILE A C 1
ATOM 5055 O O . ILE A 1 653 ? -15.339 7.212 17.447 1.00 95.44 653 ILE A O 1
ATOM 5059 N N . TYR A 1 654 ? -14.434 6.288 15.606 1.00 95.69 654 TYR A N 1
ATOM 5060 C CA . TYR A 1 654 ? -15.693 6.053 14.894 1.00 95.69 654 TYR A CA 1
ATOM 5061 C C . TYR A 1 654 ? -15.753 4.611 14.396 1.00 95.69 654 TYR A C 1
ATOM 5063 O O . TYR A 1 654 ? -14.726 4.036 14.038 1.00 95.69 654 TYR A O 1
ATOM 5071 N N . VAL A 1 655 ? -16.949 4.027 14.387 1.00 96.81 655 VAL A N 1
ATOM 5072 C CA . VAL A 1 655 ? -17.211 2.662 13.923 1.00 96.81 655 VAL A CA 1
ATOM 5073 C C . VAL A 1 655 ? -18.380 2.694 12.943 1.00 96.81 655 VAL A C 1
ATOM 5075 O O . VAL A 1 655 ? -19.348 3.406 13.174 1.00 96.81 655 VAL A O 1
ATOM 5078 N N . ASP A 1 656 ? -18.278 1.914 11.869 1.00 96.69 656 ASP A N 1
ATOM 5079 C CA . ASP A 1 656 ? -19.365 1.638 10.925 1.00 96.69 656 ASP A CA 1
ATOM 5080 C C . ASP A 1 656 ? -19.362 0.150 10.578 1.00 96.69 656 ASP A C 1
ATOM 5082 O O . ASP A 1 656 ? -18.428 -0.358 9.945 1.00 96.69 656 ASP A O 1
ATOM 5086 N N . THR A 1 657 ? -20.397 -0.570 11.006 1.00 97.06 657 THR A N 1
ATOM 5087 C CA . THR A 1 657 ? -20.552 -2.004 10.716 1.00 97.06 657 THR A CA 1
ATOM 5088 C C . THR A 1 657 ? -21.283 -2.297 9.411 1.00 97.06 657 THR A C 1
ATOM 5090 O O . THR A 1 657 ? -21.562 -3.461 9.103 1.00 97.06 657 THR A O 1
ATOM 5093 N N . TYR A 1 658 ? -21.622 -1.272 8.628 1.00 96.25 658 TYR A N 1
ATOM 5094 C CA . TYR A 1 658 ? -22.399 -1.383 7.396 1.00 96.25 658 TYR A CA 1
ATOM 5095 C C . TYR A 1 658 ? -23.755 -2.082 7.599 1.00 96.25 658 TYR A C 1
ATOM 5097 O O . TYR A 1 658 ? -24.289 -2.671 6.663 1.00 96.25 658 TYR A O 1
ATOM 5105 N N . GLY A 1 659 ? -24.301 -2.054 8.821 1.00 96.31 659 GLY A N 1
ATOM 5106 C CA . GLY A 1 659 ? -25.522 -2.775 9.198 1.00 96.31 659 GLY A CA 1
ATOM 5107 C C . GLY A 1 659 ? -25.322 -4.253 9.557 1.00 96.31 659 GLY A C 1
ATOM 5108 O O . GLY A 1 659 ? -26.298 -4.946 9.821 1.00 96.31 659 GLY A O 1
ATOM 5109 N N . THR A 1 660 ? -24.079 -4.744 9.607 1.00 97.62 660 THR A N 1
ATOM 5110 C CA . THR A 1 660 ? -23.767 -6.151 9.926 1.00 97.62 660 THR A CA 1
ATOM 5111 C C . THR A 1 660 ? -23.498 -6.412 11.413 1.00 97.62 660 THR A C 1
ATOM 5113 O O . THR A 1 660 ? -23.190 -7.545 11.795 1.00 97.62 660 THR A O 1
ATOM 5116 N N . GLY A 1 661 ? -23.551 -5.370 12.246 1.00 96.25 661 GLY A N 1
ATOM 5117 C CA . GLY A 1 661 ? -23.274 -5.440 13.676 1.00 96.25 661 GLY A CA 1
ATOM 5118 C C . GLY A 1 661 ? -24.345 -6.206 14.458 1.00 96.25 661 GLY A C 1
ATOM 5119 O O . GLY A 1 661 ? -25.541 -6.047 14.237 1.00 96.25 661 GLY A O 1
ATOM 5120 N N . LYS A 1 662 ? -23.916 -7.019 15.429 1.00 96.69 662 LYS A N 1
ATOM 5121 C CA . LYS A 1 662 ? -24.792 -7.607 16.466 1.00 96.69 662 LYS A CA 1
ATOM 5122 C C . LYS A 1 662 ? -25.053 -6.656 17.639 1.00 96.69 662 LYS A C 1
ATOM 5124 O O . LYS A 1 662 ? -25.866 -6.961 18.507 1.00 96.69 662 LYS A O 1
ATOM 5129 N N . LYS A 1 663 ? -24.306 -5.558 17.684 1.00 96.56 663 LYS A N 1
ATOM 5130 C CA . LYS A 1 663 ? -24.370 -4.456 18.644 1.00 96.56 663 LYS A CA 1
ATOM 5131 C C . LYS A 1 663 ? -24.405 -3.146 17.866 1.00 96.56 663 LYS A C 1
ATOM 5133 O O . LYS A 1 663 ? -24.010 -3.148 16.697 1.00 96.56 663 LYS A O 1
ATOM 5138 N N . SER A 1 664 ? -24.864 -2.067 18.494 1.00 97.75 664 SER A N 1
ATOM 5139 C CA . SER A 1 664 ? -24.808 -0.749 17.856 1.00 97.75 664 SER A CA 1
ATOM 5140 C C . SER A 1 664 ? -23.357 -0.303 17.652 1.00 97.75 664 SER A C 1
ATOM 5142 O O . SER A 1 664 ? -22.452 -0.750 18.364 1.00 97.75 664 SER A O 1
ATOM 5144 N N . ASP A 1 665 ? -23.125 0.588 16.689 1.00 97.12 665 ASP A N 1
ATOM 5145 C CA . ASP A 1 665 ? -21.783 1.106 16.422 1.00 97.12 665 ASP A CA 1
ATOM 5146 C C . ASP A 1 665 ? -21.223 1.856 17.654 1.00 97.12 665 ASP A C 1
ATOM 5148 O O . ASP A 1 665 ? -20.035 1.749 17.956 1.00 97.12 665 ASP A O 1
ATOM 5152 N N . GLU A 1 666 ? -22.078 2.512 18.451 1.00 97.12 666 GLU A N 1
ATOM 5153 C CA . GLU A 1 666 ? -21.705 3.149 19.724 1.00 97.12 666 GLU A CA 1
ATOM 5154 C C . GLU A 1 666 ? -21.284 2.131 20.791 1.00 97.12 666 GLU A C 1
ATOM 5156 O O . GLU A 1 666 ? -20.273 2.325 21.467 1.00 97.12 666 GLU A O 1
ATOM 5161 N N . GLU A 1 667 ? -22.010 1.017 20.934 1.00 97.50 667 GLU A N 1
ATOM 5162 C CA . GLU A 1 667 ? -21.599 -0.065 21.838 1.00 97.50 667 GLU A CA 1
ATOM 5163 C C . GLU A 1 667 ? -20.240 -0.651 21.426 1.00 97.50 667 GLU A C 1
ATOM 5165 O O . GLU A 1 667 ? -19.437 -1.030 22.280 1.00 97.50 667 GLU A O 1
ATOM 5170 N N . LEU A 1 668 ? -19.961 -0.727 20.121 1.00 96.81 668 LEU A N 1
ATOM 5171 C CA . LEU A 1 668 ? -18.674 -1.200 19.614 1.00 96.81 668 LEU A CA 1
ATOM 5172 C C . LEU A 1 668 ? -17.540 -0.208 19.891 1.00 96.81 668 LEU A C 1
ATOM 5174 O O . LEU A 1 668 ? -16.436 -0.652 20.204 1.00 96.81 668 LEU A O 1
ATOM 5178 N N . VAL A 1 669 ? -17.794 1.105 19.855 1.00 96.44 669 VAL A N 1
ATOM 5179 C CA . VAL A 1 669 ? -16.826 2.120 20.315 1.00 96.44 669 VAL A CA 1
ATOM 5180 C C . VAL A 1 669 ? -16.477 1.906 21.791 1.00 96.44 669 VAL A C 1
ATOM 5182 O O . VAL A 1 669 ? -15.298 1.924 22.149 1.00 96.44 669 VAL A O 1
ATOM 5185 N N . GLU A 1 670 ? -17.463 1.635 22.645 1.00 96.62 670 GLU A N 1
ATOM 5186 C CA . GLU A 1 670 ? -17.218 1.366 24.068 1.00 96.62 670 GLU A CA 1
ATOM 5187 C C . GLU A 1 670 ? -16.458 0.049 24.291 1.00 96.62 670 GLU A C 1
ATOM 5189 O O . GLU A 1 670 ? -15.539 -0.014 25.112 1.00 96.62 670 GLU A O 1
ATOM 5194 N N . ILE A 1 671 ? -16.745 -0.989 23.497 1.00 96.06 671 ILE A N 1
ATOM 5195 C CA . ILE A 1 671 ? -15.946 -2.224 23.488 1.00 96.06 671 ILE A CA 1
ATOM 5196 C C . ILE A 1 671 ? -14.502 -1.931 23.071 1.00 96.06 671 ILE A C 1
ATOM 5198 O O . ILE A 1 671 ? -13.582 -2.479 23.682 1.00 96.06 671 ILE A O 1
ATOM 5202 N N . ILE A 1 672 ? -14.276 -1.064 22.078 1.00 94.56 672 ILE A N 1
ATOM 5203 C CA . ILE A 1 672 ? -12.922 -0.660 21.685 1.00 94.56 672 ILE A CA 1
ATOM 5204 C C . ILE A 1 672 ? -12.209 0.017 22.863 1.00 94.56 672 ILE A C 1
ATOM 5206 O O . ILE A 1 672 ? -11.140 -0.430 23.276 1.00 94.56 672 ILE A O 1
ATOM 5210 N N . ARG A 1 673 ? -12.825 1.029 23.474 1.00 94.06 673 ARG A N 1
ATOM 5211 C CA . ARG A 1 673 ? -12.242 1.753 24.618 1.00 94.06 673 ARG A CA 1
ATOM 5212 C C . ARG A 1 673 ? -11.918 0.848 25.806 1.00 94.06 673 ARG A C 1
ATOM 5214 O O . ARG A 1 673 ? -10.923 1.053 26.488 1.00 94.06 673 ARG A O 1
ATOM 5221 N N . LYS A 1 674 ? -12.736 -0.178 26.045 1.00 95.38 674 LYS A N 1
ATOM 5222 C CA . LYS A 1 674 ? -12.541 -1.142 27.138 1.00 95.38 674 LYS A CA 1
ATOM 5223 C C . LYS A 1 674 ? -11.385 -2.118 26.895 1.00 95.38 674 LYS A C 1
ATOM 5225 O O . LYS A 1 674 ? -10.840 -2.662 27.853 1.00 95.38 674 LYS A O 1
ATOM 5230 N N . ASN A 1 675 ? -11.047 -2.397 25.635 1.00 94.88 675 ASN A N 1
ATOM 5231 C CA . ASN A 1 675 ? -10.123 -3.475 25.268 1.00 94.88 675 ASN A CA 1
ATOM 5232 C C . ASN A 1 675 ? -8.779 -2.992 24.721 1.00 94.88 675 ASN A C 1
ATOM 5234 O O . ASN A 1 675 ? -7.827 -3.778 24.699 1.00 94.88 675 ASN A O 1
ATOM 5238 N N . TRP A 1 676 ? -8.681 -1.741 24.279 1.00 93.81 676 TRP A N 1
ATOM 5239 C CA . TRP A 1 676 ? -7.452 -1.179 23.735 1.00 93.81 676 TRP A CA 1
ATOM 5240 C C . TRP A 1 676 ? -7.137 0.170 24.354 1.00 93.81 676 TRP A C 1
ATOM 5242 O O . TRP A 1 676 ? -7.993 1.044 24.447 1.00 93.81 676 TRP A O 1
ATOM 5252 N N . ASP A 1 677 ? -5.865 0.333 24.687 1.00 94.50 677 ASP A N 1
ATOM 5253 C CA . ASP A 1 677 ? -5.250 1.632 24.888 1.00 94.50 677 ASP A CA 1
ATOM 5254 C C . ASP A 1 677 ? -4.584 2.019 23.564 1.00 94.50 677 ASP A C 1
ATOM 5256 O O . ASP A 1 677 ? -3.664 1.352 23.083 1.00 94.50 677 ASP A O 1
ATOM 5260 N N . LEU A 1 678 ? -5.139 3.045 22.923 1.00 95.00 678 LEU A N 1
ATOM 5261 C CA . LEU A 1 678 ? -4.770 3.459 21.572 1.00 95.00 678 LEU A CA 1
ATOM 5262 C C . LEU A 1 678 ? -3.718 4.572 21.574 1.00 95.00 678 LEU A C 1
ATOM 5264 O O . LEU A 1 678 ? -3.506 5.216 20.546 1.00 95.00 678 LEU A O 1
ATOM 5268 N N . ARG A 1 679 ? -3.032 4.810 22.694 1.00 94.81 679 ARG A N 1
ATOM 5269 C CA . ARG A 1 679 ? -1.889 5.723 22.711 1.00 94.81 679 ARG A CA 1
ATOM 5270 C C . ARG A 1 679 ? -0.725 5.122 21.912 1.00 94.81 679 ARG A C 1
ATOM 5272 O O . ARG A 1 679 ? -0.427 3.936 22.084 1.00 94.81 679 ARG A O 1
ATOM 5279 N N . PRO A 1 680 ? -0.014 5.899 21.069 1.00 93.88 680 PRO A N 1
ATOM 5280 C CA . PRO A 1 680 ? 1.075 5.389 20.230 1.00 93.88 680 PRO A CA 1
ATOM 5281 C C . PRO A 1 680 ? 2.133 4.606 21.012 1.00 93.88 680 PRO A C 1
ATOM 5283 O O . PRO A 1 680 ? 2.574 3.547 20.573 1.00 93.88 680 PRO A O 1
ATOM 5286 N N . GLY A 1 681 ? 2.490 5.084 22.205 1.00 93.50 681 GLY A N 1
ATOM 5287 C CA . GLY A 1 681 ? 3.424 4.413 23.103 1.00 93.50 681 GLY A CA 1
ATOM 5288 C C . GLY A 1 681 ? 3.000 3.014 23.539 1.00 93.50 681 GLY A C 1
ATOM 5289 O O . GLY A 1 681 ? 3.830 2.107 23.631 1.00 93.50 681 GLY A O 1
ATOM 5290 N N . VAL A 1 682 ? 1.703 2.823 23.783 1.00 95.00 682 VAL A N 1
ATOM 5291 C CA . VAL A 1 682 ? 1.136 1.530 24.177 1.00 95.00 682 VAL A CA 1
ATOM 5292 C C . VAL A 1 682 ? 0.982 0.620 22.964 1.00 95.00 682 VAL A C 1
ATOM 5294 O O . VAL A 1 682 ? 1.363 -0.546 23.038 1.00 95.00 682 VAL A O 1
ATOM 5297 N N . ILE A 1 683 ? 0.562 1.163 21.815 1.00 95.31 683 ILE A N 1
ATOM 5298 C CA . ILE A 1 683 ? 0.524 0.441 20.533 1.00 95.31 683 ILE A CA 1
ATOM 5299 C C . ILE A 1 683 ? 1.908 -0.123 20.190 1.00 95.31 683 ILE A C 1
ATOM 5301 O O . ILE A 1 683 ? 2.027 -1.294 19.827 1.00 95.31 683 ILE A O 1
ATOM 5305 N N . VAL A 1 684 ? 2.965 0.680 20.348 1.00 94.19 684 VAL A N 1
ATOM 5306 C CA . VAL A 1 684 ? 4.350 0.250 20.114 1.00 94.19 684 VAL A CA 1
ATOM 5307 C C . VAL A 1 684 ? 4.712 -0.967 20.967 1.00 94.19 684 VAL A C 1
ATOM 5309 O O . VAL A 1 684 ? 5.338 -1.894 20.451 1.00 94.19 684 VAL A O 1
ATOM 5312 N N . LYS A 1 685 ? 4.294 -0.996 22.239 1.00 93.56 685 LYS A N 1
ATOM 5313 C CA . LYS A 1 685 ? 4.536 -2.125 23.147 1.00 93.56 685 LYS A CA 1
ATOM 5314 C C . LYS A 1 685 ? 3.676 -3.342 22.811 1.00 93.56 685 LYS A C 1
ATOM 5316 O O . LYS A 1 685 ? 4.214 -4.441 22.720 1.00 93.56 685 LYS A O 1
ATOM 5321 N N . GLU A 1 686 ? 2.367 -3.165 22.621 1.00 93.44 686 GLU A N 1
ATOM 5322 C CA . GLU A 1 686 ? 1.438 -4.275 22.352 1.00 93.44 686 GLU A CA 1
ATOM 5323 C C . GLU A 1 686 ? 1.749 -4.976 21.021 1.00 93.44 686 GLU A C 1
ATOM 5325 O O . GLU A 1 686 ? 1.629 -6.198 20.922 1.00 93.44 686 GLU A O 1
ATOM 5330 N N . LEU A 1 687 ? 2.162 -4.217 20.001 1.00 94.62 687 LEU A N 1
ATOM 5331 C CA . LEU A 1 687 ? 2.445 -4.744 18.665 1.00 94.62 687 LEU A CA 1
ATOM 5332 C C . LEU A 1 687 ? 3.932 -4.991 18.394 1.00 94.62 687 LEU A C 1
ATOM 5334 O O . LEU A 1 687 ? 4.254 -5.565 17.351 1.00 94.62 687 LEU A O 1
ATOM 5338 N N . ASP A 1 688 ? 4.815 -4.641 19.335 1.00 95.44 688 ASP A N 1
ATOM 5339 C CA . ASP A 1 688 ? 6.263 -4.876 19.264 1.00 95.44 688 ASP A CA 1
ATOM 5340 C C . ASP A 1 688 ? 6.924 -4.147 18.075 1.00 95.44 688 ASP A C 1
ATOM 5342 O O . ASP A 1 688 ? 7.717 -4.699 17.308 1.00 95.44 688 ASP A O 1
ATOM 5346 N N . LEU A 1 689 ? 6.548 -2.875 17.904 1.00 96.62 689 LEU A N 1
ATOM 5347 C CA . LEU A 1 689 ? 6.870 -2.052 16.731 1.00 96.62 689 LEU A CA 1
ATOM 5348 C C . LEU A 1 689 ? 8.306 -1.507 16.725 1.00 96.62 689 LEU A C 1
ATOM 5350 O O . LEU A 1 689 ? 8.724 -0.864 15.770 1.00 96.62 689 LEU A O 1
ATOM 5354 N N . GLN A 1 690 ? 9.106 -1.765 17.754 1.00 96.38 690 GLN A N 1
ATOM 5355 C CA . GLN A 1 690 ? 10.527 -1.391 17.737 1.00 96.38 690 GLN A CA 1
ATOM 5356 C C . GLN A 1 690 ? 11.412 -2.469 17.090 1.00 96.38 690 GLN A C 1
ATOM 5358 O O . GLN A 1 690 ? 12.632 -2.323 17.061 1.00 96.38 690 GLN A O 1
ATOM 5363 N N . LYS A 1 691 ? 10.823 -3.558 16.573 1.00 97.00 691 LYS A N 1
ATOM 5364 C CA . LYS A 1 691 ? 11.553 -4.615 15.865 1.00 97.00 691 LYS A CA 1
ATOM 5365 C C . LYS A 1 691 ? 11.791 -4.275 14.389 1.00 97.00 691 LYS A C 1
ATOM 5367 O O . LYS A 1 691 ? 10.894 -3.736 13.746 1.00 97.00 691 LYS A O 1
ATOM 5372 N N . PRO A 1 692 ? 12.942 -4.677 13.817 1.00 98.00 692 PRO A N 1
ATOM 5373 C CA . PRO A 1 692 ? 13.247 -4.485 12.401 1.00 98.00 692 PRO A CA 1
ATOM 5374 C C . PRO A 1 692 ? 12.499 -5.513 11.530 1.00 98.00 692 PRO A C 1
ATOM 5376 O O . PRO A 1 692 ? 13.034 -6.564 11.162 1.00 98.00 692 PRO A O 1
ATOM 5379 N N . ILE A 1 693 ? 11.214 -5.259 11.277 1.00 97.38 693 ILE A N 1
ATOM 5380 C CA . ILE A 1 693 ? 10.319 -6.137 10.504 1.00 97.38 693 ILE A CA 1
ATOM 5381 C C . ILE A 1 693 ? 9.653 -5.443 9.308 1.00 97.38 693 ILE A C 1
ATOM 5383 O O . ILE A 1 693 ? 8.913 -6.099 8.569 1.00 97.38 693 ILE A O 1
ATOM 5387 N N . TYR A 1 694 ? 9.898 -4.151 9.109 1.00 98.50 694 TYR A N 1
ATOM 5388 C CA . TYR A 1 694 ? 9.114 -3.277 8.239 1.00 98.50 694 TYR A CA 1
ATOM 5389 C C . TYR A 1 694 ? 9.367 -3.532 6.761 1.00 98.50 694 TYR A C 1
ATOM 5391 O O . TYR A 1 694 ? 8.441 -3.544 5.957 1.00 98.50 694 TYR A O 1
ATOM 5399 N N . ARG A 1 695 ? 10.589 -3.899 6.365 1.00 98.06 695 ARG A N 1
ATOM 5400 C CA . ARG A 1 695 ? 10.862 -4.189 4.951 1.00 98.06 695 ARG A CA 1
ATOM 5401 C C . ARG A 1 695 ? 9.989 -5.326 4.410 1.00 98.06 695 ARG A C 1
ATOM 5403 O O . ARG A 1 695 ? 9.687 -5.372 3.219 1.00 98.06 695 ARG A O 1
ATOM 5410 N N . LYS A 1 696 ? 9.570 -6.252 5.280 1.00 96.81 696 LYS A N 1
ATOM 5411 C CA . LYS A 1 696 ? 8.671 -7.353 4.913 1.00 96.81 696 LYS A CA 1
ATOM 5412 C C . LYS A 1 696 ? 7.234 -6.894 4.671 1.00 96.81 696 LYS A C 1
ATOM 5414 O O . LYS A 1 696 ? 6.508 -7.651 4.040 1.00 96.81 696 LYS A O 1
ATOM 5419 N N . THR A 1 697 ? 6.821 -5.733 5.181 1.00 97.69 697 THR A N 1
ATOM 5420 C CA . THR A 1 697 ? 5.477 -5.171 4.968 1.00 97.69 697 THR A CA 1
ATOM 5421 C C . THR A 1 697 ? 5.406 -4.336 3.694 1.00 97.69 697 THR A C 1
ATOM 5423 O O . THR A 1 697 ? 4.355 -4.267 3.070 1.00 97.69 697 THR A O 1
ATOM 5426 N N . ALA A 1 698 ? 6.534 -3.770 3.254 1.00 98.25 698 ALA A N 1
ATOM 5427 C CA . ALA A 1 698 ? 6.623 -2.825 2.139 1.00 98.25 698 ALA A CA 1
ATOM 5428 C C . ALA A 1 698 ? 6.174 -3.355 0.759 1.00 98.25 698 ALA A C 1
ATOM 5430 O O . ALA A 1 698 ? 6.075 -2.581 -0.197 1.00 98.25 698 ALA A O 1
ATOM 5431 N N . ALA A 1 699 ? 5.906 -4.655 0.612 1.00 97.69 699 ALA A N 1
ATOM 5432 C CA . ALA A 1 699 ? 5.349 -5.251 -0.598 1.00 97.69 699 ALA A CA 1
ATOM 5433 C C . ALA A 1 699 ? 4.305 -6.319 -0.249 1.00 97.69 699 ALA A C 1
ATOM 5435 O O . ALA A 1 699 ? 4.450 -7.041 0.731 1.00 97.69 699 ALA A O 1
ATOM 5436 N N . TYR A 1 700 ? 3.299 -6.459 -1.120 1.00 97.88 700 TYR A N 1
ATOM 5437 C CA . TYR A 1 700 ? 2.193 -7.423 -0.990 1.00 97.88 700 TYR A CA 1
ATOM 5438 C C . TYR A 1 700 ? 1.191 -7.154 0.145 1.00 97.88 700 TYR A C 1
ATOM 5440 O O . TYR A 1 700 ? 0.466 -8.069 0.528 1.00 97.88 700 TYR A O 1
ATOM 5448 N N . GLY A 1 701 ? 1.106 -5.903 0.603 1.00 96.44 701 GLY A N 1
ATOM 5449 C CA . GLY A 1 701 ? 0.127 -5.461 1.593 1.00 96.44 701 GLY A CA 1
ATOM 5450 C C . GLY A 1 701 ? 0.642 -5.575 3.027 1.00 96.44 701 GLY A C 1
ATOM 5451 O O . GLY A 1 701 ? 1.339 -6.519 3.392 1.00 96.44 701 GLY A O 1
ATOM 5452 N N . HIS A 1 702 ? 0.275 -4.603 3.860 1.00 97.00 702 HIS A N 1
ATOM 5453 C CA . HIS A 1 702 ? 0.635 -4.579 5.280 1.00 97.00 702 HIS A CA 1
ATOM 5454 C C . HIS A 1 702 ? -0.285 -5.488 6.115 1.00 97.00 702 HIS A C 1
ATOM 5456 O O . HIS A 1 702 ? 0.045 -5.833 7.250 1.00 97.00 702 HIS A O 1
ATOM 5462 N N . PHE A 1 703 ? -1.435 -5.884 5.562 1.00 95.94 703 PHE A N 1
ATOM 5463 C CA . PHE A 1 703 ? -2.471 -6.662 6.242 1.00 95.94 703 PHE A CA 1
ATOM 5464 C C . PHE A 1 703 ? -2.721 -8.016 5.571 1.00 95.94 703 PHE A C 1
ATOM 5466 O O . PHE A 1 703 ? -2.371 -8.236 4.413 1.00 95.94 703 PHE A O 1
ATOM 5473 N N . GLY A 1 704 ? -3.337 -8.937 6.312 1.00 92.50 704 GLY A N 1
ATOM 5474 C CA . GLY A 1 704 ? -3.682 -10.289 5.859 1.00 92.50 704 GLY A CA 1
ATOM 5475 C C . GLY A 1 704 ? -2.583 -11.345 6.028 1.00 92.50 704 GLY A C 1
ATOM 5476 O O . GLY A 1 704 ? -2.841 -12.527 5.809 1.00 92.50 704 GLY A O 1
ATOM 5477 N N . ASN A 1 705 ? -1.369 -10.972 6.451 1.00 94.19 705 ASN A N 1
ATOM 5478 C CA . ASN A 1 705 ? -0.302 -11.934 6.742 1.00 94.19 705 ASN A CA 1
ATOM 5479 C C . ASN A 1 705 ? -0.302 -12.335 8.234 1.00 94.19 705 ASN A C 1
ATOM 5481 O O . ASN A 1 705 ? 0.120 -11.542 9.078 1.00 94.19 705 ASN A O 1
ATOM 5485 N N . PRO A 1 706 ? -0.672 -13.580 8.590 1.00 92.62 706 PRO A N 1
ATOM 5486 C CA . PRO A 1 706 ? -0.843 -14.003 9.985 1.00 92.62 706 PRO A CA 1
ATOM 5487 C C . PRO A 1 706 ? 0.443 -13.963 10.829 1.00 92.62 706 PRO A C 1
ATOM 5489 O O . PRO A 1 706 ? 0.381 -14.102 12.051 1.00 92.62 706 PRO A O 1
ATOM 5492 N N . ALA A 1 707 ? 1.614 -13.783 10.208 1.00 93.31 707 ALA A N 1
ATOM 5493 C CA . ALA A 1 707 ? 2.874 -13.616 10.923 1.00 93.31 707 ALA A CA 1
ATOM 5494 C C . ALA A 1 707 ? 2.977 -12.272 11.671 1.00 93.31 707 ALA A C 1
ATOM 5496 O O . ALA A 1 707 ? 3.758 -12.173 12.620 1.00 93.31 707 ALA A O 1
ATOM 5497 N N . TYR A 1 708 ? 2.223 -11.246 11.266 1.00 94.81 708 TYR A N 1
ATOM 5498 C CA . TYR A 1 708 ? 2.287 -9.922 11.886 1.00 94.81 708 TYR A CA 1
ATOM 5499 C C . TYR A 1 708 ? 1.465 -9.849 13.175 1.00 94.81 708 TYR A C 1
ATOM 5501 O O . TYR A 1 708 ? 0.420 -10.482 13.312 1.00 94.81 708 TYR A O 1
ATOM 5509 N N . ASN A 1 709 ? 1.928 -9.059 14.146 1.00 93.88 709 ASN A N 1
ATOM 5510 C CA . ASN A 1 709 ? 1.271 -8.986 15.453 1.00 93.88 709 ASN A CA 1
ATOM 5511 C C . ASN A 1 709 ? -0.123 -8.353 15.380 1.00 93.88 709 ASN A C 1
ATOM 5513 O O . ASN A 1 709 ? -1.030 -8.837 16.050 1.00 93.88 709 ASN A O 1
ATOM 5517 N N . TRP A 1 710 ? -0.329 -7.351 14.520 1.00 94.38 710 TRP A N 1
ATOM 5518 C CA . TRP A 1 710 ? -1.648 -6.737 14.312 1.00 94.38 710 TRP A CA 1
ATOM 5519 C C . TRP A 1 710 ? -2.650 -7.656 13.597 1.00 94.38 710 TRP A C 1
ATOM 5521 O O . TRP A 1 710 ? -3.848 -7.380 13.599 1.00 94.38 710 TRP A O 1
ATOM 5531 N N . GLU A 1 711 ? -2.188 -8.766 13.016 1.00 94.88 711 GLU A N 1
ATOM 5532 C CA . GLU A 1 711 ? -3.046 -9.756 12.362 1.00 94.88 711 GLU A CA 1
ATOM 5533 C C . GLU A 1 711 ? -3.589 -10.814 13.328 1.00 94.88 711 GLU A C 1
ATOM 5535 O O . GLU A 1 711 ? -4.457 -11.599 12.931 1.00 94.88 711 GLU A O 1
ATOM 5540 N N . LYS A 1 712 ? -3.112 -10.825 14.582 1.00 94.06 712 LYS A N 1
ATOM 5541 C CA . LYS A 1 712 ? -3.560 -11.720 15.655 1.00 94.06 712 LYS A CA 1
ATOM 5542 C C . LYS A 1 712 ? -4.754 -11.086 16.382 1.00 94.06 712 LYS A C 1
ATOM 5544 O O . LYS A 1 712 ? -4.566 -10.093 17.085 1.00 94.06 712 LYS A O 1
ATOM 5549 N N . PRO A 1 713 ? -5.977 -11.630 16.251 1.00 92.94 713 PRO A N 1
ATOM 5550 C CA . PRO A 1 713 ? -7.145 -11.046 16.900 1.00 92.94 713 PRO A CA 1
ATOM 5551 C C . PRO A 1 713 ? -7.018 -11.049 18.429 1.00 92.94 713 PRO A C 1
ATOM 5553 O O . PRO A 1 713 ? -6.643 -12.059 19.029 1.00 92.94 713 PRO A O 1
ATOM 5556 N N . LYS A 1 714 ? -7.375 -9.930 19.068 1.00 91.50 714 LYS A N 1
ATOM 5557 C CA . LYS A 1 714 ? -7.447 -9.819 20.532 1.00 91.50 714 LYS A CA 1
ATOM 5558 C C . LYS A 1 714 ? -8.726 -10.499 21.020 1.00 91.50 714 LYS A C 1
ATOM 5560 O O . LYS A 1 714 ? -9.793 -10.324 20.433 1.00 91.50 714 LYS A O 1
ATOM 5565 N N . LYS A 1 715 ? -8.641 -11.259 22.114 1.00 94.00 715 LYS A N 1
ATOM 5566 C CA . LYS A 1 715 ? -9.832 -11.781 22.797 1.00 94.00 715 LYS A CA 1
ATOM 5567 C C . LYS A 1 715 ? -10.520 -10.629 23.533 1.00 94.00 715 LYS A C 1
ATOM 5569 O O . LYS A 1 715 ? -9.907 -10.032 24.412 1.00 94.00 715 LYS A O 1
ATOM 5574 N N . LEU A 1 716 ? -11.768 -10.339 23.171 1.00 93.31 716 LEU A N 1
ATOM 5575 C CA . LEU A 1 716 ? -12.489 -9.161 23.658 1.00 93.31 716 LEU A CA 1
ATOM 5576 C C . LEU A 1 716 ? -13.261 -9.436 24.949 1.00 93.31 716 LEU A C 1
ATOM 5578 O O . LEU A 1 716 ? -13.877 -10.489 25.114 1.00 93.31 716 LEU A O 1
ATOM 5582 N N . ILE A 1 717 ? -13.253 -8.449 25.836 1.00 92.50 717 ILE A N 1
ATOM 5583 C CA . ILE A 1 717 ? -14.125 -8.333 26.999 1.00 92.50 717 ILE A CA 1
ATOM 5584 C C . ILE A 1 717 ? -15.346 -7.525 26.551 1.00 92.50 717 ILE A C 1
ATOM 5586 O O . ILE A 1 717 ? -15.224 -6.325 26.295 1.00 92.50 717 ILE A O 1
ATOM 5590 N N . LEU A 1 718 ? -16.492 -8.196 26.421 1.00 91.56 718 LEU A N 1
ATOM 5591 C CA . LEU A 1 718 ? -17.744 -7.593 25.948 1.00 91.56 718 LEU A CA 1
ATOM 5592 C C . LEU A 1 718 ? -18.461 -6.763 27.017 1.00 91.56 718 LEU A C 1
ATOM 5594 O O . LEU A 1 718 ? -18.108 -6.878 28.221 1.00 91.56 718 LEU A O 1
#

InterPro domains:
  IPR002133 S-adenosylmethionine synthetase [PTHR11964] (363-716)
  IPR002133 S-adenosylmethionine synthetase [TIGR01034] (365-625)
  IPR010979 Small ribosomal subunit protein uS13-like, H2TH [SSF46946] (1-78)
  IPR015886 Formamidopyrimidine-DNA glycosylase, H2TH DNA-binding [SM01232] (1-86)
  IPR022628 S-adenosylmethionine synthetase, N-terminal [PF00438] (364-461)
  IPR022629 S-adenosylmethionine synthetase, central domain [PF02772] (475-595)
  IPR022630 S-adenosylmethionine synthetase, C-terminal [PF02773] (625-712)
  IPR022631 S-adenosylmethionine synthetase, conserved site [PS00376] (476-486)
  IPR022636 S-adenosylmethionine synthetase superfamily [SSF55973] (363-470)
  IPR022636 S-adenosylmethionine synthetase superfamily [SSF55973] (472-596)
  IPR022636 S-adenosylmethionine synthetase superfamily [SSF55973] (597-715)